Protein AF-A0A813IN81-F1 (afdb_monomer_lite)

Radius of gyration: 37.14 Å; chains: 1; bounding box: 90×85×134 Å

pLDDT: mean 74.14, std 22.5, range [25.52, 98.25]

Structure (mmCIF, N/CA/C/O backbone):
data_AF-A0A813IN81-F1
#
_entry.id   AF-A0A813IN81-F1
#
loop_
_atom_site.group_PDB
_atom_site.id
_atom_site.type_symbol
_atom_site.label_atom_id
_atom_site.label_alt_id
_atom_site.label_comp_id
_atom_site.label_asym_id
_atom_site.label_entity_id
_atom_site.label_seq_id
_atom_site.pdbx_PDB_ins_code
_atom_site.Cartn_x
_atom_site.Cartn_y
_atom_site.Cartn_z
_atom_site.occupancy
_atom_site.B_iso_or_equiv
_atom_site.auth_seq_id
_atom_site.auth_comp_id
_atom_site.auth_asym_id
_atom_site.auth_atom_id
_atom_site.pdbx_PDB_model_num
ATOM 1 N N . THR A 1 1 ? 24.928 -1.654 35.911 1.00 35.84 1 THR A N 1
ATOM 2 C CA . THR A 1 1 ? 24.444 -0.323 36.332 1.00 35.84 1 THR A CA 1
ATOM 3 C C . THR A 1 1 ? 24.241 0.542 35.106 1.00 35.84 1 THR A C 1
ATOM 5 O O . THR A 1 1 ? 25.213 0.872 34.454 1.00 35.84 1 THR A O 1
ATOM 8 N N . GLY A 1 2 ? 22.979 0.865 34.802 1.00 47.03 2 GLY A N 1
ATOM 9 C CA . GLY A 1 2 ? 22.575 2.086 34.094 1.00 47.03 2 GLY A CA 1
ATOM 10 C C . GLY A 1 2 ? 22.899 2.205 32.603 1.00 47.03 2 GLY A C 1
ATOM 11 O O . GLY A 1 2 ? 23.988 2.628 32.245 1.00 47.03 2 GLY A O 1
ATOM 12 N N . ILE A 1 3 ? 21.900 1.927 31.762 1.00 40.50 3 ILE A N 1
ATOM 13 C CA . ILE A 1 3 ? 21.253 2.816 30.769 1.00 40.50 3 ILE A CA 1
ATOM 14 C C . ILE A 1 3 ? 20.554 1.863 29.787 1.00 40.50 3 ILE A C 1
ATOM 16 O O . ILE A 1 3 ? 21.066 1.543 28.725 1.00 40.50 3 ILE A O 1
ATOM 20 N N . ASP A 1 4 ? 19.395 1.355 30.204 1.00 37.31 4 ASP A N 1
ATOM 21 C CA . ASP A 1 4 ? 18.446 0.647 29.334 1.00 37.31 4 ASP A CA 1
ATOM 22 C C . ASP A 1 4 ? 17.109 1.402 29.402 1.00 37.31 4 ASP A C 1
ATOM 24 O O . ASP A 1 4 ? 16.055 0.904 29.794 1.00 37.31 4 ASP A O 1
ATOM 28 N N . GLN A 1 5 ? 17.206 2.713 29.162 1.00 42.69 5 GLN A N 1
ATOM 29 C CA . GLN A 1 5 ? 16.066 3.612 29.089 1.00 42.69 5 GLN A CA 1
ATOM 30 C C . GLN A 1 5 ? 15.699 3.810 27.620 1.00 42.69 5 GLN A C 1
ATOM 32 O O . GLN A 1 5 ? 16.439 4.448 26.876 1.00 42.69 5 GLN A O 1
ATOM 37 N N . GLY A 1 6 ? 14.504 3.357 27.241 1.00 39.59 6 GLY A N 1
ATOM 38 C CA . GLY A 1 6 ? 13.686 4.177 26.352 1.00 39.59 6 GLY A CA 1
ATOM 39 C C . GLY A 1 6 ? 13.314 3.603 24.992 1.00 39.59 6 GLY A C 1
ATOM 40 O O . GLY A 1 6 ? 13.502 4.289 23.999 1.00 39.59 6 GLY A O 1
ATOM 41 N N . ARG A 1 7 ? 12.671 2.431 24.944 1.00 43.41 7 ARG A N 1
ATOM 42 C CA . ARG A 1 7 ? 11.479 2.213 24.089 1.00 43.41 7 ARG A CA 1
ATOM 43 C C . ARG A 1 7 ? 10.485 1.282 24.781 1.00 43.41 7 ARG A C 1
ATOM 45 O O . ARG A 1 7 ? 9.942 0.355 24.194 1.00 43.41 7 ARG A O 1
ATOM 52 N N . THR A 1 8 ? 10.224 1.528 26.060 1.00 41.00 8 THR A N 1
ATOM 53 C CA . THR A 1 8 ? 8.968 1.088 26.660 1.00 41.00 8 THR A CA 1
ATOM 54 C C . THR A 1 8 ? 7.871 1.877 25.961 1.00 41.00 8 THR A C 1
ATOM 56 O O . THR A 1 8 ? 7.654 3.050 26.260 1.00 41.00 8 THR A O 1
ATOM 59 N N . TYR A 1 9 ? 7.233 1.253 24.967 1.00 46.09 9 TYR A N 1
ATOM 60 C CA . TYR A 1 9 ? 5.964 1.720 24.429 1.00 46.09 9 TYR A CA 1
ATOM 61 C C . TYR A 1 9 ? 5.085 2.058 25.624 1.00 46.09 9 TYR A C 1
ATOM 63 O O . TYR A 1 9 ? 4.772 1.189 26.442 1.00 46.09 9 TYR A O 1
ATOM 71 N N . TRP A 1 10 ? 4.756 3.337 25.772 1.00 35.91 10 TRP A N 1
ATOM 72 C CA . TRP A 1 10 ? 3.805 3.778 26.767 1.00 35.91 10 TRP A CA 1
ATOM 73 C C . TRP A 1 10 ? 2.482 3.072 26.453 1.00 35.91 10 TRP A C 1
ATOM 75 O O . TRP A 1 10 ? 1.671 3.577 25.679 1.00 35.91 10 TRP A O 1
ATOM 85 N N . ARG A 1 11 ? 2.227 1.919 27.091 1.00 44.88 11 ARG A N 1
ATOM 86 C CA . ARG A 1 11 ? 0.870 1.440 27.386 1.00 44.88 11 ARG A CA 1
ATOM 87 C C . ARG A 1 11 ? 0.275 2.400 28.416 1.00 44.88 11 ARG A C 1
ATOM 89 O O . ARG A 1 11 ? -0.053 2.033 29.541 1.00 44.88 11 ARG A O 1
ATOM 96 N N . THR A 1 12 ? 0.178 3.676 28.051 1.00 46.12 12 THR A N 1
ATOM 97 C CA . THR A 1 12 ? -0.800 4.587 28.631 1.00 46.12 12 THR A CA 1
ATOM 98 C C . THR A 1 12 ? -2.109 3.823 28.566 1.00 46.12 12 THR A C 1
ATOM 100 O O . THR A 1 12 ? -2.406 3.314 27.485 1.00 46.12 12 THR A O 1
ATOM 103 N N . ARG A 1 13 ? -2.809 3.654 29.702 1.00 46.47 13 ARG A N 1
ATOM 104 C CA . ARG A 1 13 ? -4.120 2.979 29.783 1.00 46.47 13 ARG A CA 1
ATOM 105 C C . ARG A 1 13 ? -4.866 3.243 28.486 1.00 46.47 13 ARG A C 1
ATOM 107 O O . ARG A 1 13 ? -5.200 4.400 28.241 1.00 46.47 13 ARG A O 1
ATOM 114 N N . ALA A 1 14 ? -4.964 2.216 27.642 1.00 56.06 14 ALA A N 1
ATOM 115 C CA . ALA A 1 14 ? -5.350 2.391 26.256 1.00 56.06 14 ALA A CA 1
ATOM 116 C C . ALA A 1 14 ? -6.722 3.049 26.274 1.00 56.06 14 ALA A C 1
ATOM 118 O O . ALA A 1 14 ? -7.702 2.429 26.684 1.00 56.06 14 ALA A O 1
ATOM 119 N N . ALA A 1 15 ? -6.775 4.339 25.936 1.00 71.00 15 ALA A N 1
ATOM 120 C CA . ALA A 1 15 ? -8.045 4.964 25.644 1.00 71.00 15 ALA A CA 1
ATOM 121 C C . ALA A 1 15 ? -8.667 4.067 24.578 1.00 71.00 15 ALA A C 1
ATOM 123 O O . ALA A 1 15 ? -8.009 3.794 23.570 1.00 71.00 15 ALA A O 1
ATOM 124 N N . ALA A 1 16 ? -9.849 3.520 24.872 1.00 86.19 16 ALA A N 1
ATOM 125 C CA . ALA A 1 16 ? -10.507 2.586 23.977 1.00 86.19 16 ALA A CA 1
ATOM 126 C C . ALA A 1 16 ? -10.526 3.217 22.583 1.00 86.19 16 ALA A C 1
ATOM 128 O O . ALA A 1 16 ? -11.007 4.343 22.417 1.00 86.19 16 ALA A O 1
ATOM 129 N N . LEU A 1 17 ? -9.904 2.538 21.617 1.00 90.56 17 LEU A N 1
ATOM 130 C CA . LEU A 1 17 ? -9.849 3.039 20.254 1.00 90.56 17 LEU A CA 1
ATOM 131 C C . LEU A 1 17 ? -11.289 3.215 19.753 1.00 90.56 17 LEU A C 1
ATOM 133 O O . LEU A 1 17 ? -12.149 2.387 20.071 1.00 90.56 17 LEU A O 1
ATOM 137 N N . PRO A 1 18 ? -11.588 4.292 19.010 1.00 93.31 18 PRO A N 1
ATOM 138 C CA . PRO A 1 18 ? -12.935 4.495 18.507 1.00 93.31 18 PRO A CA 1
ATOM 139 C C . PRO A 1 18 ? -13.318 3.330 17.585 1.00 93.31 18 PRO A C 1
ATOM 141 O O . PRO A 1 18 ? -12.470 2.836 16.836 1.00 93.31 18 PRO A O 1
ATOM 144 N N . PRO A 1 19 ? -14.583 2.880 17.610 1.00 94.12 19 PRO A N 1
ATOM 145 C CA . PRO A 1 19 ? -15.011 1.800 16.738 1.00 94.12 19 PRO A CA 1
ATOM 146 C C . PRO A 1 19 ? -14.931 2.253 15.276 1.00 94.12 19 PRO A C 1
ATOM 148 O O . PRO A 1 19 ? -15.224 3.410 14.967 1.00 94.12 19 PRO A O 1
ATOM 151 N N . LEU A 1 20 ? -14.588 1.329 14.373 1.00 95.00 20 LEU A N 1
ATOM 152 C CA . LEU A 1 20 ? -14.536 1.603 12.935 1.00 95.00 20 LEU A CA 1
ATOM 153 C C . LEU A 1 20 ? -15.873 2.179 12.423 1.00 95.00 20 LEU A C 1
ATOM 155 O O . LEU A 1 20 ? -16.941 1.837 12.965 1.00 95.00 20 LEU A O 1
ATOM 159 N N . PRO A 1 21 ? -15.842 3.041 11.388 1.00 94.44 21 PRO A N 1
ATOM 160 C CA . PRO A 1 21 ? -17.056 3.545 10.755 1.00 94.44 21 PRO A CA 1
ATOM 161 C C . PRO A 1 21 ? -17.845 2.380 10.128 1.00 94.44 21 PRO A C 1
ATOM 163 O O . PRO A 1 21 ? -17.225 1.386 9.758 1.00 94.44 21 PRO A O 1
ATOM 166 N N . PRO A 1 22 ? -19.184 2.469 9.995 1.00 92.62 22 PRO A N 1
ATOM 167 C CA . PRO A 1 22 ? -20.048 1.327 9.667 1.00 92.62 22 PRO A CA 1
ATOM 168 C C . PRO A 1 22 ? -19.555 0.445 8.509 1.00 92.62 22 PRO A C 1
ATOM 170 O O . PRO A 1 22 ? -19.370 -0.750 8.708 1.00 92.62 22 PRO A O 1
ATOM 173 N N . GLY A 1 23 ? -19.218 1.029 7.354 1.00 90.56 23 GLY A N 1
ATOM 174 C CA . GLY A 1 23 ? -18.768 0.250 6.194 1.00 90.56 23 GLY A CA 1
ATOM 175 C C . GLY A 1 23 ? -17.431 -0.478 6.386 1.00 90.56 23 GLY A C 1
ATOM 176 O O . GLY A 1 23 ? -17.256 -1.587 5.888 1.00 90.56 23 GLY A O 1
ATOM 177 N N . LEU A 1 24 ? -16.510 0.084 7.177 1.00 92.69 24 LEU A N 1
ATOM 178 C CA . LEU A 1 24 ? -15.266 -0.598 7.563 1.00 92.69 24 LEU A CA 1
ATOM 179 C C . LEU A 1 24 ? -15.443 -1.510 8.777 1.00 92.69 24 LEU A C 1
ATOM 181 O O . LEU A 1 24 ? -14.622 -2.384 9.002 1.00 92.69 24 LEU A O 1
ATOM 185 N N . ARG A 1 25 ? -16.484 -1.319 9.587 1.00 93.50 25 ARG A N 1
ATOM 186 C CA . ARG A 1 25 ? -16.782 -2.208 10.713 1.00 93.50 25 ARG A CA 1
ATOM 187 C C . ARG A 1 25 ? -17.301 -3.554 10.226 1.00 93.50 25 ARG A C 1
ATOM 189 O O . ARG A 1 25 ? -16.975 -4.573 10.819 1.00 93.50 25 ARG A O 1
ATOM 196 N N . GLU A 1 26 ? -18.106 -3.542 9.170 1.00 93.75 26 GLU A N 1
ATOM 197 C CA . GLU A 1 26 ? -18.660 -4.753 8.564 1.00 93.75 26 GLU A CA 1
ATOM 198 C C . GLU A 1 26 ? -17.606 -5.531 7.770 1.00 93.75 26 GLU A C 1
ATOM 200 O O . GLU A 1 26 ? -17.602 -6.758 7.797 1.00 93.75 26 GLU A O 1
ATOM 205 N N . GLN A 1 27 ? -16.710 -4.824 7.071 1.00 92.94 27 GLN A N 1
ATOM 206 C CA . GLN A 1 27 ? -15.644 -5.422 6.260 1.00 92.94 27 GLN A CA 1
ATOM 207 C C . GLN A 1 27 ? -14.316 -4.682 6.490 1.00 92.94 27 GLN A C 1
ATOM 209 O O . GLN A 1 27 ? -13.869 -3.932 5.610 1.00 92.94 27 GLN A O 1
ATOM 214 N N . PRO A 1 28 ? -13.685 -4.867 7.670 1.00 92.75 28 PRO A N 1
ATOM 215 C CA . PRO A 1 28 ? -12.430 -4.195 8.020 1.00 92.75 28 PRO A CA 1
ATOM 216 C C . PRO A 1 28 ? -11.287 -4.621 7.108 1.00 92.75 28 PRO A C 1
ATOM 218 O O . PRO A 1 28 ? -10.354 -3.858 6.893 1.00 92.75 28 PRO A O 1
ATOM 221 N N . GLU A 1 29 ? -11.391 -5.805 6.520 1.00 94.94 29 GLU A N 1
ATOM 222 C CA . GLU A 1 29 ? -10.444 -6.360 5.571 1.00 94.94 29 GLU A CA 1
ATOM 223 C C . GLU A 1 29 ? -11.164 -6.853 4.318 1.00 94.94 29 GLU A C 1
ATOM 225 O O . GLU A 1 29 ? -12.368 -7.130 4.329 1.00 94.94 29 GLU A O 1
ATOM 230 N N . GLY A 1 30 ? -10.430 -6.939 3.215 1.00 94.50 30 GLY A N 1
ATOM 231 C CA . GLY A 1 30 ? -10.971 -7.467 1.974 1.00 94.50 30 GLY A CA 1
ATOM 232 C C . GLY A 1 30 ? -10.022 -7.323 0.798 1.00 94.50 30 GLY A C 1
ATOM 233 O O . GLY A 1 30 ? -8.841 -7.002 0.945 1.00 94.50 30 GLY A O 1
ATOM 234 N N . GLN A 1 31 ? -10.561 -7.580 -0.390 1.00 95.19 31 GLN A N 1
ATOM 235 C CA . GLN A 1 31 ? -9.840 -7.463 -1.649 1.00 95.19 31 GLN A CA 1
ATOM 236 C C . GLN A 1 31 ? -10.629 -6.592 -2.620 1.00 95.19 31 GLN A C 1
ATOM 238 O O . GLN A 1 31 ? -11.857 -6.658 -2.655 1.00 95.19 31 GLN A O 1
ATOM 243 N N . VAL A 1 32 ? -9.913 -5.785 -3.394 1.00 94.56 32 VAL A N 1
ATOM 244 C CA . VAL A 1 32 ? -10.459 -4.957 -4.467 1.00 94.56 32 VAL A CA 1
ATOM 245 C C . VAL A 1 32 ? -9.658 -5.218 -5.732 1.00 94.56 32 VAL A C 1
ATOM 247 O O . VAL A 1 32 ? -8.427 -5.248 -5.716 1.00 94.56 32 VAL A O 1
ATOM 250 N N . GLU A 1 33 ? -10.376 -5.412 -6.830 1.00 94.19 33 GLU A N 1
ATOM 251 C CA . GLU A 1 33 ? -9.793 -5.495 -8.158 1.00 94.19 33 GLU A CA 1
ATOM 252 C C . GLU A 1 33 ? -9.610 -4.078 -8.711 1.00 94.19 33 GLU A C 1
ATOM 254 O O . GLU A 1 33 ? -10.561 -3.307 -8.838 1.00 94.19 33 GLU A O 1
ATOM 259 N N . VAL A 1 34 ? -8.370 -3.723 -9.030 1.00 90.00 34 VAL A N 1
ATOM 260 C CA . VAL A 1 34 ? -8.003 -2.411 -9.556 1.00 90.00 34 VAL A CA 1
ATOM 261 C C . VAL A 1 34 ? -7.691 -2.553 -11.046 1.00 90.00 34 VAL A C 1
ATOM 263 O O . VAL A 1 34 ? -6.784 -3.311 -11.417 1.00 90.00 34 VAL A O 1
ATOM 266 N N . PRO A 1 35 ? -8.400 -1.831 -11.931 1.00 91.44 35 PRO A N 1
ATOM 267 C CA . PRO A 1 35 ? -8.071 -1.825 -13.347 1.00 91.44 35 PRO A CA 1
ATOM 268 C C . PRO A 1 35 ? -6.740 -1.104 -13.560 1.00 91.44 35 PRO A C 1
ATOM 270 O O . PRO A 1 35 ? -6.563 0.035 -13.126 1.00 91.44 35 PRO A O 1
ATOM 273 N N . LEU A 1 36 ? -5.801 -1.748 -14.255 1.00 90.50 36 LEU A N 1
ATOM 274 C CA . LEU A 1 36 ? -4.528 -1.109 -14.576 1.00 90.50 36 LEU A CA 1
ATOM 275 C C . LEU A 1 36 ? -4.663 -0.218 -15.818 1.00 90.50 36 LEU A C 1
ATOM 277 O O . LEU A 1 36 ? -5.478 -0.501 -16.702 1.00 90.50 36 LEU A O 1
ATOM 281 N N . PRO A 1 37 ? -3.889 0.880 -15.904 1.00 93.12 37 PRO A N 1
ATOM 282 C CA . PRO A 1 37 ? -4.055 1.876 -16.953 1.00 93.12 37 PRO A CA 1
ATOM 283 C C . PRO A 1 37 ? -3.756 1.276 -18.336 1.00 93.12 37 PRO A C 1
ATOM 285 O O . PRO A 1 37 ? -2.612 0.960 -18.688 1.00 93.12 37 PRO A O 1
ATOM 288 N N . THR A 1 38 ? -4.811 1.123 -19.138 1.00 92.12 38 THR A N 1
ATOM 289 C CA . THR A 1 38 ? -4.738 0.579 -20.503 1.00 92.12 38 THR A CA 1
ATOM 290 C C . THR A 1 38 ? -4.416 1.649 -21.538 1.00 92.12 38 THR A C 1
ATOM 292 O O . THR A 1 38 ? -3.698 1.367 -22.496 1.00 92.12 38 THR A O 1
ATOM 295 N N . SER A 1 39 ? -4.910 2.875 -21.346 1.00 94.69 39 SER A N 1
ATOM 296 C CA . SER A 1 39 ? -4.656 3.998 -22.248 1.00 94.69 39 SER A CA 1
ATOM 297 C C . SER A 1 39 ? -3.355 4.723 -21.901 1.00 94.69 39 SER A C 1
ATOM 299 O O . SER A 1 39 ? -2.955 4.817 -20.740 1.00 94.69 39 SER A O 1
ATOM 301 N N . GLU A 1 40 ? -2.700 5.287 -22.916 1.00 94.50 40 GLU A N 1
ATOM 302 C CA . GLU A 1 40 ? -1.497 6.106 -22.733 1.00 94.50 40 GLU A CA 1
ATOM 303 C C . GLU A 1 40 ? -1.768 7.324 -21.839 1.00 94.50 40 GLU A C 1
ATOM 305 O O . GLU A 1 40 ? -0.969 7.637 -20.962 1.00 94.50 40 GLU A O 1
ATOM 310 N N . ALA A 1 41 ? -2.935 7.957 -21.988 1.00 95.25 41 ALA A N 1
ATOM 311 C CA . ALA A 1 41 ? -3.345 9.080 -21.150 1.00 95.25 41 ALA A CA 1
ATOM 312 C C . ALA A 1 41 ? -3.458 8.695 -19.664 1.00 95.25 41 ALA A C 1
ATOM 314 O O . ALA A 1 41 ? -2.983 9.442 -18.810 1.00 95.25 41 ALA A O 1
ATOM 315 N N . ALA A 1 42 ? -4.030 7.524 -19.353 1.00 94.56 42 ALA A N 1
ATOM 316 C CA . ALA A 1 42 ? -4.123 7.038 -17.976 1.00 94.56 42 ALA A CA 1
ATOM 317 C C . ALA A 1 42 ? -2.736 6.718 -17.398 1.00 94.56 42 ALA A C 1
ATOM 319 O O . ALA A 1 42 ? -2.443 7.083 -16.264 1.00 94.56 42 ALA A O 1
ATOM 320 N N . ARG A 1 43 ? -1.848 6.111 -18.199 1.00 94.75 43 ARG A N 1
ATOM 321 C CA . ARG A 1 43 ? -0.454 5.856 -17.793 1.00 94.75 43 ARG A CA 1
ATOM 322 C C . ARG A 1 43 ? 0.301 7.149 -17.509 1.00 94.75 43 ARG A C 1
ATOM 324 O O . ARG A 1 43 ? 1.015 7.230 -16.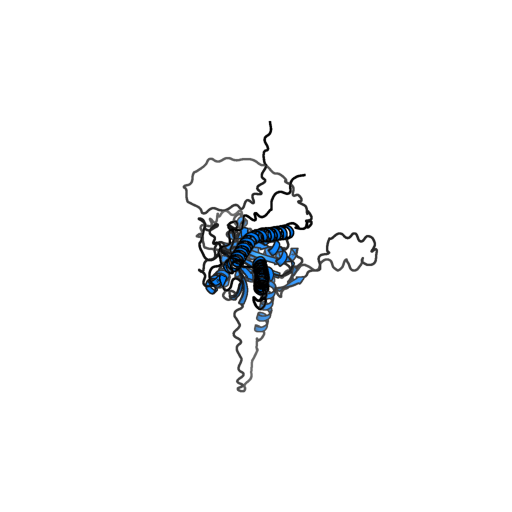516 1.00 94.75 43 ARG A O 1
ATOM 331 N N . LEU A 1 44 ? 0.129 8.165 -18.355 1.00 95.25 44 LEU A N 1
ATOM 332 C CA . LEU A 1 44 ? 0.732 9.478 -18.145 1.00 95.25 44 LEU A CA 1
ATOM 333 C C . LEU A 1 44 ? 0.235 10.136 -16.855 1.00 95.25 44 LEU A C 1
ATOM 335 O O . LEU A 1 44 ? 1.033 10.785 -16.186 1.00 95.25 44 LEU A O 1
ATOM 339 N N . GLU A 1 45 ? -1.033 9.958 -16.474 1.00 95.44 45 GLU A N 1
ATOM 340 C CA . GLU A 1 45 ? -1.518 10.468 -15.187 1.00 95.44 45 GLU A CA 1
ATOM 341 C C . GLU A 1 45 ? -0.896 9.721 -14.002 1.00 95.44 45 GLU A C 1
ATOM 343 O O . GLU A 1 45 ? -0.403 10.376 -13.088 1.00 95.44 45 GLU A O 1
ATOM 348 N N . CYS A 1 46 ? -0.778 8.387 -14.058 1.00 96.12 46 CYS A N 1
ATOM 349 C CA . CYS A 1 46 ? -0.056 7.625 -13.028 1.00 96.12 46 CYS A CA 1
ATOM 350 C C . CYS A 1 46 ? 1.397 8.103 -12.870 1.00 96.12 46 CYS A C 1
ATOM 352 O O . CYS A 1 46 ? 1.902 8.208 -11.756 1.00 96.12 46 CYS A O 1
ATOM 354 N N . LEU A 1 47 ? 2.076 8.447 -13.969 1.00 96.25 47 LEU A N 1
ATOM 355 C CA . LEU A 1 47 ? 3.438 8.988 -13.908 1.00 96.25 47 LEU A CA 1
ATOM 356 C C . LEU A 1 47 ? 3.499 10.406 -13.323 1.00 96.25 47 LEU A C 1
ATOM 358 O O . LEU A 1 47 ? 4.471 10.746 -12.644 1.00 96.25 47 LEU A O 1
ATOM 362 N N . ARG A 1 48 ? 2.473 11.236 -13.551 1.00 95.69 48 ARG A N 1
ATOM 363 C CA . ARG A 1 48 ? 2.362 12.542 -12.883 1.00 95.69 48 ARG A CA 1
ATOM 364 C C . ARG A 1 48 ? 2.145 12.370 -11.388 1.00 95.69 48 ARG A C 1
ATOM 366 O O . ARG A 1 48 ? 2.781 13.083 -10.616 1.00 95.69 48 ARG A O 1
ATOM 373 N N . ASP A 1 49 ? 1.297 11.430 -10.986 1.00 96.06 49 ASP A N 1
ATOM 374 C CA . ASP A 1 49 ? 1.060 11.113 -9.578 1.00 96.06 49 ASP A CA 1
ATOM 375 C C . ASP A 1 49 ? 2.315 10.565 -8.902 1.00 96.06 49 ASP A C 1
ATOM 377 O O . ASP A 1 49 ? 2.675 11.049 -7.828 1.00 96.06 49 ASP A O 1
ATOM 381 N N . LEU A 1 50 ? 3.051 9.664 -9.562 1.00 96.75 50 LEU A N 1
ATOM 382 C CA . LEU A 1 50 ? 4.360 9.204 -9.097 1.00 96.75 50 LEU A CA 1
ATOM 383 C C . LEU A 1 50 ? 5.300 10.393 -8.849 1.00 96.75 50 LEU A C 1
ATOM 385 O O . LEU A 1 50 ? 5.848 10.536 -7.757 1.00 96.75 50 LEU A O 1
ATOM 389 N N . ALA A 1 51 ? 5.452 11.280 -9.835 1.00 95.44 51 ALA A N 1
ATOM 390 C CA . ALA A 1 51 ? 6.326 12.445 -9.723 1.00 95.44 51 ALA A CA 1
ATOM 391 C C . ALA A 1 51 ? 5.908 13.403 -8.594 1.00 95.44 51 ALA A C 1
ATOM 393 O O . ALA A 1 51 ? 6.763 13.838 -7.819 1.00 95.44 51 ALA A O 1
ATOM 394 N N . ARG A 1 52 ? 4.608 13.708 -8.460 1.00 94.25 52 ARG A N 1
ATOM 395 C CA . ARG A 1 52 ? 4.076 14.539 -7.362 1.00 94.25 52 ARG A CA 1
ATOM 396 C C . ARG A 1 52 ? 4.350 13.895 -6.004 1.00 94.25 52 ARG A C 1
ATOM 398 O O . ARG A 1 52 ? 4.765 14.582 -5.075 1.00 94.25 52 ARG A O 1
ATOM 405 N N . THR A 1 53 ? 4.144 12.584 -5.897 1.00 95.69 53 THR A N 1
ATOM 406 C CA . THR A 1 53 ? 4.335 11.832 -4.651 1.00 95.69 53 THR A CA 1
ATOM 407 C C . THR A 1 53 ? 5.807 11.802 -4.239 1.00 95.69 53 THR A C 1
ATOM 409 O O . THR A 1 53 ? 6.105 12.043 -3.069 1.00 95.69 53 THR A O 1
ATOM 412 N N . ILE A 1 54 ? 6.738 11.596 -5.182 1.00 95.25 54 ILE A N 1
ATOM 413 C CA . ILE A 1 54 ? 8.183 11.680 -4.902 1.00 95.25 54 ILE A CA 1
ATOM 414 C C . ILE A 1 54 ? 8.564 13.087 -4.432 1.00 95.25 54 ILE A C 1
ATOM 416 O O . ILE A 1 54 ? 9.229 13.227 -3.409 1.00 95.25 54 ILE A O 1
ATOM 420 N N . GLN A 1 55 ? 8.104 14.134 -5.125 1.00 92.56 55 GLN A N 1
ATOM 421 C CA . GLN A 1 55 ? 8.373 15.525 -4.731 1.00 92.56 55 GLN A CA 1
ATOM 422 C C . GLN A 1 55 ? 7.814 15.863 -3.343 1.00 92.56 55 GLN A C 1
ATOM 424 O O . GLN A 1 55 ? 8.416 16.641 -2.606 1.00 92.56 55 GLN A O 1
ATOM 429 N N . GLY A 1 56 ? 6.676 15.268 -2.978 1.00 92.81 56 GLY A N 1
ATOM 430 C CA . GLY A 1 56 ? 6.081 15.386 -1.648 1.00 92.81 56 GLY A CA 1
ATOM 431 C C . GLY A 1 56 ? 6.755 14.531 -0.570 1.00 92.81 56 GLY A C 1
ATOM 432 O O . GLY A 1 56 ? 6.351 14.615 0.586 1.00 92.81 56 GLY A O 1
ATOM 433 N N . GLY A 1 57 ? 7.745 13.701 -0.919 1.00 94.62 57 GLY A N 1
ATOM 434 C CA . GLY A 1 57 ? 8.381 12.763 0.011 1.00 94.62 57 GLY A CA 1
ATOM 435 C C . GLY A 1 57 ? 7.456 11.634 0.477 1.00 94.62 57 GLY A C 1
ATOM 436 O O . GLY A 1 57 ? 7.714 11.019 1.507 1.00 94.62 57 GLY A O 1
ATOM 437 N N . GLY A 1 58 ? 6.377 11.365 -0.262 1.00 96.06 58 GLY A N 1
ATOM 438 C CA . GLY A 1 58 ? 5.357 10.376 0.092 1.00 96.06 58 GLY A CA 1
ATOM 439 C C . GLY A 1 58 ? 5.706 8.942 -0.307 1.00 96.06 58 GLY A C 1
ATOM 440 O O . GLY A 1 58 ? 4.833 8.084 -0.241 1.00 96.06 58 GLY A O 1
ATOM 441 N N . ILE A 1 59 ? 6.936 8.670 -0.760 1.00 98.00 59 ILE A N 1
ATOM 442 C CA . ILE A 1 59 ? 7.384 7.325 -1.145 1.00 98.00 59 ILE A CA 1
ATOM 443 C C . ILE A 1 59 ? 8.609 6.927 -0.336 1.00 98.00 59 ILE A C 1
ATOM 445 O O . ILE A 1 59 ? 9.623 7.629 -0.323 1.00 98.00 59 ILE A O 1
ATOM 449 N N . VAL A 1 60 ? 8.531 5.753 0.275 1.00 98.19 60 VAL A N 1
ATOM 450 C CA . VAL A 1 60 ? 9.649 5.077 0.931 1.00 98.19 60 VAL A CA 1
ATOM 451 C C . VAL A 1 60 ? 9.902 3.729 0.260 1.00 98.19 60 VAL A C 1
ATOM 453 O O . VAL A 1 60 ? 8.983 3.092 -0.248 1.00 98.19 60 VAL A O 1
ATOM 456 N N . VAL A 1 61 ? 11.153 3.290 0.233 1.00 98.25 61 VAL A N 1
ATOM 457 C CA . VAL A 1 61 ? 11.561 1.970 -0.247 1.00 98.25 61 VAL A CA 1
ATOM 458 C C . VAL A 1 61 ? 11.916 1.122 0.965 1.00 98.25 61 VAL A C 1
ATOM 460 O O . VAL A 1 61 ? 12.760 1.511 1.775 1.00 98.25 61 VAL A O 1
ATOM 463 N N . LEU A 1 62 ? 11.245 -0.020 1.093 1.00 97.75 62 LEU A N 1
ATOM 464 C CA . LEU A 1 62 ? 11.483 -1.023 2.122 1.00 97.75 62 LEU A CA 1
ATOM 465 C C . LEU A 1 62 ? 12.267 -2.181 1.495 1.00 97.75 62 LEU A C 1
ATOM 467 O O . LEU A 1 62 ? 11.717 -3.004 0.761 1.00 97.75 62 LEU A O 1
ATOM 471 N N . GLY A 1 63 ? 13.557 -2.226 1.798 1.00 96.38 63 GLY A N 1
ATOM 472 C CA . GLY A 1 63 ? 14.430 -3.348 1.485 1.00 96.38 63 GLY A CA 1
ATOM 473 C C . GLY A 1 63 ? 14.390 -4.433 2.557 1.00 96.38 63 GLY A C 1
ATOM 474 O O . GLY A 1 63 ? 13.538 -4.434 3.445 1.00 96.38 63 GLY A O 1
ATOM 475 N N . ARG A 1 64 ? 15.366 -5.345 2.540 1.00 89.19 64 ARG A N 1
ATOM 476 C CA . ARG A 1 64 ? 15.405 -6.456 3.513 1.00 89.19 64 ARG A CA 1
ATOM 477 C C . ARG A 1 64 ? 15.478 -5.983 4.972 1.00 89.19 64 ARG A C 1
ATOM 479 O O . ARG A 1 64 ? 14.860 -6.578 5.841 1.00 89.19 64 ARG A O 1
ATOM 486 N N . ARG A 1 65 ? 16.262 -4.936 5.243 1.00 90.00 65 ARG A N 1
ATOM 487 C CA . ARG A 1 65 ? 16.517 -4.399 6.599 1.00 90.00 65 ARG A CA 1
ATOM 488 C C . ARG A 1 65 ? 16.759 -2.894 6.608 1.00 90.00 65 ARG A C 1
ATOM 490 O O . ARG A 1 65 ? 17.495 -2.372 7.441 1.00 90.00 65 ARG A O 1
ATOM 497 N N . ARG A 1 66 ? 16.227 -2.204 5.606 1.00 95.25 66 ARG A N 1
ATOM 498 C CA . ARG A 1 66 ? 16.350 -0.755 5.485 1.00 95.25 66 ARG A CA 1
ATOM 499 C C . ARG A 1 66 ? 15.059 -0.172 4.953 1.00 95.25 66 ARG A C 1
ATOM 501 O O . ARG A 1 66 ? 14.431 -0.756 4.074 1.00 95.25 66 ARG A O 1
ATOM 508 N N . LEU A 1 67 ? 14.719 0.993 5.477 1.00 96.56 67 LEU A N 1
ATOM 509 C CA . LEU A 1 67 ? 13.632 1.832 5.013 1.00 96.56 67 LEU A CA 1
ATOM 510 C C . LEU A 1 67 ? 14.229 3.199 4.688 1.00 96.56 67 LEU A C 1
ATOM 512 O O . LEU A 1 67 ? 14.857 3.815 5.550 1.00 96.56 67 LEU A O 1
ATOM 516 N N . TYR A 1 68 ? 14.080 3.663 3.452 1.00 97.31 68 TYR A N 1
ATOM 517 C CA . TYR A 1 68 ? 14.644 4.946 3.033 1.00 97.31 68 TYR A CA 1
ATOM 518 C C . TYR A 1 68 ? 13.699 5.693 2.088 1.00 97.31 68 TYR A C 1
ATOM 520 O O . TYR A 1 68 ? 12.973 5.061 1.326 1.00 97.31 68 TYR A O 1
ATOM 528 N N . PRO A 1 69 ? 13.667 7.036 2.124 1.00 97.00 69 PRO A N 1
ATOM 529 C CA . PRO A 1 69 ? 12.839 7.807 1.204 1.00 97.00 69 PRO A CA 1
ATOM 530 C C . PRO A 1 69 ? 13.348 7.653 -0.232 1.00 97.00 69 PRO A C 1
ATOM 532 O O . PRO A 1 69 ? 14.557 7.716 -0.472 1.00 97.00 69 PRO A O 1
ATOM 535 N N . LEU A 1 70 ? 12.429 7.502 -1.188 1.00 96.75 70 LEU A N 1
ATOM 536 C CA . LEU A 1 70 ? 12.775 7.526 -2.607 1.00 96.75 70 LEU A CA 1
ATOM 537 C C . LEU A 1 70 ? 13.138 8.960 -3.000 1.00 96.75 70 LEU A C 1
ATOM 539 O O . LEU A 1 70 ? 12.329 9.876 -2.848 1.00 96.75 70 LEU A O 1
ATOM 543 N N . ARG A 1 71 ? 14.357 9.156 -3.499 1.00 93.50 71 ARG A N 1
ATOM 544 C CA . ARG A 1 71 ? 14.848 10.461 -3.946 1.00 93.50 71 ARG A CA 1
ATOM 545 C C . ARG A 1 71 ? 15.001 10.478 -5.456 1.00 93.50 71 ARG A C 1
ATOM 547 O O . ARG A 1 71 ? 15.351 9.477 -6.068 1.00 93.50 71 ARG A O 1
ATOM 554 N N . THR A 1 72 ? 14.747 11.641 -6.033 1.00 88.88 72 THR A N 1
ATOM 555 C CA . THR A 1 72 ? 15.107 11.961 -7.411 1.00 88.88 72 THR A CA 1
ATOM 556 C C . THR A 1 72 ? 16.241 12.966 -7.385 1.00 88.88 72 THR A C 1
ATOM 558 O O . THR A 1 72 ? 16.081 14.014 -6.757 1.00 88.88 72 THR A O 1
ATOM 561 N N . ASP A 1 73 ? 17.305 12.726 -8.145 1.00 83.44 73 ASP A N 1
ATOM 562 C CA . ASP A 1 73 ? 18.434 13.658 -8.319 1.00 83.44 73 ASP A CA 1
ATOM 563 C C . ASP A 1 73 ? 18.065 14.882 -9.192 1.00 83.44 73 ASP A C 1
ATOM 565 O O . ASP A 1 73 ? 18.889 15.479 -9.877 1.00 83.44 73 ASP A O 1
ATOM 569 N N . LEU A 1 74 ? 16.787 15.278 -9.181 1.00 69.50 74 LEU A N 1
ATOM 570 C CA . LEU A 1 74 ? 16.234 16.379 -9.970 1.00 69.50 74 LEU A CA 1
ATOM 571 C C . LEU A 1 74 ? 16.833 17.743 -9.603 1.00 69.50 74 LEU A C 1
ATOM 573 O O . LEU A 1 74 ? 16.672 18.686 -10.375 1.00 69.50 74 LEU A O 1
ATOM 577 N N . GLU A 1 75 ? 17.505 17.864 -8.454 1.00 70.62 75 GLU A N 1
ATOM 578 C CA . GLU A 1 75 ? 18.168 19.109 -8.058 1.00 70.62 75 GLU A CA 1
ATOM 579 C C . GLU A 1 75 ? 19.394 19.425 -8.932 1.00 70.62 75 GLU A C 1
ATOM 581 O O . GLU A 1 75 ? 19.684 20.603 -9.139 1.00 70.62 75 GLU A O 1
ATOM 586 N N . ASP A 1 76 ? 20.036 18.416 -9.535 1.00 64.69 76 ASP A N 1
ATOM 587 C CA . ASP A 1 76 ? 21.260 18.605 -10.332 1.00 64.69 76 ASP A CA 1
ATOM 588 C C . ASP A 1 76 ? 21.012 18.804 -11.834 1.00 64.69 76 ASP A C 1
ATOM 590 O O . ASP A 1 76 ? 21.875 19.279 -12.568 1.00 64.69 76 ASP A O 1
ATOM 594 N N . VAL A 1 77 ? 19.803 18.523 -12.327 1.00 62.28 77 VAL A N 1
ATOM 595 C CA . VAL A 1 77 ? 19.484 18.692 -13.760 1.00 62.28 77 VAL A CA 1
ATOM 596 C C . VAL A 1 77 ? 19.354 20.180 -14.147 1.00 62.28 77 VAL A C 1
ATOM 598 O O . VAL A 1 77 ? 19.354 20.524 -15.327 1.00 62.28 77 VAL A O 1
ATOM 601 N N . GLY A 1 78 ? 19.269 21.086 -13.165 1.00 57.00 78 GLY A N 1
ATOM 602 C CA . GLY A 1 78 ? 19.131 22.532 -13.377 1.00 57.00 78 GLY A CA 1
ATOM 603 C C . GLY A 1 78 ? 20.411 23.359 -13.215 1.00 57.00 78 GLY A C 1
ATOM 604 O O . GLY A 1 78 ? 20.356 24.568 -13.437 1.00 57.00 78 GLY A O 1
ATOM 605 N N . SER A 1 79 ? 21.535 22.755 -12.813 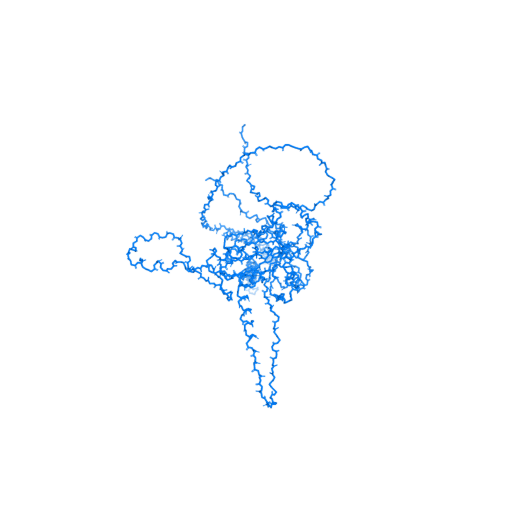1.00 58.09 79 SER A N 1
ATOM 606 C CA . SER A 1 79 ? 22.778 23.475 -12.476 1.00 58.09 79 SER A CA 1
ATOM 607 C C . SER A 1 79 ? 23.819 23.498 -13.601 1.00 58.09 79 SER A C 1
ATOM 609 O O . SER A 1 79 ? 24.858 24.136 -13.442 1.00 58.09 79 SER A O 1
ATOM 611 N N . GLY A 1 80 ? 23.542 22.865 -14.749 1.00 59.69 80 GLY A N 1
ATOM 612 C CA . GLY A 1 80 ? 24.434 22.883 -15.910 1.00 59.69 80 GLY A CA 1
ATOM 613 C C . GLY A 1 80 ? 24.828 24.311 -16.299 1.00 59.69 80 GLY A C 1
ATOM 614 O O . GLY A 1 80 ? 23.966 25.126 -16.635 1.00 59.69 80 GLY A O 1
ATOM 615 N N . GLU A 1 81 ? 26.132 24.597 -16.222 1.00 57.50 81 GLU A N 1
ATOM 616 C CA . GLU A 1 81 ? 26.794 25.873 -16.515 1.00 57.50 81 GLU A CA 1
ATOM 617 C C . GLU A 1 81 ? 26.458 26.363 -17.931 1.00 57.50 81 GLU A C 1
ATOM 619 O O . GLU A 1 81 ? 27.153 26.103 -18.910 1.00 57.50 81 GLU A O 1
ATOM 624 N N . GLY A 1 82 ? 25.321 27.040 -18.056 1.00 55.12 82 GLY A N 1
ATOM 625 C CA . GLY A 1 82 ? 24.754 27.375 -19.355 1.00 55.12 82 GLY A CA 1
ATOM 626 C C . GLY A 1 82 ? 23.636 28.404 -19.286 1.00 55.12 82 GLY A C 1
ATOM 627 O O . GLY A 1 82 ? 22.688 28.321 -20.053 1.00 55.12 82 GLY A O 1
ATOM 628 N N . GLY A 1 83 ? 23.730 29.367 -18.364 1.00 47.78 83 GLY A N 1
ATOM 629 C CA . GLY A 1 83 ? 23.293 30.752 -18.598 1.00 47.78 83 GLY A CA 1
ATOM 630 C C . GLY A 1 83 ? 21.832 31.034 -18.967 1.00 47.78 83 GLY A C 1
ATOM 631 O O . GLY A 1 83 ? 21.544 32.133 -19.431 1.00 47.78 83 GLY A O 1
ATOM 632 N N . ALA A 1 84 ? 20.902 30.113 -18.745 1.00 49.06 84 ALA A N 1
ATOM 633 C CA . ALA A 1 84 ? 19.480 30.410 -18.753 1.00 49.06 84 ALA A CA 1
ATOM 634 C C . ALA A 1 84 ? 18.888 29.777 -17.506 1.00 49.06 84 ALA A C 1
ATOM 636 O O . ALA A 1 84 ? 18.580 28.589 -17.476 1.00 49.06 84 ALA A O 1
ATOM 637 N N . THR A 1 85 ? 18.759 30.584 -16.455 1.00 47.97 85 THR A N 1
ATOM 638 C CA . THR A 1 85 ? 17.890 30.293 -15.323 1.00 47.97 85 THR A CA 1
ATOM 639 C C . THR A 1 85 ? 16.494 30.058 -15.883 1.00 47.97 85 THR A C 1
ATOM 641 O O . THR A 1 85 ? 15.689 30.982 -16.026 1.00 47.97 85 THR A O 1
ATOM 644 N N . ALA A 1 86 ? 16.205 28.801 -16.220 1.00 49.44 86 ALA A N 1
ATOM 645 C CA . ALA A 1 86 ? 14.862 28.283 -16.330 1.00 49.44 86 ALA A CA 1
ATOM 646 C C . ALA A 1 86 ? 14.280 28.409 -14.926 1.00 49.44 86 ALA A C 1
ATOM 648 O O . ALA A 1 86 ? 14.245 27.476 -14.128 1.00 49.44 86 ALA A O 1
ATOM 649 N N . THR A 1 87 ? 13.887 29.636 -14.598 1.00 47.78 87 THR A N 1
ATOM 650 C CA . THR A 1 87 ? 12.896 29.908 -13.588 1.00 47.78 87 THR A CA 1
ATOM 651 C C . THR A 1 87 ? 11.784 28.943 -13.936 1.00 47.78 87 THR A C 1
ATOM 653 O O . THR A 1 87 ? 11.136 29.062 -14.976 1.00 47.78 87 THR A O 1
ATOM 656 N N . LEU A 1 88 ? 11.617 27.928 -13.093 1.00 52.62 88 LEU A N 1
ATOM 657 C CA . LEU A 1 88 ? 10.454 27.058 -13.050 1.00 52.62 88 LEU A CA 1
ATOM 658 C C . LEU A 1 88 ? 9.235 27.915 -12.652 1.00 52.62 88 LEU A C 1
ATOM 660 O O . LEU A 1 88 ? 8.526 27.612 -11.705 1.00 52.62 88 LEU A O 1
ATOM 664 N N . GLY A 1 89 ? 8.981 29.002 -13.389 1.00 45.81 89 GLY A N 1
ATOM 665 C CA . GLY A 1 89 ? 7.738 29.759 -13.438 1.00 45.81 89 GLY A CA 1
ATOM 666 C C . GLY A 1 89 ? 6.662 28.997 -14.211 1.00 45.81 89 GLY A C 1
ATOM 667 O O . GLY A 1 89 ? 5.675 29.580 -14.650 1.00 45.81 89 GLY A O 1
ATOM 668 N N . GLY A 1 90 ? 6.841 27.684 -14.388 1.00 55.66 90 GLY A N 1
ATOM 669 C CA . GLY A 1 90 ? 5.734 26.790 -14.651 1.00 55.66 90 GLY A CA 1
ATOM 670 C C . GLY A 1 90 ? 4.769 26.876 -13.475 1.00 55.66 90 GLY A C 1
ATOM 671 O O . GLY A 1 90 ? 5.175 26.792 -12.319 1.00 55.66 90 GLY A O 1
ATOM 672 N N . SER A 1 91 ? 3.491 27.087 -13.782 1.00 60.00 91 SER A N 1
ATOM 673 C CA . SER A 1 91 ? 2.424 27.109 -12.787 1.00 60.00 91 SER A CA 1
ATOM 674 C C . SER A 1 91 ? 2.565 25.907 -11.833 1.00 60.00 91 SER A C 1
ATOM 676 O O . SER A 1 91 ? 2.689 24.775 -12.325 1.00 60.00 91 SER A O 1
ATOM 678 N N . PRO A 1 92 ? 2.581 26.126 -10.502 1.00 55.88 92 PRO A N 1
ATOM 679 C CA . PRO A 1 92 ? 2.626 25.048 -9.520 1.00 55.88 92 PRO A CA 1
ATOM 680 C C . 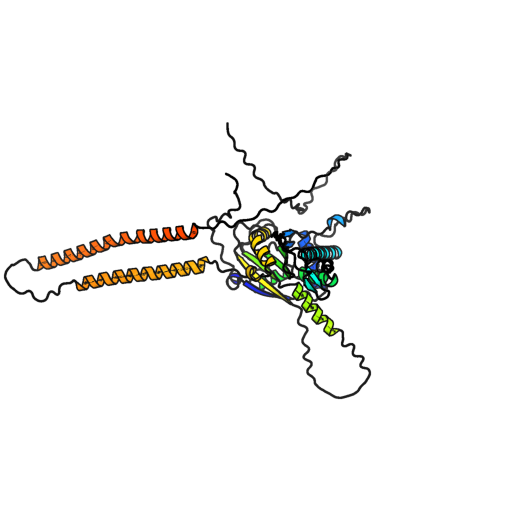PRO A 1 92 ? 1.447 24.105 -9.779 1.00 55.88 92 PRO A C 1
ATOM 682 O O . PRO A 1 92 ? 0.293 24.461 -9.563 1.00 55.88 92 PRO A O 1
ATOM 685 N N . GLY A 1 93 ? 1.740 22.928 -10.337 1.00 66.38 93 GLY A N 1
ATOM 686 C CA . GLY A 1 93 ? 0.735 21.946 -10.756 1.00 66.38 93 GLY A CA 1
ATOM 687 C C . GLY A 1 93 ? 1.006 21.281 -12.108 1.00 66.38 93 GLY A C 1
ATOM 688 O O . GLY A 1 93 ? 0.526 20.167 -12.338 1.00 66.38 93 GLY A O 1
ATOM 689 N N . LYS A 1 94 ? 1.807 21.892 -12.995 1.00 78.88 94 LYS A N 1
ATOM 690 C CA . LYS A 1 94 ? 2.142 21.282 -14.293 1.00 78.88 94 LYS A CA 1
ATOM 691 C C . LYS A 1 94 ? 3.416 20.440 -14.199 1.00 78.88 94 LYS A C 1
ATOM 693 O O . LYS A 1 94 ? 4.522 20.946 -14.354 1.00 78.88 94 LYS A O 1
ATOM 698 N N . VAL A 1 95 ? 3.250 19.138 -13.983 1.00 86.06 95 VAL A N 1
ATOM 699 C CA . VAL A 1 95 ? 4.353 18.169 -14.059 1.00 86.06 95 VAL A CA 1
ATOM 700 C C . VAL A 1 95 ? 4.649 17.871 -15.530 1.00 86.06 95 VAL A C 1
ATOM 702 O O . VAL A 1 95 ? 3.803 17.332 -16.247 1.00 86.06 95 VAL A O 1
ATOM 705 N N . GLY A 1 96 ? 5.836 18.269 -15.994 1.00 90.56 96 GLY A N 1
ATOM 706 C CA . GLY A 1 96 ? 6.307 17.991 -17.352 1.00 90.56 96 GLY A CA 1
ATOM 707 C C . GLY A 1 96 ? 6.623 16.509 -17.576 1.00 90.56 96 GLY A C 1
ATOM 708 O O . GLY A 1 96 ? 6.855 15.757 -16.627 1.00 90.56 96 GLY A O 1
ATOM 709 N N . SER A 1 97 ? 6.670 16.089 -18.843 1.00 91.81 97 SER A N 1
ATOM 710 C CA . SER A 1 97 ? 7.032 14.717 -19.231 1.00 91.81 97 SER A CA 1
ATOM 711 C C . SER A 1 97 ? 8.431 14.318 -18.763 1.00 91.81 97 SER A C 1
ATOM 713 O O . SER A 1 97 ? 8.639 13.164 -18.402 1.00 91.81 97 SER A O 1
ATOM 715 N N . ASP A 1 98 ? 9.375 15.261 -18.720 1.00 90.44 98 ASP A N 1
ATOM 716 C CA . ASP A 1 98 ? 10.750 14.980 -18.293 1.00 90.44 98 ASP A CA 1
ATOM 717 C C . ASP A 1 98 ? 10.831 14.695 -16.791 1.00 90.44 98 ASP A C 1
ATOM 719 O O . ASP A 1 98 ? 11.509 13.758 -16.379 1.00 90.44 98 ASP A O 1
ATOM 723 N N . VAL A 1 99 ? 10.047 15.413 -15.978 1.00 91.38 99 VAL A N 1
ATOM 724 C CA . VAL A 1 99 ? 9.918 15.145 -14.537 1.00 91.38 99 VAL A CA 1
ATOM 725 C C . VAL A 1 99 ? 9.281 13.773 -14.300 1.00 91.38 99 VAL A C 1
ATOM 727 O O . VAL A 1 99 ? 9.748 13.016 -13.455 1.00 91.38 99 VAL A O 1
ATOM 730 N N . CYS A 1 100 ? 8.251 13.421 -15.079 1.00 95.31 100 CYS A N 1
ATOM 731 C CA . CYS A 1 100 ? 7.623 12.097 -15.030 1.00 95.31 100 CYS A CA 1
ATOM 732 C C . CYS A 1 100 ? 8.621 10.980 -15.380 1.00 95.31 100 CYS A C 1
ATOM 734 O O . CYS A 1 100 ? 8.672 9.955 -14.700 1.00 95.31 100 CYS A O 1
ATOM 736 N N . ARG A 1 101 ? 9.438 11.183 -16.424 1.00 95.06 101 ARG A N 1
ATOM 737 C CA . ARG A 1 101 ? 10.478 10.232 -16.842 1.00 95.06 101 ARG A CA 1
ATOM 738 C C . ARG A 1 101 ? 11.552 10.072 -15.764 1.00 95.06 101 ARG A C 1
ATOM 740 O O . ARG A 1 101 ? 11.895 8.942 -15.436 1.00 95.06 101 ARG A O 1
ATOM 747 N N . ALA A 1 102 ? 12.033 11.173 -15.187 1.00 94.31 102 ALA A N 1
ATOM 748 C CA . ALA A 1 102 ? 13.018 11.152 -14.107 1.00 94.31 102 ALA A CA 1
ATOM 749 C C . ALA A 1 102 ? 12.484 10.445 -12.848 1.00 94.31 102 ALA A C 1
ATOM 751 O O . ALA A 1 102 ? 13.195 9.652 -12.238 1.00 94.31 102 ALA A O 1
ATOM 752 N N . ALA A 1 103 ? 11.216 10.674 -12.494 1.00 95.94 103 ALA A N 1
ATOM 753 C CA . ALA A 1 103 ? 10.546 9.985 -11.392 1.00 95.94 103 ALA A CA 1
ATOM 754 C C . ALA A 1 103 ? 10.471 8.464 -11.614 1.00 95.94 103 ALA A C 1
ATOM 756 O O . ALA A 1 103 ? 10.813 7.688 -10.720 1.00 95.94 103 ALA A O 1
ATOM 757 N N . LEU A 1 104 ? 10.079 8.032 -12.819 1.00 97.12 104 LEU A N 1
ATOM 758 C CA . LEU A 1 104 ? 10.051 6.613 -13.183 1.00 97.12 104 LEU A CA 1
ATOM 759 C C . LEU A 1 104 ? 11.454 5.993 -13.168 1.00 97.12 104 LEU A C 1
ATOM 761 O O . LEU A 1 104 ? 11.627 4.879 -12.678 1.00 97.12 104 LEU A O 1
ATOM 765 N N . GLN A 1 105 ? 12.457 6.718 -13.668 1.00 96.38 105 GLN A N 1
ATOM 766 C CA . GLN A 1 105 ? 13.849 6.277 -13.659 1.00 96.38 105 GLN A CA 1
ATOM 767 C C . GLN A 1 105 ? 14.382 6.110 -12.230 1.00 96.38 105 GLN A C 1
ATOM 769 O O . GLN A 1 105 ? 14.998 5.089 -11.941 1.00 96.38 105 GLN A O 1
ATOM 774 N N . ALA A 1 106 ? 14.100 7.048 -11.323 1.00 96.62 106 ALA A N 1
ATOM 775 C CA . ALA A 1 106 ? 14.504 6.950 -9.918 1.00 96.62 106 ALA A CA 1
ATOM 776 C C . ALA A 1 106 ? 13.877 5.734 -9.212 1.00 96.62 106 ALA A C 1
ATOM 778 O O . ALA A 1 106 ? 14.556 5.013 -8.473 1.00 96.62 106 ALA A O 1
ATOM 779 N N . LEU A 1 107 ? 12.591 5.466 -9.478 1.00 97.94 107 LEU A N 1
ATOM 780 C CA . LEU A 1 107 ? 11.917 4.261 -8.992 1.00 97.94 107 LEU A CA 1
ATOM 781 C C . LEU A 1 107 ? 12.569 2.991 -9.564 1.00 97.94 107 LEU A C 1
ATOM 783 O O . LEU A 1 107 ? 12.881 2.070 -8.813 1.00 97.94 107 LEU A O 1
ATOM 787 N N . SER A 1 108 ? 12.816 2.963 -10.876 1.00 97.50 108 SER A N 1
ATOM 788 C CA . SER A 1 108 ? 13.470 1.850 -11.574 1.00 97.50 108 SER A CA 1
ATOM 789 C C . SER A 1 108 ? 14.869 1.557 -11.018 1.00 97.50 108 SER A C 1
ATOM 791 O O . SER A 1 108 ? 15.201 0.397 -10.784 1.00 97.50 108 SER A O 1
ATOM 793 N N . GLU A 1 109 ? 15.680 2.586 -10.763 1.00 96.56 109 GLU A N 1
ATOM 794 C CA . GLU A 1 109 ? 17.019 2.438 -10.177 1.00 96.56 109 GLU A CA 1
ATOM 795 C C . GLU A 1 109 ? 16.949 1.865 -8.760 1.00 96.56 109 GLU A C 1
ATOM 797 O O . GLU A 1 109 ? 17.670 0.927 -8.427 1.00 96.56 109 GLU A O 1
ATOM 802 N N . SER A 1 110 ? 16.023 2.367 -7.940 1.00 97.06 110 SER A N 1
ATOM 803 C CA . SER A 1 110 ? 15.832 1.863 -6.576 1.00 97.06 110 SER A CA 1
ATOM 804 C C . SER A 1 110 ? 15.399 0.396 -6.562 1.00 97.06 110 SER A C 1
ATOM 806 O O . SER A 1 110 ? 15.922 -0.388 -5.769 1.00 97.06 110 SER A O 1
ATOM 808 N N . LEU A 1 111 ? 14.504 0.004 -7.479 1.00 97.06 111 LEU A N 1
ATOM 809 C CA . LEU A 1 111 ? 14.122 -1.395 -7.690 1.00 97.06 111 LEU A CA 1
ATOM 810 C C . LEU A 1 111 ? 15.332 -2.251 -8.085 1.00 97.06 111 LEU A C 1
ATOM 812 O O . LEU A 1 111 ? 15.547 -3.310 -7.493 1.00 97.06 111 LEU A O 1
ATOM 816 N N . ARG A 1 112 ? 16.144 -1.788 -9.049 1.00 96.25 112 ARG A N 1
ATOM 817 C CA . ARG A 1 112 ? 17.351 -2.500 -9.500 1.00 96.25 112 ARG A CA 1
ATOM 818 C C . ARG A 1 112 ? 18.319 -2.726 -8.345 1.00 96.25 112 ARG A C 1
ATOM 820 O O . ARG A 1 112 ? 18.737 -3.859 -8.112 1.00 96.25 112 ARG A O 1
ATOM 827 N N . MET A 1 113 ? 18.661 -1.658 -7.629 1.00 95.06 113 MET A N 1
ATOM 828 C CA . MET A 1 113 ? 19.644 -1.687 -6.549 1.00 95.06 113 MET A CA 1
ATOM 829 C C . MET A 1 113 ? 19.233 -2.644 -5.431 1.00 95.06 113 MET A C 1
ATOM 831 O O . MET A 1 113 ? 20.045 -3.459 -4.993 1.00 95.06 113 MET A O 1
ATOM 835 N N . GLU A 1 114 ? 17.972 -2.602 -5.003 1.00 95.75 114 GLU A N 1
ATOM 836 C CA . GLU A 1 114 ? 17.488 -3.455 -3.918 1.00 95.75 114 GLU A CA 1
ATOM 837 C C . GLU A 1 114 ? 17.362 -4.930 -4.338 1.00 95.75 114 GLU A C 1
ATOM 839 O O . GLU A 1 114 ? 17.777 -5.812 -3.583 1.00 95.75 114 GLU A O 1
ATOM 844 N N . LEU A 1 115 ? 16.884 -5.219 -5.559 1.00 94.38 115 LEU A N 1
ATOM 845 C CA . LEU A 1 115 ? 16.864 -6.587 -6.099 1.00 94.38 115 LEU A CA 1
ATOM 846 C C . LEU A 1 115 ? 18.284 -7.174 -6.164 1.00 94.38 115 LEU A C 1
ATOM 848 O O . LEU A 1 115 ? 18.529 -8.276 -5.660 1.00 94.38 115 LEU A O 1
ATOM 852 N N . LEU A 1 116 ? 19.237 -6.417 -6.718 1.00 93.06 116 LEU A N 1
ATOM 853 C CA . LEU A 1 116 ? 20.631 -6.844 -6.862 1.00 93.06 116 LEU A CA 1
ATOM 854 C C . LEU A 1 116 ? 21.338 -7.041 -5.518 1.00 93.06 116 LEU A C 1
ATOM 856 O O . LEU A 1 116 ? 22.107 -8.007 -5.366 1.00 93.06 116 LEU A O 1
ATOM 860 N N . ASP A 1 117 ? 21.091 -6.148 -4.557 1.00 91.31 117 ASP A N 1
ATOM 861 C CA . ASP A 1 117 ? 21.632 -6.255 -3.202 1.00 91.31 117 ASP A CA 1
ATOM 862 C C . ASP A 1 117 ? 21.145 -7.548 -2.544 1.00 91.31 117 ASP A C 1
ATOM 864 O O . ASP A 1 117 ? 21.941 -8.335 -2.029 1.00 91.31 117 ASP A O 1
ATOM 868 N N . GLN A 1 118 ? 19.863 -7.875 -2.688 1.00 90.62 118 GLN A N 1
ATOM 869 C CA . GLN A 1 118 ? 19.298 -9.110 -2.146 1.00 90.62 118 GLN A CA 1
ATOM 870 C C . GLN A 1 118 ? 19.685 -10.385 -2.910 1.00 90.62 118 GLN A C 1
ATOM 872 O O . GLN A 1 118 ? 19.399 -11.486 -2.439 1.00 90.62 118 GLN A O 1
ATOM 877 N N . GLY A 1 119 ? 20.404 -10.266 -4.030 1.00 91.44 119 GLY A N 1
ATOM 878 C CA . GLY A 1 119 ? 20.853 -11.410 -4.827 1.00 91.44 119 GLY A CA 1
ATOM 879 C C . GLY A 1 119 ? 19.810 -11.910 -5.828 1.00 91.44 119 GLY A C 1
ATOM 880 O O . GLY A 1 119 ? 19.878 -13.066 -6.258 1.00 91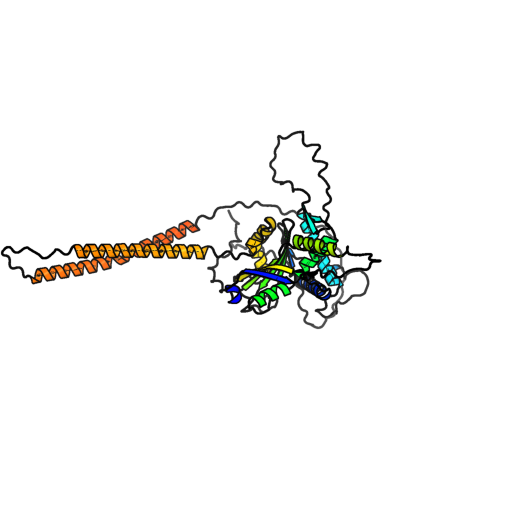.44 119 GLY A O 1
ATOM 881 N N . TYR A 1 120 ? 18.876 -11.052 -6.225 1.00 92.31 120 TYR A N 1
ATOM 882 C CA . TYR A 1 120 ? 17.914 -11.324 -7.285 1.00 92.31 120 TYR A CA 1
ATOM 883 C C . TYR A 1 120 ? 18.314 -10.597 -8.573 1.00 92.31 120 TYR A C 1
ATOM 885 O O . TYR A 1 120 ? 18.665 -9.418 -8.566 1.00 92.31 120 TYR A O 1
ATOM 893 N N . GLY A 1 121 ? 18.269 -11.323 -9.687 1.00 92.94 121 GLY A N 1
ATOM 894 C CA . GLY A 1 121 ? 18.215 -10.756 -11.032 1.00 92.94 121 GLY A CA 1
ATOM 895 C C . GLY A 1 121 ? 16.778 -10.737 -11.549 1.00 92.94 121 GLY A C 1
ATOM 896 O O . GLY A 1 121 ? 15.878 -11.318 -10.939 1.00 92.94 121 GLY A O 1
ATOM 897 N N . LEU A 1 122 ? 16.568 -10.122 -12.709 1.00 93.88 122 LEU A N 1
ATOM 898 C CA . LEU A 1 122 ? 15.270 -10.097 -13.384 1.00 93.88 122 LEU A CA 1
ATOM 899 C C . LEU A 1 122 ? 15.469 -10.525 -14.835 1.00 93.88 122 LEU A C 1
ATOM 901 O O . LEU A 1 122 ? 16.197 -9.877 -15.583 1.00 93.88 122 LEU A O 1
ATOM 905 N N . SER A 1 123 ? 14.857 -11.637 -15.234 1.00 93.25 123 SER A N 1
ATOM 906 C CA . SER A 1 123 ? 14.943 -12.109 -16.621 1.00 93.25 123 SER A CA 1
ATOM 907 C C . SER A 1 123 ? 14.163 -11.206 -17.583 1.00 93.25 123 SER A C 1
ATOM 909 O O . SER A 1 123 ? 13.262 -10.475 -17.175 1.00 93.25 123 SER A O 1
ATOM 911 N N . ALA A 1 124 ? 14.407 -11.354 -18.888 1.00 90.50 124 ALA A N 1
ATOM 912 C CA . ALA A 1 124 ? 13.602 -10.715 -19.933 1.00 90.50 124 ALA A CA 1
ATOM 913 C C . ALA A 1 124 ? 12.118 -11.128 -19.915 1.00 90.50 124 ALA A C 1
ATOM 915 O O . ALA A 1 124 ? 11.276 -10.461 -20.509 1.00 90.50 124 ALA A O 1
ATOM 916 N N . MET A 1 125 ? 11.760 -12.196 -19.202 1.00 87.19 125 MET A N 1
ATOM 917 C CA . MET A 1 125 ? 10.364 -12.583 -18.990 1.00 87.19 125 MET A CA 1
ATOM 918 C C . MET A 1 125 ? 9.767 -11.974 -17.717 1.00 87.19 125 MET A C 1
ATOM 920 O O . MET A 1 125 ? 8.623 -12.265 -17.399 1.00 87.19 125 MET A O 1
ATOM 924 N N . GLY A 1 126 ? 10.515 -11.147 -16.977 1.00 86.06 126 GLY A N 1
ATOM 925 C CA . GLY A 1 126 ? 10.093 -10.620 -15.677 1.00 86.06 126 GLY A CA 1
ATOM 926 C C . GLY A 1 126 ? 10.116 -11.660 -14.556 1.00 86.06 126 GLY A C 1
ATOM 927 O O . GLY A 1 126 ? 9.608 -11.398 -13.479 1.00 86.06 126 GLY A O 1
ATOM 928 N N . ILE A 1 127 ? 10.693 -12.842 -14.790 1.00 89.50 127 ILE A N 1
ATOM 929 C CA . ILE A 1 127 ? 10.838 -13.881 -13.764 1.00 89.50 127 ILE A CA 1
ATOM 930 C C . ILE A 1 127 ? 12.047 -13.521 -12.889 1.00 89.50 127 ILE A C 1
ATOM 932 O O . ILE A 1 127 ? 13.121 -13.273 -13.462 1.00 89.50 127 ILE A O 1
ATOM 936 N N . PRO A 1 128 ? 11.906 -13.506 -11.551 1.00 87.62 128 PRO A N 1
ATOM 937 C CA . PRO A 1 128 ? 13.016 -13.255 -10.651 1.00 87.62 128 PRO A CA 1
ATOM 938 C C . PRO A 1 128 ? 13.974 -14.444 -10.710 1.00 87.62 128 PRO A C 1
ATOM 940 O O . PRO A 1 128 ? 13.580 -15.602 -10.560 1.00 87.62 128 PRO A O 1
ATOM 943 N N . LEU A 1 129 ? 15.248 -14.163 -10.958 1.00 89.12 129 LEU A N 1
ATOM 944 C CA . LEU A 1 129 ? 16.295 -15.176 -11.013 1.00 89.12 129 LEU A CA 1
ATOM 945 C C . LEU A 1 129 ? 17.087 -15.115 -9.710 1.00 89.12 129 LEU A C 1
ATOM 947 O O . LEU A 1 129 ? 17.785 -14.136 -9.451 1.00 89.12 129 LEU A O 1
ATOM 951 N N . ALA A 1 130 ? 16.991 -16.155 -8.884 1.00 85.56 130 ALA A N 1
ATOM 952 C CA . ALA A 1 130 ? 17.837 -16.275 -7.702 1.00 85.56 130 ALA A CA 1
ATOM 953 C C . ALA A 1 130 ? 19.294 -16.480 -8.150 1.00 85.56 130 ALA A C 1
ATOM 955 O O . ALA A 1 130 ? 19.644 -17.524 -8.702 1.00 85.56 130 ALA A O 1
ATOM 956 N N . THR A 1 131 ? 20.159 -15.488 -7.929 1.00 72.81 131 THR A N 1
ATOM 957 C CA . THR A 1 131 ? 21.541 -15.493 -8.449 1.00 72.81 131 THR A CA 1
ATOM 958 C C . THR A 1 131 ? 22.547 -16.175 -7.514 1.00 72.81 131 THR A C 1
ATOM 960 O O . THR A 1 131 ? 23.668 -15.703 -7.386 1.00 72.81 131 THR A O 1
ATOM 963 N N . ILE A 1 132 ? 22.195 -17.349 -6.962 1.00 66.38 132 ILE A N 1
ATOM 964 C CA . ILE A 1 132 ? 23.024 -18.237 -6.101 1.00 66.38 132 ILE A CA 1
ATOM 965 C C . ILE A 1 132 ? 22.881 -17.931 -4.587 1.00 66.38 132 ILE A C 1
ATOM 967 O O . ILE A 1 132 ? 22.764 -16.766 -4.202 1.00 66.38 132 ILE A O 1
ATOM 971 N N . PRO A 1 133 ? 22.869 -18.962 -3.704 1.00 53.69 133 PRO A N 1
ATOM 972 C CA . PRO A 1 133 ? 22.619 -18.800 -2.274 1.00 53.69 133 PRO A CA 1
ATOM 973 C C . PRO A 1 133 ? 23.699 -17.941 -1.628 1.00 53.69 133 PRO A C 1
ATOM 975 O O . PRO A 1 133 ? 24.895 -18.213 -1.781 1.00 53.69 133 PRO A O 1
ATOM 978 N N . ARG A 1 134 ? 23.293 -16.934 -0.849 1.00 51.00 134 ARG A N 1
ATOM 979 C CA . ARG A 1 134 ? 24.221 -16.288 0.078 1.00 51.00 134 ARG A CA 1
ATOM 980 C C . ARG A 1 134 ? 24.746 -17.374 1.015 1.00 51.00 134 ARG A C 1
ATOM 982 O O . ARG A 1 134 ? 23.970 -17.966 1.762 1.00 51.00 134 ARG A O 1
ATOM 989 N N . ARG A 1 135 ? 26.061 -17.625 0.968 1.00 48.03 135 ARG A N 1
ATOM 990 C CA . ARG A 1 135 ? 26.779 -18.295 2.058 1.00 48.03 135 ARG A CA 1
ATOM 991 C C . ARG A 1 135 ? 26.323 -17.612 3.343 1.00 48.03 135 ARG A C 1
ATOM 993 O O . ARG A 1 135 ? 26.531 -16.410 3.494 1.00 48.03 135 ARG A O 1
ATOM 1000 N N . CYS A 1 136 ? 25.670 -18.360 4.226 1.00 46.16 136 CYS A N 1
ATOM 1001 C CA . CYS A 1 136 ? 25.472 -17.957 5.605 1.00 46.16 136 CYS A CA 1
ATOM 1002 C C . CYS A 1 136 ? 26.860 -17.662 6.179 1.00 46.16 136 CYS A C 1
ATOM 1004 O O . CYS A 1 136 ? 27.595 -18.574 6.535 1.00 46.16 136 CYS A O 1
ATOM 1006 N N . THR A 1 137 ? 27.253 -16.394 6.227 1.00 45.72 137 THR A N 1
ATOM 1007 C CA . THR A 1 137 ? 28.409 -15.929 6.996 1.00 45.72 137 THR A CA 1
ATOM 1008 C C . THR A 1 137 ? 28.021 -15.897 8.472 1.00 45.72 137 THR A C 1
ATOM 1010 O O . THR A 1 137 ? 28.000 -14.843 9.100 1.00 45.72 137 THR A O 1
ATOM 1013 N N . LEU A 1 138 ? 27.625 -17.048 9.010 1.00 46.94 138 LEU A N 1
ATOM 1014 C CA . LEU A 1 138 ? 27.588 -17.284 10.443 1.00 46.94 138 LEU A CA 1
ATOM 1015 C C . LEU A 1 138 ? 28.736 -18.242 10.711 1.00 46.94 138 LEU A C 1
ATOM 1017 O O . LEU A 1 138 ? 28.713 -19.387 10.265 1.00 46.94 138 LEU A O 1
ATOM 1021 N N . GLY A 1 139 ? 29.778 -17.684 11.321 1.00 47.16 139 GLY A N 1
ATOM 1022 C CA . GLY A 1 139 ? 31.082 -18.293 11.513 1.00 47.16 139 GLY A CA 1
ATOM 1023 C C . GLY A 1 139 ? 31.018 -19.514 12.412 1.00 47.16 139 GLY A C 1
ATOM 1024 O O . GLY A 1 139 ? 31.250 -19.426 13.612 1.00 47.16 139 GLY A O 1
ATOM 1025 N N . VAL A 1 140 ? 30.724 -20.659 11.809 1.00 48.69 140 VAL A N 1
ATOM 1026 C CA . VAL A 1 140 ? 31.165 -21.937 12.342 1.00 48.69 140 VAL A CA 1
ATOM 1027 C C . VAL A 1 140 ? 32.527 -22.173 11.711 1.00 48.69 140 VAL A C 1
ATOM 1029 O O . VAL A 1 140 ? 32.623 -22.535 10.539 1.00 48.69 140 VAL A O 1
ATOM 1032 N N . GLU A 1 141 ? 33.568 -21.870 12.480 1.00 52.53 141 GLU A N 1
ATOM 1033 C CA . GLU A 1 141 ? 34.947 -22.277 12.215 1.00 52.53 141 GLU A CA 1
ATOM 1034 C C . GLU A 1 141 ? 34.968 -23.815 12.236 1.00 52.53 141 GLU A C 1
ATOM 1036 O O . GLU A 1 141 ? 35.195 -24.448 13.263 1.00 52.53 141 GLU A O 1
ATOM 1041 N N . ALA A 1 142 ? 34.589 -24.444 11.125 1.00 52.03 142 ALA A N 1
ATOM 1042 C CA . ALA A 1 142 ? 34.762 -25.874 10.935 1.00 52.03 142 ALA A CA 1
ATOM 1043 C C . ALA A 1 142 ? 36.221 -26.088 10.518 1.00 52.03 142 ALA A C 1
ATOM 1045 O O . ALA A 1 142 ? 36.533 -26.099 9.329 1.00 52.03 142 ALA A O 1
ATOM 1046 N N . GLU A 1 143 ? 37.112 -26.177 11.506 1.00 67.31 143 GLU A N 1
ATOM 1047 C CA . GLU A 1 143 ? 38.564 -26.248 11.294 1.00 67.31 143 GLU A CA 1
ATOM 1048 C C . GLU A 1 143 ? 39.057 -27.550 10.624 1.00 67.31 143 GLU A C 1
ATOM 1050 O O . GLU A 1 143 ? 40.196 -27.583 10.177 1.00 67.31 143 GLU A O 1
ATOM 1055 N N . ASP A 1 144 ? 38.226 -28.582 10.424 1.00 58.12 144 ASP A N 1
ATOM 1056 C CA . ASP A 1 144 ? 38.741 -29.927 10.091 1.00 58.12 144 ASP A CA 1
ATOM 1057 C C . ASP A 1 144 ? 38.266 -30.554 8.759 1.00 58.12 144 ASP A C 1
ATOM 1059 O O . ASP A 1 144 ? 38.353 -31.768 8.579 1.00 58.12 144 ASP A O 1
ATOM 1063 N N . ALA A 1 145 ? 37.799 -29.775 7.777 1.00 58.12 145 ALA A N 1
ATOM 1064 C CA . ALA A 1 145 ? 37.470 -30.299 6.437 1.00 58.12 145 ALA A CA 1
ATOM 1065 C C . ALA A 1 145 ? 38.501 -29.864 5.378 1.00 58.12 145 ALA A C 1
ATOM 1067 O O . ALA A 1 145 ? 38.214 -29.053 4.496 1.00 58.12 145 ALA A O 1
ATOM 1068 N N . GLN A 1 146 ? 39.728 -30.383 5.482 1.00 60.72 146 GLN A N 1
ATOM 1069 C CA . GLN A 1 146 ? 40.794 -30.142 4.507 1.00 60.72 146 GLN A CA 1
ATOM 1070 C C . GLN A 1 146 ? 40.679 -31.057 3.265 1.00 60.72 146 GLN A C 1
ATOM 1072 O O . GLN A 1 146 ? 40.596 -32.276 3.370 1.00 60.72 146 GLN A O 1
ATOM 1077 N N . GLU A 1 147 ? 40.751 -30.407 2.096 1.00 58.94 147 GLU A N 1
ATOM 1078 C CA . GLU A 1 147 ? 41.411 -30.834 0.841 1.00 58.94 147 GLU A CA 1
ATOM 1079 C C . GLU A 1 147 ? 40.657 -31.366 -0.397 1.00 58.94 147 GLU A C 1
ATOM 1081 O O . GLU A 1 147 ? 41.270 -31.339 -1.463 1.00 58.94 147 GLU A O 1
ATOM 1086 N N . GLU A 1 148 ? 39.354 -31.683 -0.398 1.00 54.53 148 GLU A N 1
ATOM 1087 C CA . GLU A 1 148 ? 38.683 -32.153 -1.647 1.00 54.53 148 GLU A CA 1
ATOM 1088 C C . GLU A 1 148 ? 37.711 -31.147 -2.320 1.00 54.53 148 GLU A C 1
ATOM 1090 O O . GLU A 1 148 ? 37.040 -31.471 -3.296 1.00 54.53 148 GLU A O 1
ATOM 1095 N N . GLU A 1 149 ? 37.666 -29.884 -1.868 1.00 51.28 149 GLU A N 1
ATOM 1096 C CA . GLU A 1 149 ? 36.744 -28.838 -2.379 1.00 51.28 149 GLU A CA 1
ATOM 1097 C C . GLU A 1 149 ? 37.455 -27.654 -3.083 1.00 51.28 149 GLU A C 1
ATOM 1099 O O . GLU A 1 149 ? 36.967 -26.520 -3.122 1.00 51.28 149 GLU A O 1
ATOM 1104 N N . LEU A 1 150 ? 38.638 -27.886 -3.657 1.00 56.81 150 LEU A N 1
ATOM 1105 C CA . LEU A 1 150 ? 39.447 -26.835 -4.302 1.00 56.81 150 LEU A CA 1
ATOM 1106 C C . LEU A 1 150 ? 39.178 -26.638 -5.805 1.00 56.81 150 LEU A C 1
ATOM 1108 O O . LEU A 1 150 ? 39.647 -25.659 -6.382 1.00 56.81 150 LEU A O 1
ATOM 1112 N N . THR A 1 151 ? 38.382 -27.496 -6.454 1.00 54.03 151 THR A N 1
ATOM 1113 C CA . THR A 1 151 ? 38.135 -27.412 -7.912 1.00 54.03 151 THR A CA 1
ATOM 1114 C C . THR A 1 151 ? 36.692 -27.081 -8.309 1.00 54.03 151 THR A C 1
ATOM 1116 O O . THR A 1 151 ? 36.474 -26.571 -9.407 1.00 54.03 151 THR A O 1
ATOM 1119 N N . ALA A 1 152 ? 35.702 -27.239 -7.421 1.00 53.72 152 ALA A N 1
ATOM 1120 C CA . ALA A 1 152 ? 34.304 -26.858 -7.691 1.00 53.72 152 ALA A CA 1
ATOM 1121 C C . ALA A 1 152 ? 33.957 -25.400 -7.299 1.00 53.72 152 ALA A C 1
ATOM 1123 O O . ALA A 1 152 ? 32.909 -24.872 -7.682 1.00 53.72 152 ALA A O 1
ATOM 1124 N N . THR A 1 153 ? 34.837 -24.718 -6.562 1.00 54.06 153 THR A N 1
ATOM 1125 C CA . THR A 1 153 ? 34.611 -23.377 -5.990 1.00 54.06 153 THR A CA 1
ATOM 1126 C C . THR A 1 153 ? 35.031 -22.219 -6.907 1.00 54.06 153 THR A C 1
ATOM 1128 O O . THR A 1 153 ? 34.547 -21.098 -6.733 1.00 54.06 153 THR A O 1
ATOM 1131 N N . ALA A 1 154 ? 35.849 -22.465 -7.937 1.00 54.50 154 ALA A N 1
ATOM 1132 C CA . ALA A 1 154 ? 36.279 -21.428 -8.885 1.00 54.50 154 ALA A CA 1
ATOM 1133 C C . ALA A 1 154 ? 35.258 -21.157 -10.012 1.00 54.50 154 ALA A C 1
ATOM 1135 O O . ALA A 1 154 ? 35.120 -20.016 -10.447 1.00 54.50 154 ALA A O 1
ATOM 1136 N N . ALA A 1 155 ? 34.482 -22.163 -10.436 1.00 51.00 155 ALA A N 1
ATOM 1137 C CA . ALA A 1 155 ? 33.538 -22.042 -11.558 1.00 51.00 155 ALA A CA 1
ATOM 1138 C C . ALA A 1 155 ? 32.160 -21.450 -11.183 1.00 51.00 155 ALA A C 1
ATOM 1140 O O . ALA A 1 155 ? 31.352 -21.159 -12.060 1.00 51.00 155 ALA A O 1
ATOM 1141 N N . ARG A 1 156 ? 31.873 -21.246 -9.887 1.00 52.38 156 ARG A N 1
ATOM 1142 C CA . ARG A 1 156 ? 30.621 -20.617 -9.406 1.00 52.38 156 ARG A CA 1
ATOM 1143 C C . ARG A 1 156 ? 30.715 -19.105 -9.204 1.00 52.38 156 ARG A C 1
ATOM 1145 O O . ARG A 1 156 ? 29.729 -18.471 -8.829 1.00 52.38 156 ARG A O 1
ATOM 1152 N N . ARG A 1 157 ? 31.881 -18.507 -9.439 1.00 52.62 157 ARG A N 1
ATOM 1153 C CA . ARG A 1 157 ? 32.061 -17.056 -9.381 1.00 52.62 157 ARG A CA 1
ATOM 1154 C C . ARG A 1 157 ? 31.761 -16.477 -10.760 1.00 52.62 157 ARG A C 1
ATOM 1156 O O . ARG A 1 157 ? 32.393 -16.876 -11.725 1.00 52.62 157 ARG A O 1
ATOM 1163 N N . THR A 1 158 ? 30.852 -15.501 -10.812 1.00 55.94 158 THR A N 1
ATOM 1164 C CA . THR A 1 158 ? 30.510 -14.647 -11.972 1.00 55.94 158 THR A CA 1
ATOM 1165 C C . THR A 1 158 ? 29.370 -15.087 -12.893 1.00 55.94 158 THR A C 1
ATOM 1167 O O . THR A 1 158 ? 29.354 -14.694 -14.053 1.00 55.94 158 THR A O 1
ATOM 1170 N N . ALA A 1 159 ? 28.335 -15.780 -12.401 1.00 59.66 159 ALA A N 1
ATOM 1171 C CA . ALA A 1 159 ? 27.045 -15.623 -13.081 1.00 59.66 159 ALA A CA 1
ATOM 1172 C C . ALA A 1 159 ? 26.669 -14.127 -12.985 1.00 59.66 159 ALA A C 1
ATOM 1174 O O . ALA A 1 159 ? 26.522 -13.627 -11.863 1.00 59.66 159 ALA A O 1
ATOM 1175 N N . PRO A 1 160 ? 26.617 -13.375 -14.103 1.00 61.81 160 PRO A N 1
ATOM 1176 C CA . PRO A 1 160 ? 26.334 -11.952 -14.050 1.00 61.81 160 PRO A CA 1
ATOM 1177 C C . PRO A 1 160 ? 24.943 -11.772 -13.453 1.00 61.81 160 PRO A C 1
ATOM 1179 O O . PRO A 1 160 ? 23.978 -12.397 -13.898 1.00 61.81 160 PRO A O 1
ATOM 1182 N N . LYS A 1 161 ? 24.843 -10.931 -12.421 1.00 75.94 161 LYS A N 1
ATOM 1183 C CA . LYS A 1 161 ? 23.552 -10.506 -11.887 1.00 75.94 161 LYS A CA 1
ATOM 1184 C C . LYS A 1 161 ? 22.893 -9.629 -12.944 1.00 75.94 161 LYS A C 1
ATOM 1186 O O . LYS A 1 161 ? 23.140 -8.430 -13.015 1.00 75.94 161 LYS A O 1
ATOM 1191 N N . PHE A 1 162 ? 22.147 -10.267 -13.832 1.00 90.06 162 PHE A N 1
ATOM 1192 C CA . PHE A 1 162 ? 21.520 -9.605 -14.957 1.00 90.06 162 PHE A CA 1
ATOM 1193 C C . PHE A 1 162 ? 20.103 -9.185 -14.567 1.00 90.06 162 PHE A C 1
ATOM 1195 O O . PHE A 1 162 ? 19.291 -10.006 -14.131 1.00 90.06 162 PHE A O 1
ATOM 1202 N N . VAL A 1 163 ? 19.827 -7.893 -14.705 1.00 93.81 163 VAL A N 1
ATOM 1203 C CA . VAL A 1 163 ? 18.484 -7.323 -14.644 1.00 93.81 163 VAL A CA 1
ATOM 1204 C C . VAL A 1 163 ? 18.175 -6.847 -16.053 1.00 93.81 163 VAL A C 1
ATOM 1206 O O . VAL A 1 163 ? 18.836 -5.948 -16.563 1.00 93.81 163 VAL A O 1
ATOM 1209 N N . ASP A 1 164 ? 17.207 -7.486 -16.698 1.00 95.12 164 ASP A N 1
ATOM 1210 C CA . ASP A 1 164 ? 16.720 -7.049 -17.997 1.00 95.12 164 ASP A CA 1
ATOM 1211 C C . ASP A 1 164 ? 16.061 -5.671 -17.864 1.00 95.12 164 ASP A C 1
ATOM 1213 O O . ASP A 1 164 ? 15.072 -5.499 -17.149 1.00 95.12 164 ASP A O 1
ATOM 1217 N N . GLU A 1 165 ? 16.610 -4.688 -18.571 1.00 95.38 165 GLU A N 1
ATOM 1218 C CA . GLU A 1 165 ? 16.177 -3.291 -18.486 1.00 95.38 165 GLU A CA 1
ATOM 1219 C C . GLU A 1 165 ? 14.724 -3.097 -18.921 1.00 95.38 165 GLU A C 1
ATOM 1221 O O . GLU A 1 165 ? 13.972 -2.337 -18.309 1.00 95.38 165 GLU A O 1
ATOM 1226 N N . ALA A 1 166 ? 14.280 -3.834 -19.942 1.00 94.12 166 ALA A N 1
ATOM 1227 C CA . ALA A 1 166 ? 12.896 -3.765 -20.378 1.00 94.12 166 ALA A CA 1
ATOM 1228 C C . ALA A 1 166 ? 11.951 -4.342 -19.313 1.00 94.12 166 ALA A C 1
ATOM 1230 O O . ALA A 1 166 ? 10.861 -3.806 -19.101 1.00 94.12 166 ALA A O 1
ATOM 1231 N N . ALA A 1 167 ? 12.308 -5.460 -18.668 1.00 94.69 167 ALA A N 1
ATOM 1232 C CA . ALA A 1 167 ? 11.560 -6.060 -17.558 1.00 94.69 167 ALA A CA 1
ATOM 1233 C C . ALA A 1 167 ? 11.472 -5.123 -16.359 1.00 94.69 167 ALA A C 1
ATOM 1235 O O . ALA A 1 167 ? 10.378 -4.914 -15.835 1.00 94.69 167 ALA A O 1
ATOM 1236 N N . LEU A 1 168 ? 12.593 -4.511 -15.986 1.00 96.31 168 LEU A N 1
ATOM 1237 C CA . LEU A 1 168 ? 12.658 -3.561 -14.885 1.00 96.31 168 LEU A CA 1
ATOM 1238 C C . LEU A 1 168 ? 11.791 -2.326 -15.156 1.00 96.31 168 LEU A C 1
ATOM 1240 O O . LEU A 1 168 ? 11.003 -1.933 -14.299 1.00 96.31 168 LEU A O 1
ATOM 1244 N N . HIS A 1 169 ? 11.862 -1.764 -16.364 1.00 95.38 169 HIS A N 1
ATOM 1245 C CA . HIS A 1 169 ? 11.027 -0.630 -16.754 1.00 95.38 169 HIS A CA 1
ATOM 1246 C C . HIS A 1 169 ? 9.529 -0.978 -16.726 1.00 95.38 169 HIS A C 1
ATOM 1248 O O . HIS A 1 169 ? 8.710 -0.182 -16.268 1.00 95.38 169 HIS A O 1
ATOM 1254 N N . ALA A 1 170 ? 9.150 -2.177 -17.183 1.00 94.00 170 ALA A N 1
ATOM 1255 C CA . ALA A 1 170 ? 7.765 -2.642 -17.095 1.00 94.00 170 ALA A CA 1
ATOM 1256 C C . ALA A 1 170 ? 7.309 -2.809 -15.636 1.00 94.00 170 ALA A C 1
ATOM 1258 O O . ALA A 1 170 ? 6.221 -2.360 -15.290 1.00 94.00 170 ALA A O 1
ATOM 1259 N N . LEU A 1 171 ? 8.153 -3.383 -14.777 1.00 96.25 171 LEU A N 1
ATOM 1260 C CA . LEU A 1 171 ? 7.882 -3.515 -13.346 1.00 96.25 171 LEU A CA 1
ATOM 1261 C C . LEU A 1 171 ? 7.722 -2.146 -12.666 1.00 96.25 171 LEU A C 1
ATOM 1263 O O . LEU A 1 171 ? 6.795 -1.958 -11.881 1.00 96.25 171 LEU A O 1
ATOM 1267 N N . ALA A 1 172 ? 8.572 -1.175 -13.006 1.00 97.25 172 ALA A N 1
ATOM 1268 C CA . ALA A 1 172 ? 8.477 0.191 -12.499 1.00 97.25 172 ALA A CA 1
ATOM 1269 C C . ALA A 1 172 ? 7.169 0.877 -12.930 1.00 97.25 172 ALA A C 1
ATOM 1271 O O . ALA A 1 172 ? 6.567 1.591 -12.131 1.00 97.25 172 ALA A O 1
ATOM 1272 N N . LEU A 1 173 ? 6.693 0.636 -14.159 1.00 95.31 173 LEU A N 1
ATOM 1273 C CA . LEU A 1 173 ? 5.394 1.135 -14.625 1.00 95.31 173 LEU A CA 1
ATOM 1274 C C . LEU A 1 173 ? 4.215 0.508 -13.869 1.00 95.31 173 LEU A C 1
ATOM 1276 O O . LEU A 1 173 ? 3.276 1.224 -13.523 1.00 95.31 173 LEU A O 1
ATOM 1280 N N . GLU A 1 174 ? 4.258 -0.800 -13.602 1.00 94.94 174 GLU A N 1
ATOM 1281 C CA . GLU A 1 174 ? 3.221 -1.473 -12.805 1.00 94.94 174 GLU A CA 1
ATOM 1282 C C . GLU A 1 174 ? 3.216 -0.941 -11.362 1.00 94.94 174 GLU A C 1
ATOM 1284 O O . GLU A 1 174 ? 2.164 -0.583 -10.836 1.00 94.94 174 GLU A O 1
ATOM 1289 N N . ALA A 1 175 ? 4.391 -0.776 -10.745 1.00 97.06 175 ALA A N 1
ATOM 1290 C CA . ALA A 1 175 ? 4.506 -0.148 -9.429 1.00 97.06 175 ALA A CA 1
ATOM 1291 C C . ALA A 1 175 ? 3.965 1.293 -9.434 1.00 97.06 175 ALA A C 1
ATOM 1293 O O . ALA A 1 175 ? 3.185 1.658 -8.557 1.00 97.06 175 ALA A O 1
ATOM 1294 N N . ALA A 1 176 ? 4.303 2.095 -10.448 1.00 96.75 176 ALA A N 1
ATOM 1295 C CA . ALA A 1 176 ? 3.817 3.467 -10.589 1.00 96.75 176 ALA A CA 1
ATOM 1296 C C . ALA A 1 176 ? 2.285 3.554 -10.685 1.00 96.75 176 ALA A C 1
ATOM 1298 O O . ALA A 1 176 ? 1.696 4.487 -10.145 1.00 96.75 176 ALA A O 1
ATOM 1299 N N . ALA A 1 177 ? 1.622 2.583 -11.322 1.00 95.19 177 ALA A N 1
ATOM 1300 C CA . ALA A 1 177 ? 0.161 2.546 -11.385 1.00 95.19 177 ALA A CA 1
ATOM 1301 C C . ALA A 1 177 ? -0.484 2.391 -9.993 1.00 95.19 177 ALA A C 1
ATOM 1303 O O . ALA A 1 177 ? -1.543 2.968 -9.727 1.00 95.19 177 ALA A O 1
ATOM 1304 N N . HIS A 1 178 ? 0.180 1.666 -9.090 1.00 96.06 178 HIS A N 1
ATOM 1305 C CA . HIS A 1 178 ? -0.253 1.479 -7.704 1.00 96.06 178 HIS A CA 1
ATOM 1306 C C . HIS A 1 178 ? 0.190 2.601 -6.754 1.00 96.06 178 HIS A C 1
ATOM 1308 O O . HIS A 1 178 ? -0.415 2.778 -5.699 1.00 96.06 178 HIS A O 1
ATOM 1314 N N . ILE A 1 179 ? 1.184 3.406 -7.137 1.00 97.06 179 ILE A N 1
ATOM 1315 C CA . ILE A 1 179 ? 1.571 4.647 -6.446 1.00 97.06 179 ILE A CA 1
ATOM 1316 C C . ILE A 1 179 ? 0.689 5.793 -6.967 1.00 97.06 179 ILE A C 1
ATOM 1318 O O . ILE A 1 179 ? 1.143 6.790 -7.527 1.00 97.06 179 ILE A O 1
ATOM 1322 N N . SER A 1 180 ? -0.619 5.616 -6.820 1.00 94.31 180 SER A N 1
ATOM 1323 C CA . SER A 1 180 ? -1.624 6.632 -7.111 1.00 94.31 180 SER A CA 1
ATOM 1324 C C . SER A 1 180 ? -2.705 6.591 -6.036 1.00 94.31 180 SER A C 1
ATOM 1326 O O . SER A 1 180 ? -2.825 5.628 -5.277 1.00 94.31 180 SER A O 1
ATOM 1328 N N . VAL A 1 181 ? -3.498 7.655 -5.933 1.00 92.62 181 VAL A N 1
ATOM 1329 C CA . VAL A 1 181 ? -4.596 7.712 -4.953 1.00 92.62 181 VAL A CA 1
ATOM 1330 C C . VAL A 1 181 ? -5.827 6.930 -5.412 1.00 92.62 181 VAL A C 1
ATOM 1332 O O . VAL A 1 181 ? -6.639 6.526 -4.582 1.00 92.62 181 VAL A O 1
ATOM 1335 N N . SER A 1 182 ? -5.958 6.678 -6.717 1.00 93.25 182 SER A N 1
ATOM 1336 C CA . SER A 1 182 ? -7.143 6.066 -7.325 1.00 93.25 182 SER A CA 1
ATOM 1337 C C . SER A 1 182 ? -7.531 4.715 -6.706 1.00 93.25 182 SER A C 1
ATOM 1339 O O . SER A 1 182 ? -8.705 4.566 -6.366 1.00 93.25 182 SER A O 1
ATOM 1341 N N . PRO A 1 183 ? -6.604 3.761 -6.460 1.00 93.75 183 PRO A N 1
ATOM 1342 C CA . PRO A 1 183 ? -6.938 2.503 -5.792 1.00 93.75 183 PRO A CA 1
ATOM 1343 C C . PRO A 1 183 ? -7.557 2.699 -4.403 1.00 93.75 183 PRO A C 1
ATOM 1345 O O . PRO A 1 183 ? -8.539 2.046 -4.068 1.00 93.75 183 PRO A O 1
ATOM 1348 N N . GLY A 1 184 ? -7.027 3.622 -3.596 1.00 94.81 184 GLY A N 1
ATOM 1349 C CA . GLY A 1 184 ? -7.552 3.849 -2.247 1.00 94.81 184 GLY A CA 1
ATOM 1350 C C . GLY A 1 184 ? -8.872 4.608 -2.235 1.00 94.81 184 GLY A C 1
ATOM 1351 O O . GLY A 1 184 ? -9.713 4.348 -1.379 1.00 94.81 184 GLY A O 1
ATOM 1352 N N . ILE A 1 185 ? -9.089 5.497 -3.207 1.00 96.38 185 ILE A N 1
ATOM 1353 C CA . ILE A 1 185 ? -10.387 6.149 -3.402 1.00 96.38 185 ILE A CA 1
ATOM 1354 C C . ILE A 1 185 ? -11.443 5.115 -3.797 1.00 96.38 185 ILE A C 1
ATOM 1356 O O . ILE A 1 185 ? -12.543 5.151 -3.253 1.00 96.38 185 ILE A O 1
ATOM 1360 N N . GLN A 1 186 ? -11.100 4.164 -4.672 1.00 94.94 186 GLN A N 1
ATOM 1361 C CA . GLN A 1 186 ? -11.988 3.059 -5.037 1.00 94.94 186 GLN A CA 1
ATOM 1362 C C . GLN A 1 186 ? -12.381 2.234 -3.803 1.00 94.94 186 GLN A C 1
ATOM 1364 O O . GLN A 1 186 ? -13.568 2.057 -3.545 1.00 94.94 186 GLN A O 1
ATOM 1369 N N . VAL A 1 187 ? -11.403 1.830 -2.980 1.00 94.69 187 VAL A N 1
ATOM 1370 C CA . VAL A 1 187 ? -11.671 1.118 -1.717 1.00 94.69 187 VAL A CA 1
ATOM 1371 C C . VAL A 1 187 ? -12.563 1.949 -0.787 1.00 94.69 187 VAL A C 1
ATOM 1373 O O . VAL A 1 187 ? -13.502 1.414 -0.206 1.00 94.69 187 VAL A O 1
ATOM 1376 N N . ALA A 1 188 ? -12.315 3.254 -0.646 1.00 95.62 188 ALA A N 1
ATOM 1377 C CA . ALA A 1 188 ? -13.140 4.119 0.196 1.00 95.62 188 ALA A CA 1
ATOM 1378 C C . ALA A 1 188 ? -14.604 4.160 -0.282 1.00 95.62 188 ALA A C 1
ATOM 1380 O O . ALA A 1 188 ? -15.514 3.978 0.528 1.00 95.62 188 ALA A O 1
ATOM 1381 N N . VAL A 1 189 ? -14.829 4.329 -1.590 1.00 95.88 189 VAL A N 1
ATOM 1382 C CA . VAL A 1 189 ? -16.171 4.360 -2.197 1.00 95.88 189 VAL A CA 1
ATOM 1383 C C . VAL A 1 189 ? -16.884 3.016 -2.046 1.00 95.88 189 VAL A C 1
ATOM 1385 O O . VAL A 1 189 ? -18.030 2.988 -1.593 1.00 95.88 189 VAL A O 1
ATOM 1388 N N . ASP A 1 190 ? -16.204 1.905 -2.337 1.00 95.31 190 ASP A N 1
ATOM 1389 C CA . ASP A 1 190 ? -16.771 0.551 -2.238 1.00 95.31 190 ASP A CA 1
ATOM 1390 C C . ASP A 1 190 ? -17.155 0.177 -0.795 1.00 95.31 190 ASP A C 1
ATOM 1392 O O . ASP A 1 190 ? -17.994 -0.697 -0.565 1.00 95.31 190 ASP A O 1
ATOM 1396 N N . ARG A 1 191 ? -16.567 0.861 0.195 1.00 94.81 191 ARG A N 1
ATOM 1397 C CA . ARG A 1 191 ? -16.868 0.712 1.628 1.00 94.81 191 ARG A CA 1
ATOM 1398 C C . ARG A 1 191 ? -17.756 1.815 2.191 1.00 94.81 191 ARG A C 1
ATOM 1400 O O . ARG A 1 191 ? -17.870 1.936 3.408 1.00 94.81 191 ARG A O 1
ATOM 1407 N N . GLY A 1 192 ? -18.402 2.604 1.333 1.00 94.50 192 GLY A N 1
ATOM 1408 C CA . GLY A 1 192 ? -19.353 3.637 1.751 1.00 94.50 192 GLY A CA 1
ATOM 1409 C C . GLY A 1 192 ? -18.721 4.754 2.586 1.00 94.50 192 GLY A C 1
ATOM 1410 O O . GLY A 1 192 ? -19.403 5.372 3.403 1.00 94.50 192 GLY A O 1
ATOM 1411 N N . LEU A 1 193 ? -17.418 4.989 2.424 1.00 94.19 193 LEU A N 1
ATOM 1412 C CA . LEU A 1 193 ? -16.714 6.119 3.019 1.00 94.19 193 LEU A CA 1
ATOM 1413 C C . LEU A 1 193 ? -16.719 7.306 2.056 1.00 94.19 193 LEU A C 1
ATOM 1415 O O . LEU A 1 193 ? -16.919 7.165 0.849 1.00 94.19 193 LEU A O 1
ATOM 1419 N N . GLU A 1 194 ? -16.437 8.493 2.588 1.00 94.88 194 GLU A N 1
ATOM 1420 C CA . GLU A 1 194 ? -16.130 9.641 1.741 1.00 94.88 194 GLU A CA 1
ATOM 1421 C C . GLU A 1 194 ? -14.881 9.345 0.889 1.00 94.88 194 GLU A C 1
ATOM 1423 O O . GLU A 1 194 ? -13.917 8.775 1.413 1.00 94.88 194 GLU A O 1
ATOM 1428 N N . PRO A 1 195 ? -14.863 9.735 -0.401 1.00 95.25 195 PRO A N 1
ATOM 1429 C CA . PRO A 1 195 ? -13.742 9.509 -1.312 1.00 95.25 195 PRO A CA 1
ATOM 1430 C C . PRO A 1 195 ? -12.581 10.464 -0.989 1.00 95.25 195 PRO A C 1
ATOM 1432 O O . PRO A 1 195 ? -12.227 11.343 -1.775 1.00 95.25 195 PRO A O 1
ATOM 1435 N N . LEU A 1 196 ? -12.007 10.321 0.203 1.00 95.00 196 LEU A N 1
ATOM 1436 C CA . LEU A 1 196 ? -10.950 11.166 0.734 1.00 95.00 196 LEU A CA 1
ATOM 1437 C C . LEU A 1 196 ? -9.876 10.297 1.391 1.00 95.00 196 LEU A C 1
ATOM 1439 O O . LEU A 1 196 ? -10.120 9.633 2.397 1.00 95.00 196 LEU A O 1
ATOM 1443 N N . LEU A 1 197 ? -8.665 10.360 0.839 1.00 96.88 197 LEU A N 1
ATOM 1444 C CA . LEU A 1 197 ? -7.460 9.815 1.455 1.00 96.88 197 LEU A CA 1
ATOM 1445 C C . LEU A 1 197 ? -6.628 10.968 2.003 1.00 96.88 197 LEU A C 1
ATOM 1447 O O . LEU A 1 197 ? -6.208 11.857 1.258 1.00 96.88 197 LEU A O 1
ATOM 1451 N N . LEU A 1 198 ? -6.378 10.953 3.304 1.00 97.19 198 LEU A N 1
ATOM 1452 C CA . LEU A 1 198 ? -5.534 11.940 3.957 1.00 97.19 198 LEU A CA 1
ATOM 1453 C C . LEU A 1 198 ? -4.121 11.379 4.122 1.00 97.19 198 LEU A C 1
ATOM 1455 O O . LEU A 1 198 ? -3.940 10.264 4.610 1.00 97.19 198 LEU A O 1
ATOM 1459 N N . GLN A 1 199 ? -3.129 12.181 3.728 1.00 95.69 199 GLN A N 1
ATOM 1460 C CA . GLN A 1 199 ? -1.699 11.866 3.831 1.00 95.69 199 GLN A CA 1
ATOM 1461 C C . GLN A 1 199 ? -1.296 10.500 3.237 1.00 95.69 199 GLN A C 1
ATOM 1463 O O . GLN A 1 199 ? -0.670 9.700 3.937 1.00 95.69 199 GLN A O 1
ATOM 1468 N N . PRO A 1 200 ? -1.640 10.193 1.973 1.00 97.56 200 PRO A N 1
ATOM 1469 C CA . PRO A 1 200 ? -1.224 8.935 1.372 1.00 97.56 200 PRO A CA 1
ATOM 1470 C C . PRO A 1 200 ? 0.309 8.840 1.344 1.00 97.56 200 PRO A C 1
ATOM 1472 O O . PRO A 1 200 ? 0.977 9.694 0.761 1.00 97.56 200 PRO A O 1
ATOM 1475 N N . THR A 1 201 ? 0.844 7.794 1.970 1.00 97.69 201 THR A N 1
ATOM 1476 C CA . THR A 1 201 ? 2.259 7.415 1.896 1.00 97.69 201 THR A CA 1
ATOM 1477 C C . THR A 1 201 ? 2.358 6.013 1.318 1.00 97.69 201 THR A C 1
ATOM 1479 O O . THR A 1 201 ? 1.594 5.118 1.683 1.00 97.69 201 THR A O 1
ATOM 1482 N N . PHE A 1 202 ? 3.307 5.822 0.412 1.00 98.19 202 PHE A N 1
ATOM 1483 C CA . PHE A 1 202 ? 3.521 4.580 -0.311 1.00 98.19 202 PHE A CA 1
ATOM 1484 C C . PHE A 1 202 ? 4.840 3.951 0.123 1.00 98.19 202 PHE A C 1
ATOM 1486 O O . PHE A 1 202 ? 5.865 4.632 0.168 1.00 98.19 202 PHE A O 1
ATOM 1493 N N . ALA A 1 203 ? 4.828 2.654 0.416 1.00 97.94 203 ALA A N 1
ATOM 1494 C CA . ALA A 1 203 ? 6.045 1.888 0.645 1.00 97.94 203 ALA A CA 1
ATOM 1495 C C . ALA A 1 203 ? 6.237 0.877 -0.487 1.00 97.94 203 ALA A C 1
ATOM 1497 O O . ALA A 1 203 ? 5.381 0.025 -0.716 1.00 97.94 203 ALA A O 1
ATOM 1498 N N . VAL A 1 204 ? 7.350 0.982 -1.208 1.00 98.19 204 VAL A N 1
ATOM 1499 C CA . VAL A 1 204 ? 7.750 0.009 -2.230 1.00 98.19 204 VAL A CA 1
ATOM 1500 C C . VAL A 1 204 ? 8.573 -1.066 -1.536 1.00 98.19 204 VAL A C 1
ATOM 1502 O O . VAL A 1 204 ? 9.717 -0.828 -1.154 1.00 98.19 204 VAL A O 1
ATOM 1505 N N . CYS A 1 205 ? 7.968 -2.228 -1.329 1.00 98.00 205 CYS A N 1
ATOM 1506 C CA . CYS A 1 205 ? 8.566 -3.351 -0.624 1.00 98.00 205 CYS A CA 1
ATOM 1507 C C . CYS A 1 205 ? 9.241 -4.294 -1.606 1.00 98.00 205 CYS A C 1
ATOM 1509 O O . CYS A 1 205 ? 8.619 -4.748 -2.568 1.00 98.00 205 CYS A O 1
ATOM 1511 N N . ILE A 1 206 ? 10.512 -4.580 -1.358 1.00 97.06 206 ILE A N 1
ATOM 1512 C CA . ILE A 1 206 ? 11.348 -5.406 -2.218 1.00 97.06 206 ILE A CA 1
ATOM 1513 C C . ILE A 1 206 ? 11.994 -6.444 -1.307 1.00 97.06 206 ILE A C 1
ATOM 1515 O O . ILE A 1 206 ? 12.759 -6.093 -0.404 1.00 97.06 206 ILE A O 1
ATOM 1519 N N . GLY A 1 207 ? 11.658 -7.714 -1.510 1.00 94.69 207 GLY A N 1
ATOM 1520 C CA . GLY A 1 207 ? 11.978 -8.793 -0.576 1.00 94.69 207 GLY A CA 1
ATOM 1521 C C . GLY A 1 207 ? 11.632 -10.152 -1.154 1.00 94.69 207 GLY A C 1
ATOM 1522 O O . GLY A 1 207 ? 10.651 -10.278 -1.879 1.00 94.69 207 GLY A O 1
ATOM 1523 N N . GLY A 1 208 ? 12.447 -11.177 -0.892 1.00 90.31 208 GLY A N 1
ATOM 1524 C CA . GLY A 1 208 ? 12.126 -12.549 -1.317 1.00 90.31 208 GLY A CA 1
ATOM 1525 C C . GLY A 1 208 ? 11.957 -12.735 -2.836 1.00 90.31 208 GLY A C 1
ATOM 1526 O O . GLY A 1 208 ? 11.268 -13.656 -3.264 1.00 90.31 208 GLY A O 1
ATOM 1527 N N . GLY A 1 209 ? 12.531 -11.844 -3.655 1.00 92.50 209 GLY A N 1
ATOM 1528 C CA . GLY A 1 209 ? 12.341 -11.828 -5.112 1.00 92.50 209 GLY A CA 1
ATOM 1529 C C . GLY A 1 209 ? 10.982 -11.283 -5.567 1.00 92.50 209 GLY A C 1
ATOM 1530 O O . GLY A 1 209 ? 10.678 -11.350 -6.755 1.00 92.50 209 GLY A O 1
ATOM 1531 N N . GLN A 1 210 ? 10.190 -10.744 -4.641 1.00 95.69 210 GLN A N 1
ATOM 1532 C CA . GLN A 1 210 ? 8.908 -10.094 -4.884 1.00 95.69 210 GLN A CA 1
ATOM 1533 C C . GLN A 1 210 ? 9.064 -8.574 -4.835 1.00 95.69 210 GLN A C 1
ATOM 1535 O O . GLN A 1 210 ? 9.950 -8.037 -4.159 1.00 95.69 210 GLN A O 1
ATOM 1540 N N . VAL A 1 211 ? 8.157 -7.882 -5.520 1.00 97.31 211 VAL A N 1
ATOM 1541 C CA . VAL A 1 211 ? 8.005 -6.426 -5.419 1.00 97.31 211 VAL A CA 1
ATOM 1542 C C . VAL A 1 211 ? 6.543 -6.110 -5.177 1.00 97.31 211 VAL A C 1
ATOM 1544 O O . VAL A 1 211 ? 5.674 -6.578 -5.909 1.00 97.31 211 VAL A O 1
ATOM 1547 N N . ARG A 1 212 ? 6.261 -5.306 -4.153 1.00 97.31 212 ARG A N 1
ATOM 1548 C CA . ARG A 1 212 ? 4.900 -4.904 -3.785 1.00 97.31 212 ARG A CA 1
ATOM 1549 C C . ARG A 1 212 ? 4.839 -3.422 -3.476 1.00 97.31 212 ARG A C 1
ATOM 1551 O O . ARG A 1 212 ? 5.829 -2.823 -3.063 1.00 97.31 212 ARG A O 1
ATOM 1558 N N . VAL A 1 213 ? 3.659 -2.843 -3.642 1.00 97.69 213 VAL A N 1
ATOM 1559 C CA . VAL A 1 213 ? 3.372 -1.479 -3.202 1.00 97.69 213 VAL A CA 1
ATOM 1560 C C . VAL A 1 213 ? 2.377 -1.552 -2.055 1.00 97.69 213 VAL A C 1
ATOM 1562 O O . VAL A 1 213 ? 1.294 -2.125 -2.186 1.00 97.69 213 VAL A O 1
ATOM 1565 N N . LEU A 1 214 ? 2.762 -0.971 -0.924 1.00 97.56 214 LEU A N 1
ATOM 1566 C CA . LEU A 1 214 ? 1.870 -0.699 0.188 1.00 97.56 214 LEU A CA 1
ATOM 1567 C C . LEU A 1 214 ? 1.399 0.748 0.121 1.00 97.56 214 LEU A C 1
ATOM 1569 O O . LEU A 1 214 ? 2.190 1.645 -0.173 1.00 97.56 214 LEU A O 1
ATOM 1573 N N . THR A 1 215 ? 0.145 0.989 0.476 1.00 97.69 215 THR A N 1
ATOM 1574 C CA . THR A 1 215 ? -0.405 2.337 0.634 1.00 97.69 215 THR A CA 1
ATOM 1575 C C . THR A 1 215 ? -0.951 2.498 2.041 1.00 97.69 215 THR A C 1
ATOM 1577 O O . THR A 1 215 ? -1.739 1.674 2.503 1.00 97.69 215 THR A O 1
ATOM 1580 N N . PHE A 1 216 ? -0.559 3.583 2.700 1.00 97.69 216 PHE A N 1
ATOM 1581 C CA . PHE A 1 216 ? -1.034 3.988 4.016 1.00 97.69 216 PHE A CA 1
ATOM 1582 C C . PHE A 1 216 ? -1.732 5.335 3.886 1.00 97.69 216 PHE A C 1
ATOM 1584 O O . PHE A 1 216 ? -1.145 6.278 3.360 1.00 97.69 216 PHE A O 1
ATOM 1591 N N . ALA A 1 217 ? -2.965 5.443 4.367 1.00 97.94 217 ALA A N 1
ATOM 1592 C CA . ALA A 1 217 ? -3.711 6.698 4.373 1.00 97.94 217 ALA A CA 1
ATOM 1593 C C . ALA A 1 217 ? -4.656 6.761 5.574 1.00 97.94 217 ALA A C 1
ATOM 1595 O O . ALA A 1 217 ? -5.173 5.737 6.016 1.00 97.94 217 ALA A O 1
ATOM 1596 N N . PHE A 1 218 ? -4.930 7.962 6.074 1.00 97.81 218 PHE A N 1
ATOM 1597 C CA . PHE A 1 218 ? -6.038 8.185 7.000 1.00 97.81 218 PHE A CA 1
ATOM 1598 C C . PHE A 1 218 ? -7.351 8.327 6.219 1.00 97.81 218 PHE A C 1
ATOM 1600 O O . PHE A 1 218 ? -7.375 8.958 5.159 1.00 97.81 218 PHE A O 1
ATOM 1607 N N . VAL A 1 219 ? -8.438 7.746 6.735 1.00 97.25 219 VAL A N 1
ATOM 1608 C CA . VAL A 1 219 ? -9.746 7.679 6.048 1.00 97.25 219 VAL A CA 1
ATOM 1609 C C . VAL A 1 219 ? -10.923 7.997 6.973 1.00 97.25 219 VAL A C 1
ATOM 1611 O O . VAL A 1 219 ? -10.834 7.843 8.191 1.00 97.25 219 VAL A O 1
ATOM 1614 N N . GLY A 1 220 ? -12.050 8.430 6.405 1.00 94.69 220 GLY A N 1
ATOM 1615 C CA . GLY A 1 220 ? -13.282 8.703 7.155 1.00 94.69 220 GLY A CA 1
ATOM 1616 C C . GLY A 1 220 ? -13.260 10.018 7.945 1.00 94.69 220 GLY A C 1
ATOM 1617 O O . GLY A 1 220 ? -12.672 11.007 7.517 1.00 94.69 220 GLY A O 1
ATOM 1618 N N . GLY A 1 221 ? -13.922 10.041 9.104 1.00 93.94 221 GLY A N 1
ATOM 1619 C CA . GLY A 1 221 ? -14.030 11.221 9.967 1.00 93.94 221 GLY A CA 1
ATOM 1620 C C . GLY A 1 221 ? -14.120 10.858 11.454 1.00 93.94 221 GLY A C 1
ATOM 1621 O O . GLY A 1 221 ? -14.330 9.694 11.777 1.00 93.94 221 GLY A O 1
ATOM 1622 N N . PRO A 1 222 ? -13.982 11.821 12.379 1.00 95.50 222 PRO A N 1
ATOM 1623 C CA . PRO A 1 222 ? -13.739 13.239 12.129 1.00 95.50 222 PRO A CA 1
ATOM 1624 C C . PRO A 1 222 ? -12.295 13.516 11.690 1.00 95.50 222 PRO A C 1
ATOM 1626 O O . PRO A 1 222 ? -11.356 12.863 12.147 1.00 95.50 222 PRO A O 1
ATOM 1629 N N . VAL A 1 223 ? -12.121 14.515 10.823 1.00 96.44 223 VAL A N 1
ATOM 1630 C CA . VAL A 1 223 ? -10.798 15.015 10.432 1.00 96.44 223 VAL A CA 1
ATOM 1631 C C . VAL A 1 223 ? -10.289 15.982 11.500 1.00 96.44 223 VAL A C 1
ATOM 1633 O O . VAL A 1 223 ? -10.997 16.893 11.925 1.00 96.44 223 VAL A O 1
ATOM 1636 N N . THR A 1 224 ? -9.045 15.798 11.918 1.00 95.44 224 THR A N 1
ATOM 1637 C CA . THR A 1 224 ? -8.327 16.640 12.882 1.00 95.44 224 THR A CA 1
ATOM 1638 C C . THR A 1 224 ? -7.018 17.122 12.266 1.00 95.44 224 THR A C 1
ATOM 1640 O O . THR A 1 224 ? -6.517 16.498 11.337 1.00 95.44 224 THR A O 1
ATOM 1643 N N . GLY A 1 225 ? -6.456 18.220 12.777 1.00 95.19 225 GLY A N 1
ATOM 1644 C CA . GLY A 1 225 ? -5.234 18.836 12.248 1.00 95.19 225 GLY A CA 1
ATOM 1645 C C . GLY A 1 225 ? -5.511 20.089 11.411 1.00 95.19 225 GLY A C 1
ATOM 1646 O O . GLY A 1 225 ? -6.480 20.164 10.658 1.00 95.19 225 GLY A O 1
ATOM 1647 N N . ASP A 1 226 ? -4.654 21.092 11.574 1.00 93.19 226 ASP A N 1
ATOM 1648 C CA . ASP A 1 226 ? -4.772 22.428 10.980 1.00 93.19 226 ASP A CA 1
ATOM 1649 C C . ASP A 1 226 ? -4.126 22.526 9.589 1.00 93.19 226 ASP A C 1
ATOM 1651 O O . ASP A 1 226 ? -4.588 23.280 8.731 1.00 93.19 226 ASP A O 1
ATOM 1655 N N . ARG A 1 227 ? -3.077 21.734 9.341 1.00 92.00 227 ARG A N 1
ATOM 1656 C CA . ARG A 1 227 ? -2.318 21.731 8.083 1.00 92.00 227 ARG A CA 1
ATOM 1657 C C . ARG A 1 227 ? -2.544 20.459 7.267 1.00 92.00 227 ARG A C 1
ATOM 1659 O O . ARG A 1 227 ? -2.731 19.404 7.868 1.00 92.00 227 ARG A O 1
ATOM 1666 N N . PRO A 1 228 ? -2.489 20.508 5.921 1.00 88.38 228 PRO A N 1
ATOM 1667 C CA . PRO A 1 228 ? -2.682 19.328 5.070 1.00 88.38 228 PRO A CA 1
ATOM 1668 C C . PRO A 1 228 ? -1.790 18.130 5.435 1.00 88.38 228 PRO A C 1
ATOM 1670 O O . PRO A 1 228 ? -2.276 17.006 5.498 1.00 88.38 228 PRO A O 1
ATOM 1673 N N . ASP A 1 229 ? -0.524 18.377 5.773 1.00 88.19 229 ASP A N 1
ATOM 1674 C CA . ASP A 1 229 ? 0.479 17.389 6.203 1.00 88.19 229 ASP A CA 1
ATOM 1675 C C . ASP A 1 229 ? 0.270 16.862 7.630 1.00 88.19 229 ASP A C 1
ATOM 1677 O O . ASP A 1 229 ? 0.980 15.964 8.069 1.00 88.19 229 ASP A O 1
ATOM 1681 N N . ARG A 1 230 ? -0.714 17.399 8.361 1.00 93.00 230 ARG A N 1
ATOM 1682 C CA . ARG A 1 230 ? -1.098 16.990 9.726 1.00 93.00 230 ARG A CA 1
ATOM 1683 C C . ARG A 1 230 ? -2.560 16.564 9.836 1.00 93.00 230 ARG A C 1
ATOM 1685 O O . ARG A 1 230 ? -2.995 16.161 10.916 1.00 93.00 230 ARG A O 1
ATOM 1692 N N . LYS A 1 231 ? -3.314 16.673 8.734 1.00 96.19 231 LYS A N 1
ATOM 1693 C CA . LYS A 1 231 ? -4.704 16.238 8.664 1.00 96.19 231 LYS A CA 1
ATOM 1694 C C . LYS A 1 231 ? -4.787 14.726 8.771 1.00 96.19 231 LYS A C 1
ATOM 1696 O O . LYS A 1 231 ? -4.244 14.015 7.933 1.00 96.19 231 LYS A O 1
ATOM 1701 N N . ARG A 1 232 ? -5.526 14.255 9.768 1.00 96.50 232 ARG A N 1
ATOM 1702 C CA . ARG A 1 232 ? -5.739 12.831 10.019 1.00 96.50 232 ARG A CA 1
ATOM 1703 C C . ARG A 1 232 ? -7.124 12.561 10.574 1.00 96.50 232 ARG A C 1
ATOM 1705 O O . ARG A 1 232 ? -7.801 13.463 11.068 1.00 96.50 232 ARG A O 1
ATOM 1712 N N . THR A 1 233 ? -7.494 11.299 10.563 1.00 97.12 233 THR A N 1
ATOM 1713 C CA . THR A 1 233 ? -8.693 10.756 11.201 1.00 97.12 233 THR A CA 1
ATOM 1714 C C . THR A 1 233 ? -8.247 9.688 12.197 1.00 97.12 233 THR A C 1
ATOM 1716 O O . THR A 1 233 ? -7.087 9.269 12.173 1.00 97.12 233 THR A O 1
ATOM 1719 N N . PRO A 1 234 ? -9.126 9.214 13.088 1.00 96.44 234 PRO A N 1
ATOM 1720 C CA . PRO A 1 234 ? -8.780 8.110 13.977 1.00 96.44 234 PRO A CA 1
ATOM 1721 C C . PRO A 1 234 ? -8.766 6.740 13.277 1.00 96.44 234 PRO A C 1
ATOM 1723 O O . PRO A 1 234 ? -8.710 5.721 13.958 1.00 96.44 234 PRO A O 1
ATOM 1726 N N . PHE A 1 235 ? -8.840 6.688 11.944 1.00 96.75 235 PHE A N 1
ATOM 1727 C CA . PHE A 1 235 ? -8.890 5.450 11.174 1.00 96.75 235 PHE A CA 1
ATOM 1728 C C . PHE A 1 235 ? -7.842 5.486 10.068 1.00 96.75 235 PHE A C 1
ATOM 1730 O O . PHE A 1 235 ? -7.754 6.464 9.325 1.00 96.75 235 PHE A O 1
ATOM 1737 N N . ALA A 1 236 ? -7.073 4.413 9.934 1.00 96.94 236 ALA A N 1
ATOM 1738 C CA . ALA A 1 236 ? -6.137 4.241 8.836 1.00 96.94 236 ALA A CA 1
ATOM 1739 C C . ALA A 1 236 ? -6.566 3.087 7.941 1.00 96.94 236 ALA A C 1
ATOM 1741 O O . ALA A 1 236 ? -7.088 2.070 8.401 1.00 96.94 236 ALA A O 1
ATOM 1742 N N . LEU A 1 237 ? -6.300 3.268 6.656 1.00 96.81 237 LEU A N 1
ATOM 1743 C CA . LEU A 1 237 ? -6.388 2.263 5.620 1.00 96.81 237 LEU A CA 1
ATOM 1744 C C . LEU A 1 237 ? -4.965 1.859 5.233 1.00 96.81 237 LEU A C 1
ATOM 1746 O O . LEU A 1 237 ? -4.142 2.705 4.872 1.00 96.81 237 LEU A O 1
ATOM 1750 N N . ARG A 1 238 ? -4.697 0.558 5.307 1.00 96.38 238 ARG A N 1
ATOM 1751 C CA . ARG A 1 238 ? -3.495 -0.091 4.791 1.00 96.38 238 ARG A CA 1
ATOM 1752 C C . ARG A 1 238 ? -3.900 -0.925 3.589 1.00 96.38 238 ARG A C 1
ATOM 1754 O O . ARG A 1 238 ? -4.860 -1.685 3.665 1.00 96.38 238 ARG A O 1
ATOM 1761 N N . MET A 1 239 ? -3.178 -0.790 2.490 1.00 96.44 239 MET A N 1
ATOM 1762 C CA . MET A 1 239 ? -3.412 -1.570 1.280 1.00 96.44 239 MET A CA 1
ATOM 1763 C C . MET A 1 239 ? -2.111 -2.188 0.801 1.00 96.44 239 MET A C 1
ATOM 1765 O O . MET A 1 239 ? -1.058 -1.585 0.979 1.00 96.44 239 MET A O 1
ATOM 1769 N N . ALA A 1 240 ? -2.191 -3.364 0.194 1.00 96.62 240 ALA A N 1
ATOM 1770 C CA . ALA A 1 240 ? -1.058 -4.100 -0.340 1.00 96.62 240 ALA A CA 1
ATOM 1771 C C . ALA A 1 240 ? -1.411 -4.683 -1.707 1.00 96.62 240 ALA A C 1
ATOM 1773 O O . ALA A 1 240 ? -2.448 -5.332 -1.861 1.00 96.62 240 ALA A O 1
ATOM 1774 N N . THR A 1 241 ? -0.541 -4.483 -2.692 1.00 96.44 241 THR A N 1
ATOM 1775 C CA . THR A 1 241 ? -0.649 -5.188 -3.972 1.00 96.44 241 THR A CA 1
ATOM 1776 C C . THR A 1 241 ? -0.261 -6.658 -3.821 1.00 96.44 241 THR A C 1
ATOM 1778 O O . THR A 1 241 ? 0.497 -7.048 -2.920 1.00 96.44 241 THR A O 1
ATOM 1781 N N . ASP A 1 242 ? -0.711 -7.478 -4.767 1.00 95.25 242 ASP A N 1
ATOM 1782 C CA . ASP A 1 242 ? -0.045 -8.748 -5.048 1.00 95.25 242 ASP A CA 1
ATOM 1783 C C . ASP A 1 242 ? 1.404 -8.540 -5.546 1.00 95.25 242 ASP A C 1
ATOM 1785 O O . ASP A 1 242 ? 1.872 -7.406 -5.699 1.00 95.25 242 ASP A O 1
ATOM 1789 N N . ASP A 1 243 ? 2.143 -9.637 -5.737 1.00 95.88 243 ASP A N 1
ATOM 1790 C CA . ASP A 1 243 ? 3.515 -9.583 -6.250 1.00 95.88 243 ASP A CA 1
ATOM 1791 C C . ASP A 1 243 ? 3.537 -9.057 -7.695 1.00 95.88 243 ASP A C 1
ATOM 1793 O O . ASP A 1 243 ? 3.092 -9.717 -8.642 1.00 95.88 243 ASP A O 1
ATOM 1797 N N . LEU A 1 244 ? 4.086 -7.855 -7.856 1.00 95.81 244 LEU A N 1
ATOM 1798 C CA . LEU A 1 244 ? 4.165 -7.150 -9.128 1.00 95.81 244 LEU A CA 1
ATOM 1799 C C . LEU A 1 244 ? 5.153 -7.807 -10.092 1.00 95.81 244 LEU A C 1
ATOM 1801 O O . LEU A 1 244 ? 4.997 -7.658 -11.305 1.00 95.81 244 LEU A O 1
ATOM 1805 N N . VAL A 1 245 ? 6.131 -8.566 -9.588 1.00 95.00 245 VAL A N 1
ATOM 1806 C CA . VAL A 1 245 ? 7.063 -9.320 -10.435 1.00 95.00 245 VAL A CA 1
ATOM 1807 C C . VAL A 1 245 ? 6.307 -10.434 -11.162 1.00 95.00 245 VAL A C 1
ATOM 1809 O O . VAL A 1 245 ? 6.337 -10.509 -12.394 1.00 95.00 245 VAL A O 1
ATOM 1812 N N . ALA A 1 246 ? 5.542 -11.242 -10.419 1.00 92.94 246 ALA A N 1
ATOM 1813 C CA . ALA A 1 246 ? 4.674 -12.268 -10.992 1.00 92.94 246 ALA A CA 1
ATOM 1814 C C . ALA A 1 246 ? 3.620 -11.676 -11.950 1.00 92.94 246 ALA A C 1
ATOM 1816 O O . ALA A 1 246 ? 3.400 -12.213 -13.042 1.00 92.94 246 ALA A O 1
ATOM 1817 N N . ALA A 1 247 ? 3.010 -10.543 -11.584 1.00 90.62 247 ALA A N 1
ATOM 1818 C CA . ALA A 1 247 ? 2.025 -9.862 -12.427 1.00 90.62 247 ALA A CA 1
ATOM 1819 C C . ALA A 1 247 ? 2.630 -9.362 -13.755 1.00 90.62 247 ALA A C 1
ATOM 1821 O O . ALA A 1 247 ? 2.046 -9.572 -14.825 1.00 90.62 247 ALA A O 1
ATOM 1822 N N . ALA A 1 248 ? 3.820 -8.752 -13.710 1.00 89.06 248 ALA A N 1
ATOM 1823 C CA . ALA A 1 248 ? 4.527 -8.273 -14.897 1.00 89.06 248 ALA A CA 1
ATOM 1824 C C . ALA A 1 248 ? 4.933 -9.429 -15.830 1.00 89.06 248 ALA A C 1
ATOM 1826 O O . ALA A 1 248 ? 4.798 -9.315 -17.055 1.00 89.06 248 ALA A O 1
ATOM 1827 N N . ALA A 1 249 ? 5.366 -10.563 -15.266 1.00 88.69 249 ALA A N 1
ATOM 1828 C CA . ALA A 1 249 ? 5.721 -11.755 -16.034 1.00 88.69 249 ALA A CA 1
ATOM 1829 C C . ALA A 1 249 ? 4.512 -12.365 -16.767 1.00 88.69 249 ALA A C 1
ATOM 1831 O O . ALA A 1 249 ? 4.589 -12.672 -17.963 1.00 88.69 249 ALA A O 1
ATOM 1832 N N . GLY A 1 250 ? 3.363 -12.472 -16.089 1.00 85.19 250 GLY A N 1
ATOM 1833 C CA . GLY A 1 250 ? 2.130 -13.009 -16.675 1.00 85.19 250 GLY A CA 1
ATOM 1834 C C . GLY A 1 250 ? 1.635 -12.220 -17.896 1.00 85.19 250 GLY A C 1
ATOM 1835 O O . GLY A 1 250 ? 1.150 -12.807 -18.867 1.00 85.19 250 GLY A O 1
ATOM 1836 N N . ARG A 1 251 ? 1.820 -10.893 -17.903 1.00 82.94 251 ARG A N 1
ATOM 1837 C CA . ARG A 1 251 ? 1.383 -10.015 -19.006 1.00 82.94 251 ARG A CA 1
ATOM 1838 C C . ARG A 1 251 ? 2.171 -10.220 -20.293 1.00 82.94 251 ARG A C 1
ATOM 1840 O O . ARG A 1 251 ? 1.588 -10.186 -21.377 1.00 82.94 251 ARG A O 1
ATOM 1847 N N . ARG A 1 252 ? 3.482 -10.458 -20.196 1.00 79.88 252 ARG A N 1
ATOM 1848 C CA . ARG A 1 252 ? 4.340 -10.660 -21.379 1.00 79.88 252 ARG A CA 1
ATOM 1849 C C . ARG A 1 252 ? 3.965 -11.912 -22.153 1.00 79.88 252 ARG A C 1
ATOM 1851 O O . ARG A 1 252 ? 3.901 -11.874 -23.381 1.00 79.88 252 ARG A O 1
ATOM 1858 N N . ASN A 1 253 ? 3.636 -12.981 -21.435 1.00 80.50 253 ASN A N 1
ATOM 1859 C CA . ASN A 1 253 ? 3.213 -14.238 -22.045 1.00 80.50 253 ASN A CA 1
ATOM 1860 C C . ASN A 1 253 ? 1.945 -14.065 -22.893 1.00 80.50 253 ASN A C 1
ATOM 1862 O O . ASN A 1 253 ? 1.817 -14.695 -23.941 1.00 80.50 253 ASN A O 1
ATOM 1866 N N . ASN A 1 254 ? 1.042 -13.166 -22.490 1.00 78.00 254 ASN A N 1
ATOM 1867 C CA . ASN A 1 254 ? -0.209 -12.939 -23.209 1.00 78.00 254 ASN A CA 1
ATOM 1868 C C . ASN A 1 254 ? -0.029 -12.076 -24.476 1.00 78.00 254 ASN A C 1
ATOM 1870 O O . ASN A 1 254 ? -0.739 -12.264 -25.464 1.00 78.00 254 ASN A O 1
ATOM 1874 N N . SER A 1 255 ? 0.942 -11.155 -24.483 1.00 75.25 255 SER A N 1
ATOM 1875 C CA . SER A 1 255 ? 1.221 -10.287 -25.639 1.00 75.25 255 SER A CA 1
ATOM 1876 C C . SER A 1 255 ? 1.866 -11.034 -26.810 1.00 75.25 255 SER A C 1
ATOM 1878 O O . SER A 1 255 ? 1.499 -10.795 -27.961 1.00 75.25 255 SER A O 1
ATOM 1880 N N . ASN A 1 256 ? 2.776 -11.977 -26.538 1.00 69.25 256 ASN A N 1
ATOM 1881 C CA . ASN A 1 256 ? 3.515 -12.693 -27.588 1.00 69.25 256 ASN A CA 1
ATOM 1882 C C . ASN A 1 256 ? 2.649 -13.661 -28.408 1.00 69.25 256 ASN A C 1
ATOM 1884 O O . ASN A 1 256 ? 3.004 -13.990 -29.536 1.00 69.25 256 ASN A O 1
ATOM 1888 N N . ASN A 1 257 ? 1.494 -14.085 -27.889 1.00 66.06 257 ASN A N 1
ATOM 1889 C CA . ASN A 1 257 ? 0.621 -15.021 -28.600 1.00 66.06 257 ASN A CA 1
ATOM 1890 C C . ASN A 1 257 ? -0.244 -14.341 -29.683 1.00 66.06 257 ASN A C 1
ATOM 1892 O O . ASN A 1 257 ? -0.896 -15.012 -30.475 1.00 66.06 257 ASN A O 1
ATOM 1896 N N . SER A 1 258 ? -0.262 -13.004 -29.736 1.00 62.09 258 SER A N 1
ATOM 1897 C CA . SER A 1 258 ? -1.115 -12.258 -30.669 1.00 62.09 258 SER A CA 1
ATOM 1898 C C . SER A 1 258 ? -0.447 -11.869 -31.984 1.00 62.09 258 SER A C 1
ATOM 1900 O O . SER A 1 258 ? -1.153 -11.468 -32.908 1.00 62.09 258 SER A O 1
ATOM 1902 N N . SER A 1 259 ? 0.881 -11.919 -32.069 1.00 58.41 259 SER A N 1
ATOM 1903 C CA . SER A 1 259 ? 1.645 -11.366 -33.197 1.00 58.41 259 SER A CA 1
ATOM 1904 C C . SER A 1 259 ? 1.940 -12.377 -34.311 1.00 58.41 259 SER A C 1
ATOM 1906 O O . SER A 1 259 ? 2.459 -11.976 -35.347 1.00 58.41 259 SER A O 1
ATOM 1908 N N . ASN A 1 260 ? 1.589 -13.659 -34.146 1.00 54.91 260 ASN A N 1
ATOM 1909 C CA . ASN A 1 260 ? 1.931 -14.708 -35.117 1.00 54.91 260 ASN A CA 1
ATOM 1910 C C . ASN A 1 260 ? 0.831 -15.080 -36.123 1.00 54.91 260 ASN A C 1
ATOM 1912 O O . ASN A 1 260 ? 1.077 -15.912 -36.991 1.00 54.91 260 ASN A O 1
ATOM 1916 N N . ASN A 1 261 ? -0.326 -14.414 -36.112 1.00 57.25 261 ASN A N 1
ATOM 1917 C CA . ASN A 1 261 ? -1.304 -14.541 -37.201 1.00 57.25 261 ASN A CA 1
ATOM 1918 C C . ASN A 1 261 ? -1.022 -13.539 -38.327 1.00 57.25 261 ASN A C 1
ATOM 1920 O O . ASN A 1 261 ? -1.912 -12.827 -38.786 1.00 57.25 261 ASN A O 1
ATOM 1924 N N . ASN A 1 262 ? 0.226 -13.505 -38.800 1.00 53.59 262 ASN A N 1
ATOM 1925 C CA . ASN A 1 262 ? 0.522 -12.975 -40.125 1.00 53.59 262 ASN A CA 1
ATOM 1926 C C . ASN A 1 262 ? 0.192 -14.076 -41.144 1.00 53.59 262 ASN A C 1
ATOM 1928 O O . ASN A 1 262 ? 1.072 -14.722 -41.715 1.00 53.59 262 ASN A O 1
ATOM 1932 N N . SER A 1 263 ? -1.105 -14.357 -41.289 1.00 54.31 263 SER A N 1
ATOM 1933 C CA . SER A 1 263 ? -1.619 -15.239 -42.327 1.00 54.31 263 SER A CA 1
ATOM 1934 C C . SER A 1 263 ? -1.424 -14.549 -43.672 1.00 54.31 263 SER A C 1
ATOM 1936 O O . SER A 1 263 ? -2.257 -13.760 -44.115 1.00 54.31 263 SER A O 1
ATOM 1938 N N . ASN A 1 264 ? -0.316 -14.886 -44.330 1.00 56.38 264 ASN A N 1
ATOM 1939 C CA . ASN A 1 264 ? -0.230 -14.919 -45.784 1.00 56.38 264 ASN A CA 1
ATOM 1940 C C . ASN A 1 264 ? -1.318 -15.877 -46.304 1.00 56.38 264 ASN A C 1
ATOM 1942 O O . ASN A 1 264 ? -1.038 -17.037 -46.584 1.00 56.38 264 ASN A O 1
ATOM 1946 N N . ASN A 1 265 ? -2.558 -15.401 -46.415 1.00 50.91 265 ASN A N 1
ATOM 1947 C CA . ASN A 1 265 ? -3.605 -16.069 -47.181 1.00 50.91 265 ASN A CA 1
ATOM 1948 C C . ASN A 1 265 ? -3.759 -15.339 -48.515 1.00 50.91 265 ASN A C 1
ATOM 1950 O O . ASN A 1 265 ? -4.628 -14.489 -48.691 1.00 50.91 265 ASN A O 1
ATOM 1954 N N . ASN A 1 266 ? -2.887 -15.700 -49.454 1.00 59.09 266 ASN A N 1
ATOM 1955 C CA . ASN A 1 266 ? -3.274 -15.731 -50.857 1.00 59.09 266 ASN A CA 1
ATOM 1956 C C . ASN A 1 266 ? -3.971 -17.074 -51.093 1.00 59.09 266 ASN A C 1
ATOM 1958 O O . ASN A 1 266 ? -3.370 -18.101 -50.798 1.00 59.09 266 ASN A O 1
ATOM 1962 N N . ASN A 1 267 ? -5.180 -17.023 -51.661 1.00 64.50 267 ASN A N 1
ATOM 1963 C CA . ASN A 1 267 ? -5.957 -18.140 -52.210 1.00 64.50 267 ASN A CA 1
ATOM 1964 C C . ASN A 1 267 ? -6.310 -19.288 -51.244 1.00 64.50 267 ASN A C 1
ATOM 1966 O O . ASN A 1 267 ? -5.473 -20.096 -50.875 1.00 64.50 267 ASN A O 1
ATOM 1970 N N . ASP A 1 268 ? -7.589 -19.453 -50.913 1.00 46.34 268 ASP A N 1
ATOM 1971 C CA . ASP A 1 268 ? -8.489 -20.201 -51.793 1.00 46.34 268 ASP A CA 1
ATOM 1972 C C . ASP A 1 268 ? -9.935 -20.154 -51.284 1.00 46.34 268 ASP A C 1
ATOM 1974 O O . ASP A 1 268 ? -10.223 -20.006 -50.096 1.00 46.34 268 ASP A O 1
ATOM 1978 N N . ASN A 1 269 ? -10.830 -20.223 -52.262 1.00 70.19 269 ASN A N 1
ATOM 1979 C CA . ASN A 1 269 ? -12.258 -20.472 -52.144 1.00 70.19 269 ASN A CA 1
ATOM 1980 C C . ASN A 1 269 ? -12.514 -21.695 -51.242 1.00 70.19 269 ASN A C 1
ATOM 1982 O O . ASN A 1 269 ? -11.907 -22.733 -51.469 1.00 70.19 269 ASN A O 1
ATOM 1986 N N . ASP A 1 270 ? -13.418 -21.585 -50.265 1.00 49.50 270 ASP A N 1
ATOM 1987 C CA . ASP A 1 270 ? -14.570 -22.489 -50.101 1.00 49.50 270 ASP A CA 1
ATOM 1988 C C . ASP A 1 270 ? -15.108 -22.595 -48.664 1.00 49.50 270 ASP A C 1
ATOM 1990 O O . ASP A 1 270 ? -14.402 -22.765 -47.673 1.00 49.50 270 ASP A O 1
ATOM 1994 N N . THR A 1 271 ? -16.441 -22.640 -48.631 1.00 49.41 271 THR A N 1
ATOM 1995 C CA . THR A 1 271 ? -17.329 -23.256 -47.632 1.00 49.41 271 THR A CA 1
ATOM 1996 C C . THR A 1 271 ? -17.408 -22.684 -46.214 1.00 49.41 271 THR A C 1
ATOM 1998 O O . THR A 1 271 ? -16.601 -22.953 -45.331 1.00 49.41 271 THR A O 1
ATOM 2001 N N . ASN A 1 272 ? -18.544 -22.005 -45.995 1.00 57.03 272 ASN A N 1
ATOM 2002 C CA . ASN A 1 272 ? -19.350 -21.972 -44.773 1.00 57.03 272 ASN A CA 1
ATOM 2003 C C . ASN A 1 272 ? -18.954 -23.026 -43.726 1.00 57.03 272 ASN A C 1
ATOM 2005 O O . ASN A 1 272 ? -19.385 -24.176 -43.802 1.00 57.03 272 ASN A O 1
ATOM 2009 N N . ASN A 1 273 ? -18.249 -22.596 -42.683 1.00 49.28 273 ASN A N 1
ATOM 2010 C CA . ASN A 1 273 ? -18.313 -23.275 -41.402 1.00 49.28 273 ASN A CA 1
ATOM 2011 C C . ASN A 1 273 ? -18.447 -22.231 -40.293 1.00 49.28 273 ASN A C 1
ATOM 2013 O O . ASN A 1 273 ? -17.551 -21.423 -40.047 1.00 49.28 273 ASN A O 1
ATOM 2017 N N . SER A 1 274 ? -19.629 -22.213 -39.682 1.00 53.03 274 SER A N 1
ATOM 2018 C CA . SER A 1 274 ? -20.037 -21.322 -38.601 1.00 53.03 274 SER A CA 1
ATOM 2019 C C . SER A 1 274 ? -19.355 -21.741 -37.298 1.00 53.03 274 SER A C 1
ATOM 2021 O O . SER A 1 274 ? -19.988 -22.246 -36.375 1.00 53.03 274 SER A O 1
ATOM 2023 N N . SER A 1 275 ? -18.041 -21.559 -37.223 1.00 48.34 275 SER A N 1
ATOM 2024 C CA . SER A 1 275 ? -17.300 -21.710 -35.977 1.00 48.34 275 SER A CA 1
ATOM 2025 C C . SER A 1 275 ? -17.545 -20.456 -35.145 1.00 48.34 275 SER A C 1
ATOM 2027 O O . SER A 1 275 ? -17.025 -19.387 -35.465 1.00 48.34 275 SER A O 1
ATOM 2029 N N . ASN A 1 276 ? -18.356 -20.581 -34.091 1.00 48.12 276 ASN A N 1
ATOM 2030 C CA . ASN A 1 276 ? -18.476 -19.595 -33.018 1.00 48.12 276 ASN A CA 1
ATOM 2031 C C . ASN A 1 276 ? -17.085 -19.344 -32.414 1.00 48.12 276 ASN A C 1
ATOM 2033 O O . ASN A 1 276 ? -16.686 -19.981 -31.439 1.00 48.12 276 ASN A O 1
ATOM 2037 N N . ASN A 1 277 ? -16.337 -18.410 -32.997 1.00 45.50 277 ASN A N 1
ATOM 2038 C CA . ASN A 1 277 ? -15.191 -17.810 -32.345 1.00 45.50 277 ASN A CA 1
ATOM 2039 C C . ASN A 1 277 ? -15.752 -16.967 -31.205 1.00 45.50 277 ASN A C 1
ATOM 2041 O O . ASN A 1 277 ? -16.138 -15.813 -31.394 1.00 45.50 277 ASN A O 1
ATOM 2045 N N . ASN A 1 278 ? -15.820 -17.576 -30.021 1.00 45.22 278 ASN A N 1
ATOM 2046 C CA . ASN A 1 278 ? -15.894 -16.848 -28.769 1.00 45.22 278 ASN A CA 1
ATOM 2047 C C . ASN A 1 278 ? -14.671 -15.933 -28.738 1.00 45.22 278 ASN A C 1
ATOM 2049 O O . ASN A 1 278 ? -13.575 -16.342 -28.360 1.00 45.22 278 ASN A O 1
ATOM 2053 N N . ASN A 1 279 ? -14.868 -14.705 -29.216 1.00 48.75 279 ASN A N 1
ATOM 2054 C CA . ASN A 1 279 ? -13.984 -13.583 -28.987 1.00 48.75 279 ASN A CA 1
ATOM 2055 C C . ASN A 1 279 ? -13.942 -13.426 -27.472 1.00 48.75 279 ASN A C 1
ATOM 2057 O O . ASN A 1 279 ? -14.791 -12.757 -26.885 1.00 48.75 279 ASN A O 1
ATOM 2061 N N . SER A 1 280 ? -12.994 -14.113 -26.841 1.00 51.53 280 SER A N 1
ATOM 2062 C CA . SER A 1 280 ? -12.603 -13.892 -25.463 1.00 51.53 280 SER A CA 1
ATOM 2063 C C . SER A 1 280 ? -12.179 -12.435 -25.404 1.00 51.53 280 SER A C 1
ATOM 2065 O O . SER A 1 280 ? -11.043 -12.099 -25.743 1.00 51.53 280 SER A O 1
ATOM 2067 N N . SER A 1 281 ? -13.134 -11.555 -25.098 1.00 59.62 281 SER A N 1
ATOM 2068 C CA . SER A 1 281 ? -12.918 -10.135 -24.877 1.00 59.62 281 SER A CA 1
ATOM 2069 C C . SER A 1 281 ? -11.722 -10.050 -23.955 1.00 59.62 281 SER A C 1
ATOM 2071 O O . SER A 1 281 ? -11.806 -10.527 -22.823 1.00 59.62 281 SER A O 1
ATOM 2073 N N . ARG A 1 282 ? -10.589 -9.577 -24.487 1.00 64.81 282 ARG A N 1
ATOM 2074 C CA . ARG A 1 282 ? -9.332 -9.478 -23.750 1.00 64.81 282 ARG A CA 1
ATOM 2075 C C . ARG A 1 282 ? -9.647 -8.771 -22.447 1.00 64.81 282 ARG A C 1
ATOM 2077 O O . ARG A 1 282 ? -9.921 -7.574 -22.472 1.00 64.81 282 ARG A O 1
ATOM 2084 N N . ALA A 1 283 ? -9.692 -9.533 -21.357 1.00 68.88 283 ALA A N 1
ATOM 2085 C CA . ALA A 1 283 ? -10.001 -8.987 -20.054 1.00 68.88 283 ALA A CA 1
ATOM 2086 C C . ALA A 1 283 ? -9.003 -7.856 -19.815 1.00 68.88 283 ALA A C 1
ATOM 2088 O O . ALA A 1 283 ? -7.794 -8.048 -19.999 1.00 68.88 283 ALA A O 1
ATOM 2089 N N . SER A 1 284 ? -9.519 -6.660 -19.518 1.00 79.00 284 SER A N 1
ATOM 2090 C CA . SER A 1 284 ? -8.674 -5.530 -19.153 1.00 79.00 284 SER A CA 1
ATOM 2091 C C . SER A 1 284 ? -7.733 -6.001 -18.056 1.00 79.00 284 SER A C 1
ATOM 2093 O O . SER A 1 284 ? -8.161 -6.718 -17.155 1.00 79.00 284 SER A O 1
ATOM 2095 N N . PRO A 1 285 ? -6.443 -5.680 -18.150 1.00 86.56 285 PRO A N 1
ATOM 2096 C CA . PRO A 1 285 ? -5.474 -6.294 -17.282 1.00 86.56 285 PRO A CA 1
ATOM 2097 C C . PRO A 1 285 ? -5.684 -5.679 -15.887 1.00 86.56 285 PRO A C 1
ATOM 2099 O O . PRO A 1 285 ? -5.535 -4.472 -15.697 1.00 86.56 285 PRO A O 1
ATOM 2102 N N . THR A 1 286 ? -6.106 -6.490 -14.925 1.00 89.94 286 THR A N 1
ATOM 2103 C CA . THR A 1 286 ? -6.423 -6.061 -13.560 1.00 89.94 286 THR A CA 1
ATOM 2104 C C . THR A 1 286 ? -5.329 -6.479 -12.585 1.00 89.94 286 THR A C 1
ATOM 2106 O O . THR A 1 286 ? -4.469 -7.305 -12.910 1.00 89.94 286 THR A O 1
ATOM 2109 N N . ALA A 1 287 ? -5.309 -5.846 -11.416 1.00 91.12 287 ALA A N 1
ATOM 2110 C CA . ALA A 1 287 ? -4.478 -6.241 -10.288 1.00 91.12 287 ALA A CA 1
ATOM 2111 C C . ALA A 1 287 ? -5.326 -6.307 -9.022 1.00 91.12 287 ALA A C 1
ATOM 2113 O O . ALA A 1 287 ? -6.222 -5.490 -8.819 1.00 91.12 287 ALA A O 1
ATOM 2114 N N . TRP A 1 288 ? -5.019 -7.269 -8.162 1.00 94.12 288 TRP A N 1
ATOM 2115 C CA . TRP A 1 288 ? -5.682 -7.415 -6.878 1.00 94.12 288 TRP A CA 1
ATOM 2116 C C . TRP A 1 288 ? -4.948 -6.616 -5.806 1.00 94.12 288 TRP A C 1
ATOM 2118 O O . TRP A 1 288 ? -3.717 -6.638 -5.701 1.00 94.12 288 TRP A O 1
ATOM 2128 N N . LEU A 1 289 ? -5.737 -5.905 -5.011 1.00 94.69 289 LEU A N 1
ATOM 2129 C CA . LEU A 1 289 ? -5.295 -5.139 -3.862 1.00 94.69 289 LEU A CA 1
ATOM 2130 C C . LEU A 1 289 ? -5.970 -5.709 -2.620 1.00 94.69 289 LEU A C 1
ATOM 2132 O O . LEU A 1 289 ? -7.195 -5.804 -2.564 1.00 94.69 289 LEU A O 1
ATOM 2136 N N . ARG A 1 290 ? -5.186 -6.067 -1.610 1.00 95.44 290 ARG A N 1
ATOM 2137 C CA . ARG A 1 290 ? -5.704 -6.433 -0.288 1.00 95.44 290 ARG A CA 1
ATOM 2138 C C . ARG A 1 290 ? -5.718 -5.188 0.573 1.00 95.44 290 ARG A C 1
ATOM 2140 O O . ARG A 1 290 ? -4.750 -4.431 0.542 1.00 95.44 290 ARG A O 1
ATOM 2147 N N . TYR A 1 291 ? -6.777 -4.966 1.335 1.00 96.00 291 TYR A N 1
ATOM 2148 C CA . TYR A 1 291 ? -6.844 -3.834 2.249 1.00 96.00 291 TYR A CA 1
ATOM 2149 C C . TYR A 1 291 ? -7.220 -4.284 3.658 1.00 96.00 291 TYR A C 1
ATOM 2151 O O . TYR A 1 291 ? -7.884 -5.303 3.839 1.00 96.00 291 TYR A O 1
ATOM 2159 N N . ALA A 1 292 ? -6.793 -3.487 4.631 1.00 95.50 292 ALA A N 1
ATOM 2160 C CA . ALA A 1 292 ? -7.096 -3.624 6.043 1.00 95.50 292 ALA A CA 1
ATOM 2161 C C . ALA A 1 292 ? -7.286 -2.229 6.646 1.00 95.50 292 ALA A C 1
ATOM 2163 O O . ALA A 1 292 ? -6.438 -1.347 6.481 1.00 95.50 292 ALA A O 1
ATOM 2164 N N . ALA A 1 293 ? -8.387 -2.020 7.351 1.00 95.50 293 ALA A N 1
ATOM 2165 C CA . ALA A 1 293 ? -8.692 -0.792 8.055 1.00 95.50 293 ALA A CA 1
ATOM 2166 C C . ALA A 1 293 ? -8.648 -1.017 9.564 1.00 95.50 293 ALA A C 1
ATOM 2168 O O . ALA A 1 293 ? -9.153 -2.014 10.077 1.00 95.50 293 ALA A O 1
ATOM 2169 N N . HIS A 1 294 ? -8.059 -0.071 10.284 1.00 94.88 294 HIS A N 1
ATOM 2170 C CA . HIS A 1 294 ? -7.937 -0.151 11.734 1.00 94.88 294 HIS A CA 1
ATOM 2171 C C . HIS A 1 294 ? -8.056 1.229 12.373 1.00 94.88 294 HIS A C 1
ATOM 2173 O O . HIS A 1 294 ? -7.792 2.264 11.755 1.00 94.88 294 HIS A O 1
ATOM 2179 N N . ALA A 1 295 ? -8.477 1.235 13.634 1.00 94.88 295 ALA A N 1
ATOM 2180 C CA . ALA A 1 295 ? -8.458 2.435 14.445 1.00 94.88 295 ALA A CA 1
ATOM 2181 C C . ALA A 1 295 ? -7.025 2.741 14.890 1.00 94.88 295 ALA A C 1
ATOM 2183 O O . ALA A 1 295 ? -6.246 1.843 15.209 1.00 94.88 295 ALA A O 1
ATOM 2184 N N . VAL A 1 296 ? -6.684 4.022 14.912 1.00 94.25 296 VAL A N 1
ATOM 2185 C CA . VAL A 1 296 ? -5.331 4.503 15.163 1.00 94.25 296 VAL A CA 1
ATOM 2186 C C . VAL A 1 296 ? -5.282 5.234 16.497 1.00 94.25 296 VAL A C 1
ATOM 2188 O O . VAL A 1 296 ? -6.141 6.060 16.811 1.00 94.25 296 VAL A O 1
ATOM 2191 N N . GLY A 1 297 ? -4.256 4.930 17.294 1.00 91.56 297 GLY A N 1
ATOM 2192 C CA . GLY A 1 297 ? -4.017 5.603 18.566 1.00 91.56 297 GLY A CA 1
ATOM 2193 C C . GLY A 1 297 ? -3.619 7.077 18.397 1.00 91.56 297 GLY A C 1
ATOM 2194 O O . GLY A 1 297 ? -3.107 7.480 17.353 1.00 91.56 297 GLY A O 1
ATOM 2195 N N . PRO A 1 298 ? -3.770 7.903 19.445 1.00 89.25 298 PRO A N 1
ATOM 2196 C CA . PRO A 1 298 ? -3.481 9.340 19.382 1.00 89.25 298 PRO A CA 1
ATOM 2197 C C . PRO A 1 298 ? -2.004 9.677 19.110 1.00 89.25 298 PRO A C 1
ATOM 2199 O O . PRO A 1 298 ? -1.694 10.829 18.814 1.00 89.25 298 PRO A O 1
ATOM 2202 N N . SER A 1 299 ? -1.097 8.701 19.224 1.00 89.75 299 SER A N 1
ATOM 2203 C CA . SER A 1 299 ? 0.339 8.862 18.983 1.00 89.75 299 SER A CA 1
ATOM 2204 C C . SER A 1 299 ? 0.712 8.958 17.504 1.00 89.75 299 SER A C 1
ATOM 2206 O O . SER A 1 299 ? 1.731 9.567 17.192 1.00 89.75 299 SER A O 1
ATOM 2208 N N . ALA A 1 300 ? -0.084 8.382 16.601 1.00 94.06 300 ALA A N 1
ATOM 2209 C CA . ALA A 1 300 ? 0.188 8.438 15.170 1.00 94.06 300 ALA A CA 1
ATOM 2210 C C . ALA A 1 300 ? -0.420 9.714 14.580 1.00 94.06 300 ALA A C 1
ATOM 2212 O O . ALA A 1 300 ? -1.637 9.850 14.427 1.00 94.06 300 ALA A O 1
ATOM 2213 N N . ASN A 1 301 ? 0.448 10.681 14.293 1.00 94.31 301 ASN A N 1
ATOM 2214 C CA . ASN A 1 301 ? 0.066 11.974 13.732 1.00 94.31 301 ASN A CA 1
ATOM 2215 C C . ASN A 1 301 ? 0.224 12.009 12.212 1.00 94.31 301 ASN A C 1
ATOM 2217 O O . ASN A 1 301 ? -0.422 12.821 11.548 1.00 94.31 301 ASN A O 1
ATOM 2221 N N . THR A 1 302 ? 1.084 11.140 11.687 1.00 96.31 302 THR A N 1
ATOM 2222 C CA . THR A 1 302 ? 1.391 11.000 10.268 1.00 96.31 302 THR A CA 1
ATOM 2223 C C . THR A 1 302 ? 1.309 9.540 9.835 1.00 96.31 302 THR A C 1
ATOM 2225 O O . THR A 1 302 ? 1.422 8.624 10.652 1.00 96.31 302 THR A O 1
ATOM 2228 N N . THR A 1 303 ? 1.151 9.297 8.534 1.00 96.44 303 THR A N 1
ATOM 2229 C CA . THR A 1 303 ? 1.236 7.936 7.983 1.00 96.44 303 THR A CA 1
ATOM 2230 C C . THR A 1 303 ? 2.647 7.349 8.068 1.00 96.44 303 THR A C 1
ATOM 2232 O O . THR A 1 303 ? 2.792 6.132 8.119 1.00 96.44 303 THR A O 1
ATOM 2235 N N . LEU A 1 304 ? 3.687 8.182 8.192 1.00 95.69 304 LEU A N 1
ATOM 2236 C CA . LEU A 1 304 ? 5.038 7.721 8.521 1.00 95.69 304 LEU A CA 1
ATOM 2237 C C . LEU A 1 304 ? 5.132 7.176 9.950 1.00 95.69 304 LEU A C 1
ATOM 2239 O O . LEU A 1 304 ? 5.780 6.154 10.145 1.00 95.69 304 LEU A O 1
ATOM 2243 N N . ASP A 1 305 ? 4.451 7.786 10.928 1.00 95.50 305 ASP A N 1
ATOM 2244 C CA . ASP A 1 305 ? 4.403 7.243 12.296 1.00 95.50 305 ASP A CA 1
ATOM 2245 C C . ASP A 1 305 ? 3.793 5.832 12.299 1.00 95.50 305 ASP A C 1
ATOM 2247 O O . ASP A 1 305 ? 4.270 4.952 13.015 1.00 95.50 305 ASP A O 1
ATOM 2251 N N . LEU A 1 306 ? 2.774 5.603 11.458 1.00 95.19 306 LEU A N 1
ATOM 2252 C CA . LEU A 1 306 ? 2.174 4.280 11.265 1.00 95.19 306 LEU A CA 1
ATOM 2253 C C . LEU A 1 306 ? 3.175 3.290 10.666 1.00 95.19 306 LEU A C 1
ATOM 2255 O O . LEU A 1 306 ? 3.344 2.200 11.206 1.00 95.19 306 LEU A O 1
ATOM 2259 N N . ILE A 1 307 ? 3.871 3.670 9.592 1.00 95.75 307 ILE A N 1
ATOM 2260 C CA . ILE A 1 307 ? 4.884 2.815 8.956 1.00 95.75 307 ILE A CA 1
ATOM 2261 C C . ILE A 1 307 ? 5.992 2.451 9.950 1.00 95.75 307 ILE A C 1
ATOM 2263 O O . ILE A 1 307 ? 6.346 1.282 10.056 1.00 95.75 307 ILE A O 1
ATOM 2267 N N . VAL A 1 308 ? 6.496 3.423 10.716 1.00 94.56 308 VAL A N 1
ATOM 2268 C CA . VAL A 1 308 ? 7.529 3.189 11.739 1.00 94.56 308 VAL A CA 1
ATOM 2269 C C . VAL A 1 308 ? 7.008 2.280 12.852 1.00 94.56 308 VAL A C 1
ATOM 2271 O O . VAL A 1 308 ? 7.736 1.411 13.322 1.00 94.56 308 VAL A O 1
ATOM 2274 N N . SER A 1 309 ? 5.743 2.423 13.258 1.00 93.25 309 SER A N 1
ATOM 2275 C CA . SER A 1 309 ? 5.153 1.528 14.264 1.00 93.25 309 SER A CA 1
ATOM 2276 C C . SER A 1 309 ? 5.024 0.077 13.787 1.00 93.25 309 SER A C 1
ATOM 2278 O O . SER A 1 309 ? 5.035 -0.830 14.613 1.00 93.25 309 SER A O 1
ATOM 2280 N N . LEU A 1 310 ? 4.952 -0.134 12.470 1.00 93.56 310 LEU A N 1
ATOM 2281 C CA . LEU A 1 310 ? 4.844 -1.441 11.819 1.00 93.56 310 LEU A CA 1
ATOM 2282 C C . LEU A 1 310 ? 6.185 -1.944 11.266 1.00 93.56 310 LEU A C 1
ATOM 2284 O O . LEU A 1 310 ? 6.213 -2.955 10.574 1.00 93.56 310 LEU A O 1
ATOM 2288 N N . GLU A 1 311 ? 7.296 -1.253 11.526 1.00 94.56 311 GLU A N 1
ATOM 2289 C CA . GLU A 1 311 ? 8.591 -1.517 10.886 1.00 94.56 311 GLU A CA 1
ATOM 2290 C C . GLU A 1 311 ? 9.050 -2.976 11.054 1.00 94.56 311 GLU A C 1
ATOM 2292 O O . GLU A 1 311 ? 9.453 -3.615 10.082 1.00 94.56 311 GLU A O 1
ATOM 2297 N N . GLU A 1 312 ? 8.939 -3.533 12.264 1.00 93.50 312 GLU A N 1
ATOM 2298 C CA . GLU A 1 312 ? 9.338 -4.920 12.535 1.00 93.50 312 GLU A CA 1
ATOM 2299 C C . GLU A 1 312 ? 8.448 -5.933 11.786 1.00 93.50 312 GLU A C 1
ATOM 2301 O O . GLU A 1 312 ? 8.964 -6.890 11.210 1.00 93.50 312 GLU A O 1
ATOM 2306 N N . GLU A 1 313 ? 7.132 -5.699 11.723 1.00 94.12 313 GLU A N 1
ATOM 2307 C CA . GLU A 1 313 ? 6.185 -6.545 10.979 1.00 94.12 313 GLU A CA 1
ATOM 2308 C C . GLU A 1 313 ? 6.407 -6.452 9.466 1.00 94.12 313 GLU A C 1
ATOM 2310 O O . GLU A 1 313 ? 6.347 -7.458 8.760 1.00 94.12 313 GLU A O 1
ATOM 2315 N N . LEU A 1 314 ? 6.694 -5.246 8.968 1.00 95.06 314 LEU A N 1
ATOM 2316 C CA . LEU A 1 314 ? 7.005 -4.988 7.566 1.00 95.06 314 LEU A CA 1
ATOM 2317 C C . LEU A 1 314 ? 8.280 -5.714 7.144 1.00 95.06 314 LEU A C 1
ATOM 2319 O O . LEU A 1 314 ? 8.286 -6.360 6.097 1.00 95.06 314 LEU A O 1
ATOM 2323 N N . PHE A 1 315 ? 9.341 -5.656 7.953 1.00 95.44 315 PHE A N 1
ATOM 2324 C CA . PHE A 1 315 ? 10.561 -6.409 7.669 1.00 95.44 315 PHE A CA 1
ATOM 2325 C C . PHE A 1 315 ? 10.341 -7.917 7.746 1.00 95.44 315 PHE A C 1
ATOM 2327 O O . PHE A 1 315 ? 10.804 -8.620 6.853 1.00 95.44 315 PHE A O 1
ATOM 2334 N N . ALA A 1 316 ? 9.601 -8.412 8.742 1.00 93.94 316 ALA A N 1
ATOM 2335 C CA . ALA A 1 316 ? 9.289 -9.836 8.847 1.00 93.94 316 ALA A CA 1
ATOM 2336 C C . ALA A 1 316 ? 8.505 -10.335 7.622 1.00 93.94 316 ALA A C 1
ATOM 2338 O O . ALA A 1 316 ? 8.905 -11.308 6.990 1.00 93.94 316 ALA A O 1
ATOM 2339 N N . ALA A 1 317 ? 7.450 -9.624 7.213 1.00 93.50 317 ALA A N 1
ATOM 2340 C CA . ALA A 1 317 ? 6.679 -9.971 6.020 1.00 93.50 317 ALA A CA 1
ATOM 2341 C C . ALA A 1 317 ? 7.516 -9.895 4.732 1.00 93.50 317 ALA A C 1
ATOM 2343 O O . ALA A 1 317 ? 7.358 -10.728 3.839 1.00 93.50 317 ALA A O 1
ATOM 2344 N N . ASN A 1 318 ? 8.428 -8.922 4.638 1.00 94.12 318 ASN A N 1
ATOM 2345 C CA . ASN A 1 318 ? 9.324 -8.767 3.494 1.00 94.12 318 ASN A CA 1
ATOM 2346 C C . ASN A 1 318 ? 10.397 -9.869 3.426 1.00 94.12 318 ASN A C 1
ATOM 2348 O O . ASN A 1 318 ? 10.765 -10.298 2.331 1.00 94.12 318 ASN A O 1
ATOM 2352 N N . GLU A 1 319 ? 10.897 -10.335 4.575 1.00 91.50 319 GLU A N 1
ATOM 2353 C CA . GLU A 1 319 ? 11.849 -11.449 4.667 1.00 91.50 319 GLU A CA 1
ATOM 2354 C C . GLU A 1 319 ? 11.171 -12.806 4.408 1.00 91.50 319 GLU A C 1
ATOM 2356 O O . GLU A 1 319 ? 11.711 -13.610 3.645 1.00 91.50 319 GLU A O 1
ATOM 2361 N N . ASP A 1 320 ? 9.986 -13.035 4.982 1.00 91.81 320 ASP A N 1
ATOM 2362 C CA . ASP A 1 320 ? 9.236 -14.294 4.862 1.00 91.81 320 ASP A CA 1
ATOM 2363 C C . ASP A 1 320 ? 8.480 -14.413 3.526 1.00 91.81 320 ASP A C 1
ATOM 2365 O O . ASP A 1 320 ? 8.098 -15.509 3.111 1.00 91.81 320 ASP A O 1
ATOM 2369 N N . GLY A 1 321 ? 8.213 -13.286 2.858 1.00 89.88 321 GLY A N 1
ATOM 2370 C CA . GLY A 1 321 ? 7.310 -13.212 1.706 1.00 89.88 321 GLY A CA 1
ATOM 2371 C C . GLY A 1 321 ? 5.832 -13.416 2.069 1.00 89.88 321 GLY A C 1
ATOM 2372 O O . GLY A 1 321 ? 4.986 -13.506 1.172 1.00 89.88 321 GLY A O 1
ATOM 2373 N N . ASP A 1 322 ? 5.507 -13.485 3.364 1.00 91.00 322 ASP A N 1
ATOM 2374 C CA . ASP A 1 322 ? 4.149 -13.646 3.877 1.00 91.00 322 ASP A CA 1
ATOM 2375 C C . ASP A 1 322 ? 3.520 -12.293 4.217 1.00 91.00 322 ASP A C 1
ATOM 2377 O O . ASP A 1 322 ? 3.536 -11.800 5.345 1.00 91.00 322 ASP A O 1
ATOM 2381 N N . TRP A 1 323 ? 2.911 -11.700 3.197 1.00 89.12 323 TRP A N 1
ATOM 2382 C CA . TRP A 1 323 ? 2.198 -10.432 3.306 1.00 89.12 323 TRP A CA 1
ATOM 2383 C C . TRP A 1 323 ? 0.775 -10.585 3.852 1.00 89.12 323 TRP A C 1
ATOM 2385 O O . TRP A 1 323 ? 0.091 -9.581 4.054 1.00 89.12 323 TRP A O 1
ATOM 2395 N N . GLN A 1 324 ? 0.303 -11.815 4.096 1.00 86.38 324 GLN A N 1
ATOM 2396 C CA . GLN A 1 324 ? -1.059 -12.033 4.589 1.00 86.38 324 GLN A CA 1
ATOM 2397 C C . GLN A 1 324 ? -1.211 -11.559 6.031 1.00 86.38 324 GLN A C 1
ATOM 2399 O O . GLN A 1 324 ? -2.242 -10.985 6.369 1.00 86.38 324 GLN A O 1
ATOM 2404 N N . LYS A 1 325 ? -0.155 -11.692 6.841 1.00 84.44 325 LYS A N 1
ATOM 2405 C CA . LYS A 1 325 ? -0.108 -11.192 8.224 1.00 84.44 325 LYS A CA 1
ATOM 2406 C C . LYS A 1 325 ? -0.307 -9.679 8.321 1.00 84.44 325 LYS A C 1
ATOM 2408 O O . LYS A 1 325 ? -0.895 -9.192 9.273 1.00 84.44 325 LYS A O 1
ATOM 2413 N N . LEU A 1 326 ? 0.126 -8.934 7.303 1.00 83.56 326 LEU A N 1
ATOM 2414 C CA . LEU A 1 326 ? -0.109 -7.492 7.204 1.00 83.56 326 LEU A CA 1
ATOM 2415 C C . LEU A 1 326 ? -1.484 -7.149 6.617 1.00 83.56 326 LEU A C 1
ATOM 2417 O O . LEU A 1 326 ? -1.887 -5.994 6.636 1.00 83.56 326 LEU A O 1
ATOM 2421 N N . ALA A 1 327 ? -2.228 -8.093 6.057 1.00 76.62 327 ALA A N 1
ATOM 2422 C CA . ALA A 1 327 ? -3.606 -7.839 5.640 1.00 76.62 327 ALA A CA 1
ATOM 2423 C C . ALA A 1 327 ? -4.607 -8.256 6.725 1.00 76.62 327 ALA A C 1
ATOM 2425 O O . ALA A 1 327 ? -5.645 -7.620 6.853 1.00 76.62 327 ALA A O 1
ATOM 2426 N N . ALA A 1 328 ? -4.275 -9.271 7.522 1.00 77.19 328 ALA A N 1
ATOM 2427 C CA . ALA A 1 328 ? -5.119 -9.728 8.610 1.00 77.19 328 ALA A CA 1
ATOM 2428 C C . ALA A 1 328 ? -5.098 -8.714 9.759 1.00 77.19 328 ALA A C 1
ATOM 2430 O O . ALA A 1 328 ? -4.047 -8.427 10.340 1.00 77.19 328 ALA A O 1
ATOM 2431 N N . VAL A 1 329 ? -6.266 -8.180 10.111 1.00 69.12 329 VAL A N 1
ATOM 2432 C CA . VAL A 1 329 ? -6.437 -7.620 11.454 1.00 69.12 329 VAL A CA 1
ATOM 2433 C C . VAL A 1 329 ? -6.627 -8.829 12.355 1.00 69.12 329 VAL A C 1
ATOM 2435 O O . VAL A 1 329 ? -7.735 -9.354 12.440 1.00 69.12 329 VAL A O 1
ATOM 2438 N N . GLU A 1 330 ? -5.550 -9.322 12.978 1.00 64.19 330 GLU A N 1
ATOM 2439 C CA . GLU A 1 330 ? -5.723 -10.361 13.992 1.00 64.19 330 GLU A CA 1
ATOM 2440 C C . GLU A 1 330 ? -6.744 -9.843 15.013 1.00 64.19 330 GLU A C 1
ATOM 2442 O O . GLU A 1 330 ? -6.557 -8.747 15.563 1.00 64.19 330 GLU A O 1
ATOM 2447 N N . PRO A 1 331 ? -7.859 -10.565 15.234 1.00 59.06 331 PRO A N 1
ATOM 2448 C CA . PRO A 1 331 ? -8.795 -10.171 16.264 1.00 59.06 331 PRO A CA 1
ATOM 2449 C C . PRO A 1 331 ? -7.999 -10.100 17.567 1.00 59.06 331 PRO A C 1
ATOM 2451 O O . PRO A 1 331 ? -7.220 -11.018 17.841 1.00 59.06 331 PRO A O 1
ATOM 2454 N N . PRO A 1 332 ? -8.130 -9.011 18.347 1.00 59.56 332 PRO A N 1
ATOM 2455 C CA . PRO A 1 332 ? -7.339 -8.842 19.551 1.00 59.56 332 PRO A CA 1
ATOM 2456 C C . PRO A 1 332 ? -7.484 -10.113 20.397 1.00 59.56 332 PRO A C 1
ATOM 2458 O O . PRO A 1 332 ? -8.619 -10.500 20.701 1.00 59.56 332 PRO A O 1
ATOM 2461 N N . PRO A 1 333 ? -6.370 -10.780 20.760 1.00 60.56 333 PRO A N 1
ATOM 2462 C CA . PRO A 1 333 ? -6.414 -12.066 21.458 1.00 60.56 333 PRO A CA 1
ATOM 2463 C C . PRO A 1 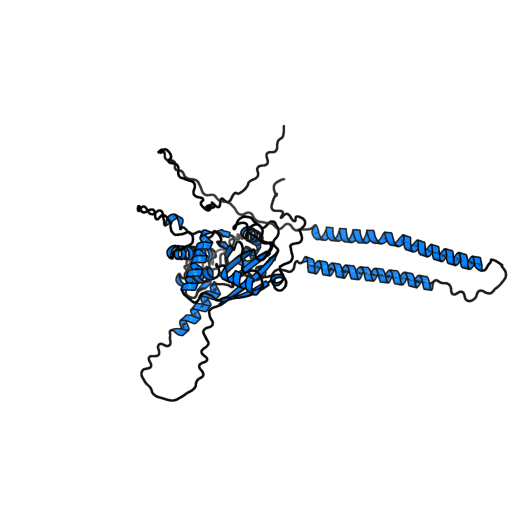333 ? -7.191 -11.978 22.781 1.00 60.56 333 PRO A C 1
ATOM 2465 O O . PRO A 1 333 ? -7.701 -12.982 23.277 1.00 60.56 333 PRO A O 1
ATOM 2468 N N . ASP A 1 334 ? -7.341 -10.762 23.311 1.00 60.81 334 ASP A N 1
ATOM 2469 C CA . ASP A 1 334 ? -8.083 -10.466 24.528 1.00 60.81 334 ASP A CA 1
ATOM 2470 C C . ASP A 1 334 ? -9.593 -10.694 24.414 1.00 60.81 334 ASP A C 1
ATOM 2472 O O . ASP A 1 334 ? -10.178 -11.080 25.416 1.00 60.81 334 ASP A O 1
ATOM 2476 N N . LEU A 1 335 ? -10.243 -10.550 23.250 1.00 65.50 335 LEU A N 1
ATOM 2477 C CA . LEU A 1 335 ? -11.701 -10.762 23.190 1.00 65.50 335 LEU A CA 1
ATOM 2478 C C . LEU A 1 335 ? -12.070 -12.241 23.333 1.00 65.50 335 LEU A C 1
ATOM 2480 O O . LEU A 1 335 ? -12.988 -12.577 24.077 1.00 65.50 335 LEU A O 1
ATOM 2484 N N . ALA A 1 336 ? -11.316 -13.133 22.688 1.00 71.19 336 ALA A N 1
ATOM 2485 C CA . ALA A 1 336 ? -11.531 -14.570 22.836 1.00 71.19 336 ALA A CA 1
ATOM 2486 C C . ALA A 1 336 ? -11.205 -15.042 24.264 1.00 71.19 336 ALA A C 1
ATOM 2488 O O . ALA A 1 336 ? -11.891 -15.908 24.810 1.00 71.19 336 ALA A O 1
ATOM 2489 N N . LEU A 1 337 ? -10.178 -14.454 24.890 1.00 77.12 337 LEU A N 1
ATOM 2490 C CA . LEU A 1 337 ? -9.791 -14.798 26.255 1.00 77.12 337 LEU A CA 1
ATOM 2491 C C . LEU A 1 337 ? -10.742 -14.199 27.305 1.00 77.12 337 LEU A C 1
ATOM 2493 O O . LEU A 1 337 ? -11.029 -14.869 28.296 1.00 77.12 337 LEU A O 1
ATOM 2497 N N . GLU A 1 338 ? -11.247 -12.977 27.110 1.00 76.62 338 GLU A N 1
ATOM 2498 C CA . GLU A 1 338 ? -12.267 -12.372 27.976 1.00 76.62 338 GLU A CA 1
ATOM 2499 C C . GLU A 1 338 ? -13.587 -13.123 27.872 1.00 76.62 338 GLU A C 1
ATOM 2501 O O . GLU A 1 338 ? -14.190 -13.401 28.905 1.00 76.62 338 GLU A O 1
ATOM 2506 N N . GLU A 1 339 ? -14.022 -13.515 26.672 1.00 80.44 339 GLU A N 1
ATOM 2507 C CA . GLU A 1 339 ? -15.249 -14.299 26.516 1.00 80.44 339 GLU A CA 1
ATOM 2508 C C . GLU A 1 339 ? -15.101 -15.683 27.166 1.00 80.44 339 GLU A C 1
ATOM 2510 O O . GLU A 1 339 ? -15.997 -16.135 27.884 1.00 80.44 339 GLU A O 1
ATOM 2515 N N . GLN A 1 340 ? -13.927 -16.312 27.037 1.00 81.38 340 GLN A N 1
ATOM 2516 C CA . GLN A 1 340 ? -13.619 -17.553 27.747 1.00 81.38 340 GLN A CA 1
ATOM 2517 C C . GLN A 1 340 ? -13.596 -17.362 29.275 1.00 81.38 340 GLN A C 1
ATOM 2519 O O . GLN A 1 340 ? -14.134 -18.201 30.002 1.00 81.38 340 GLN A O 1
ATOM 2524 N N . GLN A 1 341 ? -13.023 -16.266 29.783 1.00 80.88 341 GLN A N 1
ATOM 2525 C CA . GLN A 1 341 ? -13.042 -15.952 31.218 1.00 80.88 341 GLN A CA 1
ATOM 2526 C C . GLN A 1 341 ? -14.455 -15.644 31.718 1.00 80.88 341 GLN A C 1
ATOM 2528 O O . GLN A 1 341 ? -14.829 -16.096 32.800 1.00 80.88 341 GLN A O 1
ATOM 2533 N N . HIS A 1 342 ? -15.263 -14.934 30.932 1.00 81.44 342 HIS A N 1
ATOM 2534 C CA . HIS A 1 342 ? -16.644 -14.623 31.279 1.00 81.44 342 HIS A CA 1
ATOM 2535 C C . HIS A 1 342 ? -17.492 -15.898 31.337 1.00 81.44 342 HIS A C 1
ATOM 2537 O O . HIS A 1 342 ? -18.247 -16.104 32.288 1.00 81.44 342 HIS A O 1
ATOM 2543 N N . GLN A 1 343 ? -17.299 -16.809 30.381 1.00 85.31 343 GLN A N 1
ATOM 2544 C CA . GLN A 1 343 ? -17.971 -18.106 30.369 1.00 85.31 343 GLN A CA 1
ATOM 2545 C C . GLN A 1 343 ? -17.532 -18.993 31.548 1.00 85.31 343 GLN A C 1
ATOM 2547 O O . GLN A 1 343 ? -18.363 -19.668 32.161 1.00 85.31 343 GLN A O 1
ATOM 2552 N N . GLN A 1 344 ? -16.251 -18.945 31.930 1.00 84.12 344 GLN A N 1
ATOM 2553 C CA . GLN A 1 344 ? -15.754 -19.653 33.112 1.00 84.12 344 GLN A CA 1
ATOM 2554 C C . GLN A 1 344 ? -16.306 -19.052 34.418 1.00 84.12 344 GLN A C 1
ATOM 2556 O O . GLN A 1 344 ? -16.681 -19.796 35.326 1.00 84.12 344 GLN A O 1
ATOM 2561 N N . HIS A 1 345 ? -16.431 -17.724 34.501 1.00 84.06 345 HIS A N 1
ATOM 2562 C CA . HIS A 1 345 ? -17.035 -17.049 35.651 1.00 84.06 345 HIS A CA 1
ATOM 2563 C C . HIS A 1 345 ? -18.519 -17.411 35.803 1.00 84.06 345 HIS A C 1
ATOM 2565 O O . HIS A 1 345 ? -18.963 -17.756 36.898 1.00 84.06 345 HIS A O 1
ATOM 2571 N N . GLN A 1 346 ? -19.261 -17.446 34.693 1.00 86.88 346 GLN A N 1
ATOM 2572 C CA . GLN A 1 346 ? -20.679 -17.802 34.690 1.00 86.88 346 GLN A CA 1
ATOM 2573 C C . GLN A 1 346 ? -20.920 -19.270 35.099 1.00 86.88 346 GLN A C 1
ATOM 2575 O O . GLN A 1 346 ? -21.878 -19.563 35.820 1.00 86.88 346 GLN A O 1
ATOM 2580 N N . GLN A 1 347 ? -20.030 -20.199 34.721 1.00 85.25 347 GLN A N 1
ATOM 2581 C CA . GLN A 1 347 ? -20.075 -21.575 35.245 1.00 85.25 347 GLN A CA 1
ATOM 2582 C C . GLN A 1 347 ? -19.813 -21.635 36.755 1.00 85.25 347 GLN A C 1
ATOM 2584 O O . GLN A 1 347 ? -20.442 -22.428 37.462 1.00 85.25 347 GLN A O 1
ATOM 2589 N N . GLN A 1 348 ? -18.904 -20.802 37.265 1.00 83.94 348 GLN A N 1
ATOM 2590 C CA . GLN A 1 348 ? -18.576 -20.789 38.687 1.00 83.94 348 GLN A CA 1
ATOM 2591 C C . GLN A 1 348 ? -19.735 -20.244 39.538 1.00 83.94 348 GLN A C 1
ATOM 2593 O O . GLN A 1 348 ? -20.029 -20.806 40.596 1.00 83.94 348 GLN A O 1
ATOM 2598 N N . GLU A 1 349 ? -20.447 -19.218 39.061 1.00 82.75 349 GLU A N 1
ATOM 2599 C CA . GLU A 1 349 ? -21.659 -18.720 39.727 1.00 82.75 349 GLU A CA 1
ATOM 2600 C C . GLU A 1 349 ? -22.784 -19.766 39.755 1.00 82.75 349 GLU A C 1
ATOM 2602 O O . GLU A 1 349 ? -23.445 -19.928 40.786 1.00 82.75 349 GLU A O 1
ATOM 2607 N N . GLN A 1 350 ? -22.969 -20.544 38.680 1.00 83.44 350 GLN A N 1
ATOM 2608 C CA . GLN A 1 350 ? -23.957 -21.632 38.678 1.00 83.44 350 GLN A CA 1
ATOM 2609 C C . GLN A 1 350 ? -23.637 -22.726 39.706 1.00 83.44 350 GLN A C 1
ATOM 2611 O O . GLN A 1 350 ? -24.556 -23.239 40.353 1.00 83.44 350 GLN A O 1
ATOM 2616 N N . GLN A 1 351 ? -22.360 -23.074 39.905 1.00 81.56 351 GLN A N 1
ATOM 2617 C CA . GLN A 1 351 ? -21.980 -24.046 40.938 1.00 81.56 351 GLN A CA 1
ATOM 2618 C C . GLN A 1 351 ? -22.263 -23.532 42.352 1.00 81.56 351 GLN A C 1
ATOM 2620 O O . GLN A 1 351 ? -22.760 -24.294 43.185 1.00 81.56 351 GLN A O 1
ATOM 2625 N N . GLN A 1 352 ? -22.006 -22.249 42.628 1.00 81.75 352 GLN A N 1
ATOM 2626 C CA . GLN A 1 352 ? -22.334 -21.670 43.935 1.00 81.75 352 GLN A CA 1
ATOM 2627 C C . GLN A 1 352 ? -23.848 -21.644 44.181 1.00 81.75 352 GLN A C 1
ATOM 2629 O O . GLN A 1 352 ? -24.296 -21.983 45.279 1.00 81.75 352 GLN A O 1
ATOM 2634 N N . HIS A 1 353 ? -24.648 -21.332 43.155 1.00 83.44 353 HIS A N 1
ATOM 2635 C CA . HIS A 1 353 ? -26.109 -21.377 43.266 1.00 83.44 353 HIS A CA 1
ATOM 2636 C C . HIS A 1 353 ? -26.629 -22.791 43.568 1.00 83.44 353 HIS A C 1
ATOM 2638 O O . HIS A 1 353 ? -27.507 -22.951 44.419 1.00 83.44 353 HIS A O 1
ATOM 2644 N N . GLN A 1 354 ? -26.061 -23.826 42.938 1.00 81.75 354 GLN A N 1
ATOM 2645 C CA . GLN A 1 354 ? -26.439 -25.215 43.227 1.00 81.75 354 GLN A CA 1
ATOM 2646 C C . GLN A 1 354 ? -26.079 -25.640 44.655 1.00 81.75 354 GLN A C 1
ATOM 2648 O O . GLN A 1 354 ? -26.907 -26.261 45.325 1.00 81.75 354 GLN A O 1
ATOM 2653 N N . GLN A 1 355 ? -24.891 -25.277 45.155 1.00 79.38 355 GLN A N 1
ATOM 2654 C CA . GLN A 1 355 ? -24.521 -25.585 46.542 1.00 79.38 355 GLN A CA 1
ATOM 2655 C C . GLN A 1 355 ? -25.451 -24.896 47.545 1.00 79.38 355 GLN A C 1
ATOM 2657 O O . GLN A 1 355 ? -25.883 -25.521 48.518 1.00 79.38 355 GLN A O 1
ATOM 2662 N N . HIS A 1 356 ? -25.819 -23.638 47.290 1.00 81.62 356 HIS A N 1
ATOM 2663 C CA . HIS A 1 356 ? -26.725 -22.915 48.175 1.00 81.62 356 HIS A CA 1
ATOM 2664 C C . HIS A 1 356 ? -28.131 -23.534 48.186 1.00 81.62 356 HIS A C 1
ATOM 2666 O O . HIS A 1 356 ? -28.723 -23.723 49.253 1.00 81.62 356 HIS A O 1
ATOM 2672 N N . HIS A 1 357 ? -28.636 -23.942 47.018 1.00 82.50 357 HIS A N 1
ATOM 2673 C CA . HIS A 1 357 ? -29.936 -24.601 46.914 1.00 82.50 357 HIS A CA 1
ATOM 2674 C C . HIS A 1 357 ? -29.951 -25.976 47.610 1.00 82.50 357 HIS A C 1
ATOM 2676 O O . HIS A 1 357 ? -30.946 -26.332 48.248 1.00 82.50 357 HIS A O 1
ATOM 2682 N N . HIS A 1 358 ? -28.856 -26.742 47.537 1.00 80.31 358 HIS A N 1
ATOM 2683 C CA . HIS A 1 358 ? -28.753 -28.039 48.215 1.00 80.31 358 HIS A CA 1
ATOM 2684 C C . HIS A 1 358 ? -28.786 -27.886 49.742 1.00 80.31 358 HIS A C 1
ATOM 2686 O O . HIS A 1 358 ? -29.549 -28.570 50.426 1.00 80.31 358 HIS A O 1
ATOM 2692 N N . GLN A 1 359 ? -28.046 -26.910 50.276 1.00 81.19 359 GLN A N 1
ATOM 2693 C CA . GLN A 1 359 ? -28.011 -26.636 51.714 1.00 81.19 359 GLN A CA 1
ATOM 2694 C C . GLN A 1 359 ? -29.362 -26.139 52.259 1.00 81.19 359 GLN A C 1
ATOM 2696 O O . GLN A 1 359 ? -29.703 -26.390 53.419 1.00 81.19 359 GLN A O 1
ATOM 2701 N N . GLN A 1 360 ? -30.160 -25.460 51.433 1.00 80.31 360 GLN A N 1
ATOM 2702 C CA . GLN A 1 360 ? -31.516 -25.055 51.803 1.00 80.31 360 GLN A CA 1
ATOM 2703 C C . GLN A 1 360 ? -32.484 -26.254 51.835 1.00 80.31 360 GLN A C 1
ATOM 2705 O O . GLN A 1 360 ? -33.359 -26.323 52.702 1.00 80.31 360 GLN A O 1
ATOM 2710 N N . GLN A 1 361 ? -32.294 -27.233 50.946 1.00 80.06 361 GLN A N 1
ATOM 2711 C CA . GLN A 1 361 ? -33.117 -28.443 50.878 1.00 80.06 361 GLN A CA 1
ATOM 2712 C C . GLN A 1 361 ? -32.830 -29.414 52.037 1.00 80.06 361 GLN A C 1
ATOM 2714 O O . GLN A 1 361 ? -33.764 -29.968 52.622 1.00 80.06 361 GLN A O 1
ATOM 2719 N N . GLU A 1 362 ? -31.565 -29.562 52.445 1.00 76.81 362 GLU A N 1
ATOM 2720 C CA . GLU A 1 362 ? -31.211 -30.341 53.643 1.00 76.81 362 GLU A CA 1
ATOM 2721 C C . GLU A 1 362 ? -31.804 -29.745 54.928 1.00 76.81 362 GLU A C 1
ATOM 2723 O O . GLU A 1 362 ? -32.191 -30.482 55.836 1.00 76.81 362 GLU A O 1
ATOM 2728 N N . GLN A 1 363 ? -31.954 -28.419 54.999 1.00 70.00 363 GLN A N 1
ATOM 2729 C CA . GLN A 1 363 ? -32.588 -27.776 56.151 1.00 70.00 363 GLN A CA 1
ATOM 2730 C C . GLN A 1 363 ? -34.098 -28.004 56.216 1.00 70.00 363 GLN A C 1
ATOM 2732 O O . GLN A 1 363 ? -34.633 -28.079 57.322 1.00 70.00 363 GLN A O 1
ATOM 2737 N N . GLN A 1 364 ? -34.785 -28.161 55.080 1.00 71.81 364 GLN A N 1
ATOM 2738 C CA . GLN A 1 364 ? -36.200 -28.554 55.091 1.00 71.81 364 GLN A CA 1
ATOM 2739 C C . GLN A 1 364 ? -36.382 -30.016 55.516 1.00 71.81 364 GLN A C 1
ATOM 2741 O O . GLN A 1 364 ? -37.331 -30.320 56.232 1.00 71.81 364 GLN A O 1
ATOM 2746 N N . LYS A 1 365 ? -35.443 -30.910 55.170 1.00 69.94 365 LYS A N 1
ATOM 2747 C CA . LYS A 1 365 ? -35.476 -32.318 55.612 1.00 69.94 365 LYS A CA 1
ATOM 2748 C C . LYS A 1 365 ? -35.236 -32.520 57.111 1.00 69.94 365 LYS A C 1
ATOM 2750 O O . LYS A 1 365 ? -35.576 -33.576 57.627 1.00 69.94 365 LYS A O 1
ATOM 2755 N N . GLN A 1 366 ? -34.654 -31.544 57.807 1.00 67.69 366 GLN A N 1
ATOM 2756 C CA . GLN A 1 366 ? -34.437 -31.613 59.257 1.00 67.69 366 GLN A CA 1
ATOM 2757 C C . GLN A 1 366 ? -35.619 -31.099 60.086 1.00 67.69 366 GLN A C 1
ATOM 2759 O O . GLN A 1 366 ? -35.477 -30.997 61.305 1.00 67.69 366 GLN A O 1
ATOM 2764 N N . GLN A 1 367 ? -36.770 -30.763 59.489 1.00 61.84 367 GLN A N 1
ATOM 2765 C CA . GLN A 1 367 ? -37.971 -30.595 60.305 1.00 61.84 367 GLN A CA 1
ATOM 2766 C C . GLN A 1 367 ? -38.372 -31.969 60.862 1.00 61.84 367 GLN A C 1
ATOM 2768 O O . GLN A 1 367 ? -38.666 -32.866 60.073 1.00 61.84 367 GLN A O 1
ATOM 2773 N N . PRO A 1 368 ? -38.328 -32.166 62.193 1.00 56.34 368 PRO A N 1
ATOM 2774 C CA . PRO A 1 368 ? -38.787 -33.406 62.790 1.00 56.34 368 PRO A CA 1
ATOM 2775 C C . PRO A 1 368 ? -40.281 -33.542 62.503 1.00 56.34 368 PRO A C 1
ATOM 2777 O O . PRO A 1 368 ? -41.052 -32.616 62.757 1.00 56.34 368 PRO A O 1
ATOM 2780 N N . ASP A 1 369 ? -40.656 -34.683 61.936 1.00 54.78 369 ASP A N 1
ATOM 2781 C CA . ASP A 1 369 ? -42.041 -35.051 61.678 1.00 54.78 369 ASP A CA 1
ATOM 2782 C C . ASP A 1 369 ? -42.788 -35.041 63.029 1.00 54.78 369 ASP A C 1
ATOM 2784 O O . ASP A 1 369 ? -42.405 -35.794 63.928 1.00 54.78 369 ASP A O 1
ATOM 2788 N N . PRO A 1 370 ? -43.795 -34.173 63.250 1.00 59.72 370 PRO A N 1
ATOM 2789 C CA . PRO A 1 370 ? -44.442 -34.011 64.557 1.00 59.72 370 PRO A CA 1
ATOM 2790 C C . PRO A 1 370 ? -45.382 -35.174 64.921 1.00 59.72 370 PRO A C 1
ATOM 2792 O O . PRO A 1 370 ? -46.252 -35.038 65.782 1.00 59.72 370 PRO A O 1
ATOM 2795 N N . ALA A 1 371 ? -45.241 -36.322 64.268 1.00 50.53 371 ALA A N 1
ATOM 2796 C CA . ALA A 1 371 ? -46.082 -37.476 64.493 1.00 50.53 371 ALA A CA 1
ATOM 2797 C C . ALA A 1 371 ? -45.470 -38.382 65.576 1.00 50.53 371 ALA A C 1
ATOM 2799 O O . ALA A 1 371 ? -44.457 -39.035 65.348 1.00 50.53 371 ALA A O 1
ATOM 2800 N N . LEU A 1 372 ? -46.197 -38.491 66.695 1.00 54.84 372 LEU A N 1
ATOM 2801 C CA . LEU A 1 372 ? -46.155 -39.579 67.686 1.00 54.84 372 LEU A CA 1
ATOM 2802 C C . LEU A 1 372 ? -45.172 -39.440 68.866 1.00 54.84 372 LEU A C 1
ATOM 2804 O O . LEU A 1 372 ? -44.326 -40.299 69.070 1.00 54.84 372 LEU A O 1
ATOM 2808 N N . GLU A 1 373 ? -45.392 -38.462 69.748 1.00 51.50 373 GLU A N 1
ATOM 2809 C CA . GLU A 1 373 ? -45.150 -38.668 71.190 1.00 51.50 373 GLU A CA 1
ATOM 2810 C C . GLU A 1 373 ? -46.355 -38.174 72.009 1.00 51.50 373 GLU A C 1
ATOM 2812 O O . GLU A 1 373 ? -46.327 -37.161 72.704 1.00 51.50 373 GLU A O 1
ATOM 2817 N N . GLU A 1 374 ? -47.457 -38.924 71.927 1.00 51.66 374 GLU A N 1
ATOM 2818 C CA . GLU A 1 374 ? -48.407 -39.019 73.033 1.00 51.66 374 GLU A CA 1
ATOM 2819 C C . GLU A 1 374 ? -47.837 -40.014 74.050 1.00 51.66 374 GLU A C 1
ATOM 2821 O O . GLU A 1 374 ? -47.944 -41.218 73.847 1.00 51.66 374 GLU A O 1
ATOM 2826 N N . CYS A 1 375 ? -47.242 -39.533 75.146 1.00 49.25 375 CYS A N 1
ATOM 2827 C CA . CYS A 1 375 ? -47.412 -40.189 76.445 1.00 49.25 375 CYS A CA 1
ATOM 2828 C C . CYS A 1 375 ? -46.924 -39.326 77.620 1.00 49.25 375 CYS A C 1
ATOM 2830 O O . CYS A 1 375 ? -45.737 -39.168 77.881 1.00 49.25 375 CYS A O 1
ATOM 2832 N N . SER A 1 376 ? -47.909 -38.910 78.416 1.00 50.66 376 SER A N 1
ATOM 2833 C CA . SER A 1 376 ? -47.850 -38.662 79.861 1.00 50.66 376 SER A CA 1
ATOM 2834 C C . SER A 1 376 ? -47.135 -37.410 80.404 1.00 50.66 376 SER A C 1
ATOM 2836 O O . SER A 1 376 ? -45.923 -37.332 80.539 1.00 50.66 376 SER A O 1
ATOM 2838 N N . ALA A 1 377 ? -47.992 -36.506 80.893 1.00 49.66 377 ALA A N 1
ATOM 2839 C CA . ALA A 1 377 ? -47.873 -35.803 82.173 1.00 49.66 377 ALA A CA 1
ATOM 2840 C C . ALA A 1 377 ? -46.675 -34.857 82.370 1.00 49.66 377 ALA A C 1
ATOM 2842 O O . ALA A 1 377 ? -45.777 -35.092 83.172 1.00 49.66 377 ALA A O 1
ATOM 2843 N N . GLY A 1 378 ? -46.773 -33.684 81.750 1.00 52.25 378 GLY A N 1
ATOM 2844 C CA . GLY A 1 378 ? -46.042 -32.494 82.172 1.00 52.25 378 GLY A CA 1
ATOM 2845 C C . GLY A 1 378 ? -46.539 -31.280 81.405 1.00 52.25 378 GLY A C 1
ATOM 2846 O O . GLY A 1 378 ? -46.091 -31.040 80.292 1.00 52.25 378 GLY A O 1
ATOM 2847 N N . ALA A 1 379 ? -47.491 -30.538 81.974 1.00 55.03 379 ALA A N 1
ATOM 2848 C CA . ALA A 1 379 ? -48.079 -29.343 81.373 1.00 55.03 379 ALA A CA 1
ATOM 2849 C C . ALA A 1 379 ? -47.040 -28.212 81.252 1.00 55.03 379 ALA A C 1
ATOM 2851 O O . ALA A 1 379 ? -46.959 -27.324 82.098 1.00 55.03 379 ALA A O 1
ATOM 2852 N N . LYS A 1 380 ? -46.225 -28.254 80.200 1.00 56.62 380 LYS A N 1
ATOM 2853 C CA . LYS A 1 380 ? -45.581 -27.072 79.627 1.00 56.62 380 LYS A CA 1
ATOM 2854 C C . LYS A 1 380 ? -46.390 -26.694 78.393 1.00 56.62 380 LYS A C 1
ATOM 2856 O O . LYS A 1 380 ? -46.750 -27.568 77.608 1.00 56.62 380 LYS A O 1
ATOM 2861 N N . SER A 1 381 ? -46.772 -25.422 78.304 1.00 63.81 381 SER A N 1
ATOM 2862 C CA . SER A 1 381 ? -47.721 -24.923 77.309 1.00 63.81 381 SER A CA 1
ATOM 2863 C C . SER A 1 381 ? -47.240 -25.267 75.900 1.00 63.81 381 SER A C 1
ATOM 2865 O O . SER A 1 381 ? -46.088 -25.019 75.557 1.00 63.81 381 SER A O 1
ATOM 2867 N N . GLN A 1 382 ? -48.121 -25.824 75.072 1.00 67.06 382 GLN A N 1
ATOM 2868 C CA . GLN A 1 382 ? -47.862 -26.134 73.661 1.00 67.06 382 GLN A CA 1
ATOM 2869 C C . GLN A 1 382 ? -47.369 -24.894 72.879 1.00 67.06 382 GLN A C 1
ATOM 2871 O O . GLN A 1 382 ? -46.655 -25.022 71.886 1.00 67.06 382 GLN A O 1
ATOM 2876 N N . GLU A 1 383 ? -47.689 -23.692 73.369 1.00 74.69 383 GLU A N 1
ATOM 2877 C CA . GLU A 1 383 ? -47.178 -22.422 72.848 1.00 74.69 383 GLU A CA 1
ATOM 2878 C C . GLU A 1 383 ? -45.669 -22.238 73.044 1.00 74.69 383 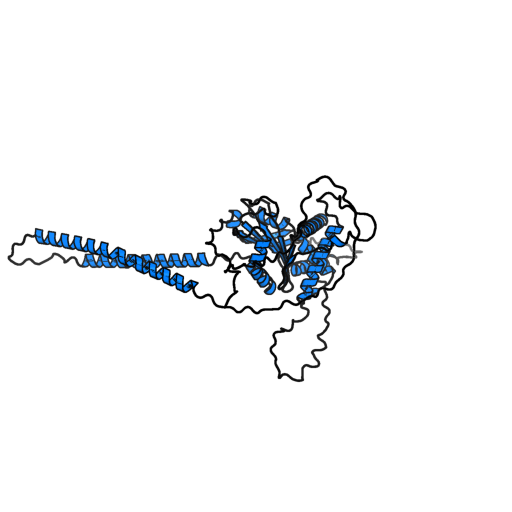GLU A C 1
ATOM 2880 O O . GLU A 1 383 ? -45.029 -21.721 72.131 1.00 74.69 383 GLU A O 1
ATOM 2885 N N . ASP A 1 384 ? -45.071 -22.716 74.142 1.00 77.38 384 ASP A N 1
ATOM 2886 C CA . ASP A 1 384 ? -43.623 -22.570 74.371 1.00 77.38 384 ASP A CA 1
ATOM 2887 C C . ASP A 1 384 ? -42.818 -23.347 73.320 1.00 77.38 384 ASP A C 1
ATOM 2889 O O . ASP A 1 384 ? -41.808 -22.856 72.819 1.00 77.38 384 ASP A O 1
ATOM 2893 N N . VAL A 1 385 ? -43.300 -24.522 72.904 1.00 76.56 385 VAL A N 1
ATOM 2894 C CA . VAL A 1 385 ? -42.638 -25.342 71.873 1.00 76.56 385 VAL A CA 1
ATOM 2895 C C . VAL A 1 385 ? -42.732 -24.677 70.498 1.00 76.56 385 VAL A C 1
ATOM 2897 O O . VAL A 1 385 ? -41.750 -24.630 69.752 1.00 76.56 385 VAL A O 1
ATOM 2900 N N . VAL A 1 386 ? -43.896 -24.114 70.158 1.00 79.06 386 VAL A N 1
ATOM 2901 C CA . VAL A 1 386 ? -44.084 -23.375 68.897 1.00 79.06 386 VAL A CA 1
ATOM 2902 C C . VAL A 1 386 ? -43.239 -22.099 68.892 1.00 79.06 386 VAL A C 1
ATOM 2904 O O . VAL A 1 386 ? -42.638 -21.752 67.871 1.00 79.06 386 VAL A O 1
ATOM 2907 N N . GLN A 1 387 ? -43.142 -21.413 70.030 1.00 83.19 387 GLN A N 1
ATOM 2908 C CA . GLN A 1 387 ? -42.374 -20.182 70.168 1.00 83.19 387 GLN A CA 1
ATOM 2909 C C . GLN A 1 387 ? -40.861 -20.441 70.129 1.00 83.19 387 GLN A C 1
ATOM 2911 O O . GLN A 1 387 ? -40.143 -19.703 69.448 1.00 83.19 387 GLN A O 1
ATOM 2916 N N . GLU A 1 388 ? -40.380 -21.525 70.742 1.00 84.19 388 GLU A N 1
ATOM 2917 C CA . GLU A 1 388 ? -38.981 -21.958 70.653 1.00 84.19 388 GLU A CA 1
ATOM 2918 C C . GLU A 1 388 ? -38.619 -22.409 69.230 1.00 84.19 388 GLU A C 1
ATOM 2920 O O . GLU A 1 388 ? -37.558 -22.047 68.712 1.00 84.19 388 GLU A O 1
ATOM 2925 N N . MET A 1 389 ? -39.519 -23.114 68.536 1.00 80.25 389 MET A N 1
ATOM 2926 C CA . MET A 1 389 ? -39.317 -23.484 67.132 1.00 80.25 389 MET A CA 1
ATOM 2927 C C . MET A 1 389 ? -39.227 -22.243 66.232 1.00 80.25 389 MET A C 1
ATOM 2929 O O . MET A 1 389 ? -38.345 -22.163 65.371 1.00 80.25 389 MET A O 1
ATOM 2933 N N . ARG A 1 390 ? -40.074 -21.233 66.471 1.00 81.56 390 ARG A N 1
ATOM 2934 C CA . ARG A 1 390 ? -40.050 -19.962 65.730 1.00 81.56 390 ARG A CA 1
ATOM 2935 C C . ARG A 1 390 ? -38.778 -19.158 66.017 1.00 81.56 390 ARG A C 1
ATOM 2937 O O . ARG A 1 390 ? -38.193 -18.605 65.084 1.00 81.56 390 ARG A O 1
ATOM 2944 N N . GLN A 1 391 ? -38.303 -19.148 67.266 1.00 83.38 391 GLN A N 1
ATOM 2945 C CA . GLN A 1 391 ? -37.019 -18.537 67.627 1.00 83.38 391 GLN A CA 1
ATOM 2946 C C . GLN A 1 391 ? -35.834 -19.277 66.998 1.00 83.38 391 GLN A C 1
ATOM 2948 O O . GLN A 1 391 ? -34.956 -18.630 66.429 1.00 83.38 391 GLN A O 1
ATOM 2953 N N . ARG A 1 392 ? -35.819 -20.618 67.005 1.00 81.44 392 ARG A N 1
ATOM 2954 C CA . ARG A 1 392 ? -34.789 -21.413 66.312 1.00 81.44 392 ARG A CA 1
ATOM 2955 C C . ARG A 1 392 ? -34.779 -21.152 64.806 1.00 81.44 392 ARG A C 1
ATOM 2957 O O . ARG A 1 392 ? -33.701 -21.062 64.216 1.00 81.44 392 ARG A O 1
ATOM 2964 N N . GLN A 1 393 ? -35.949 -20.988 64.189 1.00 80.81 393 GLN A N 1
ATOM 2965 C CA . GLN A 1 393 ? -36.060 -20.673 62.764 1.00 80.81 393 GLN A CA 1
ATOM 2966 C C . GLN A 1 393 ? -35.546 -19.258 62.444 1.00 80.81 393 GLN A C 1
ATOM 2968 O O . GLN A 1 393 ? -34.788 -19.090 61.487 1.00 80.81 393 GLN A O 1
ATOM 2973 N N . GLN A 1 394 ? -35.876 -18.256 63.270 1.00 80.31 394 GLN A N 1
ATOM 2974 C CA . GLN A 1 394 ? -35.339 -16.894 63.130 1.00 80.31 394 GLN A CA 1
ATOM 2975 C C . GLN A 1 394 ? -33.825 -16.835 63.369 1.00 80.31 394 GLN A C 1
ATOM 2977 O O . GLN A 1 394 ? -33.110 -16.175 62.614 1.00 80.31 394 GLN A O 1
ATOM 2982 N N . HIS A 1 395 ? -33.319 -17.559 64.370 1.00 80.88 395 HIS A N 1
ATOM 2983 C CA . HIS A 1 395 ? -31.888 -17.607 64.659 1.00 80.88 395 HIS A CA 1
ATOM 2984 C C . HIS A 1 395 ? -31.106 -18.260 63.508 1.00 80.88 395 HIS A C 1
ATOM 2986 O O . HIS A 1 395 ? -30.069 -17.735 63.106 1.00 80.88 395 HIS A O 1
ATOM 2992 N N . ARG A 1 396 ? -31.636 -19.332 62.889 1.00 77.25 396 ARG A N 1
ATOM 2993 C CA . ARG A 1 396 ? -31.042 -19.912 61.666 1.00 77.25 396 ARG A CA 1
ATOM 2994 C C . ARG A 1 396 ? -31.054 -18.939 60.483 1.00 77.25 396 ARG A C 1
ATOM 2996 O O . ARG A 1 396 ? -30.054 -18.871 59.772 1.00 77.25 396 ARG A O 1
ATOM 3003 N N . GLN A 1 397 ? -32.130 -18.171 60.279 1.00 76.69 397 GLN A N 1
ATOM 3004 C CA . GLN A 1 397 ? -32.166 -17.151 59.218 1.00 76.69 397 GLN A CA 1
ATOM 3005 C C . GLN A 1 397 ? -31.106 -16.060 59.426 1.00 76.69 397 GLN A C 1
ATOM 3007 O O . GLN A 1 397 ? -30.420 -15.692 58.473 1.00 76.69 397 GLN A O 1
ATOM 3012 N N . GLN A 1 398 ? -30.919 -15.580 60.660 1.00 77.81 398 GLN A N 1
ATOM 3013 C CA . GLN A 1 398 ? -29.858 -14.609 60.955 1.00 77.81 398 GLN A CA 1
ATOM 3014 C C . GLN A 1 398 ? -28.457 -15.197 60.765 1.00 77.81 398 GLN A C 1
ATOM 3016 O O . GLN A 1 398 ? -27.571 -14.509 60.257 1.00 77.81 398 GLN A O 1
ATOM 3021 N N . GLN A 1 399 ? -28.248 -16.466 61.123 1.00 77.88 399 GLN A N 1
ATOM 3022 C CA . GLN A 1 399 ? -26.943 -17.111 60.975 1.00 77.88 399 GLN A CA 1
ATOM 3023 C C . GLN A 1 399 ? -26.557 -17.309 59.498 1.00 77.88 399 GLN A C 1
ATOM 3025 O O . GLN A 1 399 ? -25.385 -17.164 59.156 1.00 77.88 399 GLN A O 1
ATOM 3030 N N . GLN A 1 400 ? -27.528 -17.558 58.609 1.00 70.06 400 GLN A N 1
ATOM 3031 C CA . GLN A 1 400 ? -27.276 -17.609 57.162 1.00 70.06 400 GLN A CA 1
ATOM 3032 C C . GLN A 1 400 ? -26.926 -16.235 56.575 1.00 70.06 400 GLN A C 1
ATOM 3034 O O . GLN A 1 400 ? -25.998 -16.143 55.771 1.00 70.06 400 GLN A O 1
ATOM 3039 N N . GLN A 1 401 ? -27.596 -15.160 57.007 1.00 71.00 401 GLN A N 1
ATOM 3040 C CA . GLN A 1 401 ? -27.266 -13.809 56.529 1.00 71.00 401 GLN A CA 1
ATOM 3041 C C . GLN A 1 401 ? -25.865 -13.348 56.959 1.00 71.00 401 GLN A C 1
ATOM 3043 O O . GLN A 1 401 ? -25.237 -12.575 56.241 1.00 71.00 401 GLN A O 1
ATOM 3048 N N . GLN A 1 402 ? -25.334 -13.841 58.084 1.00 69.69 402 GLN A N 1
ATOM 3049 C CA . GLN A 1 402 ? -23.976 -13.490 58.519 1.00 69.69 402 GLN A CA 1
ATOM 3050 C C . GLN A 1 402 ? -22.858 -14.269 57.809 1.00 69.69 402 GLN A C 1
ATOM 3052 O O . GLN A 1 402 ? -21.722 -13.801 57.812 1.00 69.69 402 GLN A O 1
ATOM 3057 N N . GLN A 1 403 ? -23.137 -15.417 57.181 1.00 64.44 403 GLN A N 1
ATOM 3058 C CA . GLN A 1 403 ? -22.097 -16.180 56.470 1.00 64.44 403 GLN A CA 1
ATOM 3059 C C . GLN A 1 403 ? -21.906 -15.747 55.010 1.00 64.44 403 GLN A C 1
ATOM 3061 O O . GLN A 1 403 ? -20.831 -15.952 54.447 1.00 64.44 403 GLN A O 1
ATOM 3066 N N . GLN A 1 404 ? -22.898 -15.095 54.400 1.00 59.09 404 GLN A N 1
ATOM 3067 C CA . GLN A 1 404 ? -22.813 -14.653 53.004 1.00 59.09 404 GLN A CA 1
ATOM 3068 C C . GLN A 1 404 ? -21.686 -13.633 52.711 1.00 59.09 404 GLN A C 1
ATOM 3070 O O . GLN A 1 404 ? -21.018 -13.783 51.687 1.00 59.09 404 GLN A O 1
ATOM 3075 N N . PRO A 1 405 ? -21.386 -12.637 53.574 1.00 56.59 405 PRO A N 1
ATOM 3076 C CA . PRO A 1 405 ? -20.374 -11.625 53.258 1.00 56.59 405 PRO A CA 1
ATOM 3077 C C . PRO A 1 405 ? -18.930 -12.144 53.235 1.00 56.59 405 PRO A C 1
ATOM 3079 O O . PRO A 1 405 ? -18.049 -11.455 52.726 1.00 56.59 405 PRO A O 1
ATOM 3082 N N . GLN A 1 406 ? -18.645 -13.324 53.803 1.00 58.03 406 GLN A N 1
ATOM 3083 C CA . GLN A 1 406 ? -17.257 -13.743 54.026 1.00 58.03 406 GLN A CA 1
ATOM 3084 C C . GLN A 1 406 ? -16.635 -14.517 52.854 1.00 58.03 406 GLN A C 1
ATOM 3086 O O . GLN A 1 406 ? -15.410 -14.545 52.743 1.00 58.03 406 GLN A O 1
ATOM 3091 N N . GLN A 1 407 ? -17.433 -15.087 51.944 1.00 59.97 407 GLN A N 1
ATOM 3092 C CA . GLN A 1 407 ? -16.886 -15.836 50.800 1.00 59.97 407 GLN A CA 1
ATOM 3093 C C . GLN A 1 407 ? -16.528 -14.949 49.597 1.00 59.97 407 GLN A C 1
ATOM 3095 O O . GLN A 1 407 ? -15.567 -15.236 48.882 1.00 59.97 407 GLN A O 1
ATOM 3100 N N . GLN A 1 408 ? -17.222 -13.825 49.408 1.00 61.09 408 GLN A N 1
ATOM 3101 C CA . GLN A 1 408 ? -16.993 -12.933 48.263 1.00 61.09 408 GLN A CA 1
ATOM 3102 C C . GLN A 1 408 ? -15.560 -12.347 48.192 1.00 61.09 408 GLN A C 1
ATOM 3104 O O . GLN A 1 408 ? -14.956 -12.362 47.115 1.00 61.09 408 GLN A O 1
ATOM 3109 N N . PRO A 1 409 ? -14.942 -11.887 49.303 1.00 64.88 409 PRO A N 1
ATOM 3110 C CA . PRO A 1 409 ? -13.602 -11.295 49.258 1.00 64.88 409 PRO A CA 1
ATOM 3111 C C . PRO A 1 409 ? -12.493 -12.301 48.927 1.00 64.88 409 PRO A C 1
ATOM 3113 O O . PRO A 1 409 ? -11.464 -11.929 48.356 1.00 64.88 409 PRO A O 1
ATOM 3116 N N . GLN A 1 410 ? -12.671 -13.575 49.292 1.00 66.19 410 GLN A N 1
ATOM 3117 C CA . GLN A 1 410 ? -11.645 -14.595 49.076 1.00 66.19 410 GLN A CA 1
ATOM 3118 C C . GLN A 1 410 ? -11.543 -14.971 47.594 1.00 66.19 410 GLN A C 1
ATOM 3120 O O . GLN A 1 410 ? -10.437 -15.086 47.064 1.00 66.19 410 GLN A O 1
ATOM 3125 N N . GLN A 1 411 ? -12.681 -15.043 46.902 1.00 64.88 411 GLN A N 1
ATOM 3126 C CA . GLN A 1 411 ? -12.724 -15.297 45.463 1.00 64.88 411 GLN A CA 1
ATOM 3127 C C . GLN A 1 411 ? -12.146 -14.118 44.661 1.00 64.88 411 GLN A C 1
ATOM 3129 O O . GLN A 1 411 ? -11.371 -14.319 43.724 1.00 64.88 411 GLN A O 1
ATOM 3134 N N . GLN A 1 412 ? -12.416 -12.880 45.093 1.00 72.06 412 GLN A N 1
ATOM 3135 C CA . GLN A 1 412 ? -11.858 -11.683 44.457 1.00 72.06 412 GLN A CA 1
ATOM 3136 C C . GLN A 1 412 ? -10.330 -11.574 44.636 1.00 72.06 412 GLN A C 1
ATOM 3138 O O . GLN A 1 412 ? -9.631 -11.109 43.732 1.00 72.06 412 GLN A O 1
ATOM 3143 N N . ARG A 1 413 ? -9.776 -12.050 45.764 1.00 74.25 413 ARG A N 1
ATOM 3144 C CA . ARG A 1 413 ? -8.314 -12.156 45.939 1.00 74.25 413 ARG A CA 1
ATOM 3145 C C . ARG A 1 413 ? -7.685 -13.193 45.019 1.00 74.25 413 ARG A C 1
ATOM 3147 O O . ARG A 1 413 ? -6.575 -12.961 44.547 1.00 74.25 413 ARG A O 1
ATOM 3154 N N . GLN A 1 414 ? -8.352 -14.320 44.790 1.00 74.12 414 GLN A N 1
ATOM 3155 C CA . GLN A 1 414 ? -7.784 -15.396 43.982 1.00 74.12 414 GLN A CA 1
ATOM 3156 C C . GLN A 1 414 ? -7.696 -14.994 42.503 1.00 74.12 414 GLN A C 1
ATOM 3158 O O . GLN A 1 414 ? -6.656 -15.209 41.886 1.00 74.12 414 GLN A O 1
ATOM 3163 N N . GLN A 1 415 ? -8.695 -14.270 41.981 1.00 69.38 415 GLN A N 1
ATOM 3164 C CA . GLN A 1 415 ? -8.620 -13.676 40.637 1.00 69.38 415 GLN A CA 1
ATOM 3165 C C . GLN A 1 415 ? -7.482 -12.650 40.506 1.00 69.38 415 GLN A C 1
ATOM 3167 O O . GLN A 1 415 ? -6.755 -12.651 39.515 1.00 69.38 415 GLN A O 1
ATOM 3172 N N . GLN A 1 416 ? -7.263 -11.807 41.524 1.00 74.94 416 GLN A N 1
ATOM 3173 C CA . GLN A 1 416 ? -6.143 -10.855 41.506 1.00 74.94 416 GLN A CA 1
ATOM 3174 C C . GLN A 1 416 ? -4.770 -11.544 41.546 1.00 74.94 416 GLN A C 1
ATOM 3176 O O . GLN A 1 416 ? -3.810 -11.019 40.981 1.00 74.94 416 GLN A O 1
ATOM 3181 N N . GLN A 1 417 ? -4.651 -12.704 42.199 1.00 76.62 417 GLN A N 1
ATOM 3182 C CA . GLN A 1 417 ? -3.402 -13.472 42.208 1.00 76.62 417 GLN A CA 1
ATOM 3183 C C . GLN A 1 417 ? -3.123 -14.136 40.855 1.00 76.62 417 GLN A C 1
ATOM 3185 O O . GLN A 1 417 ? -1.976 -14.115 40.409 1.00 76.62 417 GLN A O 1
ATOM 3190 N N . ASP A 1 418 ? -4.151 -14.649 40.179 1.00 66.56 418 ASP A N 1
ATOM 3191 C CA . ASP A 1 418 ? -3.995 -15.322 38.884 1.00 66.56 418 ASP A CA 1
ATOM 3192 C C . ASP A 1 418 ? -3.633 -14.329 37.760 1.00 66.56 418 ASP A C 1
ATOM 3194 O O . ASP A 1 418 ? -2.712 -14.562 36.971 1.00 66.56 418 ASP A O 1
ATOM 3198 N N . LEU A 1 419 ? -4.243 -13.135 37.783 1.00 64.12 419 LEU A N 1
ATOM 3199 C CA . LEU A 1 419 ? -3.839 -12.000 36.940 1.00 64.12 419 LEU A CA 1
ATOM 3200 C C . LEU A 1 419 ? -2.370 -11.613 37.169 1.00 64.12 419 LEU A C 1
ATOM 3202 O O . LEU A 1 419 ? -1.645 -11.299 36.226 1.00 64.12 419 LEU A O 1
ATOM 3206 N N . ARG A 1 420 ? -1.890 -11.661 38.415 1.00 67.38 420 ARG A N 1
ATOM 3207 C CA . ARG A 1 420 ? -0.509 -11.279 38.741 1.00 67.38 420 ARG A CA 1
ATOM 3208 C C . ARG A 1 420 ? 0.521 -12.308 38.267 1.00 67.38 420 ARG A C 1
ATOM 3210 O O . ARG A 1 420 ? 1.616 -11.913 37.873 1.00 67.38 420 ARG A O 1
ATOM 3217 N N . LEU A 1 421 ? 0.186 -13.599 38.299 1.00 64.56 421 LEU A N 1
ATOM 3218 C CA . LEU A 1 421 ? 1.078 -14.672 37.847 1.00 64.56 421 LEU A CA 1
ATOM 3219 C C . LEU A 1 421 ? 1.182 -14.736 36.315 1.00 64.56 421 LEU A C 1
ATOM 3221 O O . LEU A 1 421 ? 2.270 -14.994 35.806 1.00 64.56 421 LEU A O 1
ATOM 3225 N N . ARG A 1 422 ? 0.107 -14.433 35.571 1.00 57.09 422 ARG A N 1
ATOM 3226 C CA . ARG A 1 422 ? 0.118 -14.489 34.094 1.00 57.09 422 ARG A CA 1
ATOM 3227 C C . ARG A 1 422 ? 0.863 -13.345 33.403 1.00 57.09 422 ARG A C 1
ATOM 3229 O O . ARG A 1 422 ? 1.429 -13.563 32.339 1.00 57.09 422 ARG A O 1
ATOM 3236 N N . PHE A 1 423 ? 0.901 -12.148 33.989 1.00 59.09 423 PHE A N 1
ATOM 3237 C CA . PHE A 1 423 ? 1.569 -10.985 33.377 1.00 59.09 423 PHE A CA 1
ATOM 3238 C C . PHE A 1 423 ? 2.989 -10.718 33.916 1.00 59.09 423 PHE A C 1
ATOM 3240 O O . PHE A 1 423 ? 3.623 -9.744 33.515 1.00 59.09 423 PHE A O 1
ATOM 3247 N N . GLY A 1 424 ? 3.496 -11.558 34.828 1.00 47.12 424 GLY A N 1
ATOM 3248 C CA . GLY A 1 424 ? 4.759 -11.328 35.541 1.00 47.12 424 GLY A CA 1
ATOM 3249 C C . GLY A 1 424 ? 6.022 -11.958 34.937 1.00 47.12 424 GLY A C 1
ATOM 3250 O O . GLY A 1 424 ? 7.113 -11.625 35.391 1.00 47.12 424 GLY A O 1
ATOM 3251 N N . SER A 1 425 ? 5.921 -12.848 33.944 1.00 48.91 425 SER A N 1
ATOM 3252 C CA . SER A 1 425 ? 7.072 -13.597 33.405 1.00 48.91 425 SER A CA 1
ATOM 3253 C C . SER A 1 425 ? 7.276 -13.356 31.903 1.00 48.91 425 SER A C 1
ATOM 3255 O O . SER A 1 425 ? 6.957 -14.205 31.075 1.00 48.91 425 SER A O 1
ATOM 3257 N N . GLY A 1 426 ? 7.786 -12.179 31.538 1.00 40.28 426 GLY A N 1
ATOM 3258 C CA . GLY A 1 426 ? 8.241 -11.886 30.175 1.00 40.28 426 GLY A CA 1
ATOM 3259 C C . GLY A 1 426 ? 9.725 -12.211 30.015 1.00 40.28 426 GLY A C 1
ATOM 3260 O O . GLY A 1 426 ? 10.564 -11.567 30.634 1.00 40.28 426 GLY A O 1
ATOM 3261 N N . SER A 1 427 ? 10.014 -13.225 29.203 1.00 42.88 427 SER A N 1
ATOM 3262 C CA . SER A 1 427 ? 11.321 -13.786 28.846 1.00 42.88 427 SER A CA 1
ATOM 3263 C C . SER A 1 427 ? 12.296 -12.788 28.207 1.00 42.88 427 SER A C 1
ATOM 3265 O O . SER A 1 427 ? 11.941 -12.092 27.255 1.00 42.88 427 SER A O 1
ATOM 3267 N N . GLU A 1 428 ? 13.550 -12.807 28.661 1.00 37.44 428 GLU A N 1
ATOM 3268 C CA . GLU A 1 428 ? 14.695 -12.175 28.000 1.00 37.44 428 GLU A CA 1
ATOM 3269 C C . GLU A 1 428 ? 14.994 -12.882 26.665 1.00 37.44 428 GLU A C 1
ATOM 3271 O O . GLU A 1 428 ? 15.343 -14.061 26.641 1.00 37.44 428 GLU A O 1
ATOM 3276 N N . VAL A 1 429 ? 14.877 -12.164 25.545 1.00 36.38 429 VAL A N 1
ATOM 3277 C CA . VAL A 1 429 ? 15.363 -12.613 24.231 1.00 36.38 429 VAL A CA 1
ATOM 3278 C C . VAL A 1 429 ? 16.517 -11.709 23.816 1.00 36.38 429 VAL A C 1
ATOM 3280 O O . VAL A 1 429 ? 16.374 -10.493 23.684 1.00 36.38 429 VAL A O 1
ATOM 3283 N N . SER A 1 430 ? 17.683 -12.324 23.636 1.00 36.41 430 SER A N 1
ATOM 3284 C CA . SER A 1 430 ? 18.951 -11.686 23.293 1.00 36.41 430 SER A CA 1
ATOM 3285 C C . SER A 1 430 ? 18.901 -10.989 21.926 1.00 36.41 430 SER A C 1
ATOM 3287 O O . SER A 1 430 ? 18.647 -11.630 20.907 1.00 36.41 430 SER A O 1
ATOM 3289 N N . ARG A 1 431 ? 19.214 -9.685 21.878 1.00 32.59 431 ARG A N 1
ATOM 3290 C CA . ARG A 1 431 ? 19.487 -8.947 20.630 1.00 32.59 431 ARG A CA 1
ATOM 3291 C C . ARG A 1 431 ? 20.987 -8.671 20.489 1.00 32.59 431 ARG A C 1
ATOM 3293 O O . ARG A 1 431 ? 21.611 -8.055 21.350 1.00 32.59 431 ARG A O 1
ATOM 3300 N N . SER A 1 432 ? 21.542 -9.146 19.375 1.00 28.47 432 SER A N 1
ATOM 3301 C CA . SER A 1 432 ? 22.939 -8.995 18.966 1.00 28.47 432 SER A CA 1
ATOM 3302 C C . SER A 1 432 ? 23.205 -7.590 18.413 1.00 28.47 432 SER A C 1
ATOM 3304 O O . SER A 1 432 ? 22.460 -7.102 17.564 1.00 28.47 432 SER A O 1
ATOM 3306 N N . ARG A 1 433 ? 24.283 -6.950 18.884 1.00 35.62 433 ARG A N 1
ATOM 3307 C CA . ARG A 1 433 ? 24.820 -5.674 18.374 1.00 35.62 433 ARG A CA 1
ATOM 3308 C C . ARG A 1 433 ? 25.492 -5.880 17.013 1.00 35.62 433 ARG A C 1
ATOM 3310 O O . ARG A 1 433 ? 26.269 -6.819 16.871 1.00 35.62 433 ARG A O 1
ATOM 3317 N N . ILE A 1 434 ? 25.271 -4.967 16.064 1.00 33.31 434 ILE A N 1
ATOM 3318 C CA . ILE A 1 434 ? 26.134 -4.774 14.886 1.00 33.31 434 ILE A CA 1
ATOM 3319 C C . ILE A 1 434 ? 26.460 -3.279 14.738 1.00 33.31 434 ILE A C 1
ATOM 3321 O O . ILE A 1 434 ? 25.655 -2.413 15.071 1.00 33.31 434 ILE A O 1
ATOM 3325 N N . TYR A 1 435 ? 27.702 -3.056 14.316 1.00 33.84 435 TYR A N 1
ATOM 3326 C CA . TYR A 1 435 ? 28.551 -1.872 14.355 1.00 33.84 435 TYR A CA 1
ATOM 3327 C C . TYR A 1 435 ? 28.116 -0.684 13.486 1.00 33.84 435 TYR A C 1
ATOM 3329 O O . TYR A 1 435 ? 27.546 -0.841 12.410 1.00 33.84 435 TYR A O 1
ATOM 3337 N N . SER A 1 436 ? 28.519 0.505 13.938 1.00 29.83 436 SER A N 1
ATOM 3338 C CA . SER A 1 436 ? 28.668 1.729 13.152 1.00 29.83 436 SER A CA 1
ATOM 3339 C C . SER A 1 436 ? 30.154 1.961 12.837 1.00 29.83 436 SER A C 1
ATOM 3341 O O . SER A 1 436 ? 30.919 2.314 13.733 1.00 29.83 436 SER A O 1
ATOM 3343 N N . GLU A 1 437 ? 30.545 1.789 11.577 1.00 32.81 437 GLU A N 1
ATOM 3344 C CA . GLU A 1 437 ? 31.749 2.378 10.966 1.00 32.81 437 GLU A CA 1
ATOM 3345 C C . GLU A 1 437 ? 31.228 3.512 10.054 1.00 32.81 437 GLU A C 1
ATOM 3347 O O . GLU A 1 437 ? 30.242 3.324 9.349 1.00 32.81 437 GLU A O 1
ATOM 3352 N N . GLY A 1 438 ? 31.684 4.763 10.099 1.00 33.72 438 GLY A N 1
ATOM 3353 C CA . GLY A 1 438 ? 33.065 5.223 10.139 1.00 33.72 438 GLY A CA 1
ATOM 3354 C C . GLY A 1 438 ? 33.424 5.754 8.747 1.00 33.72 438 GLY A C 1
ATOM 3355 O O . GLY A 1 438 ? 34.058 5.042 7.984 1.00 33.72 438 GLY A O 1
ATOM 3356 N N . TRP A 1 439 ? 33.000 6.976 8.400 1.00 34.09 439 TRP A N 1
ATOM 3357 C CA . TRP A 1 439 ? 33.460 7.662 7.185 1.00 34.09 439 TRP A CA 1
ATOM 3358 C C . TRP A 1 439 ? 34.029 9.027 7.549 1.00 34.09 439 TRP A C 1
ATOM 3360 O O . TRP A 1 439 ? 33.376 9.835 8.208 1.00 34.09 439 TRP A O 1
ATOM 3370 N N . GLY A 1 440 ? 35.302 9.184 7.188 1.00 32.28 440 GLY A N 1
ATOM 3371 C CA . GLY A 1 440 ? 36.170 10.292 7.538 1.00 32.28 440 GLY A CA 1
ATOM 3372 C C . GLY A 1 440 ? 35.833 11.581 6.804 1.00 32.28 440 GLY A C 1
ATOM 3373 O O . GLY A 1 440 ? 35.361 11.585 5.670 1.00 32.28 440 GLY A O 1
ATOM 3374 N N . ASP A 1 441 ? 36.118 12.664 7.510 1.00 32.62 441 ASP A N 1
ATOM 3375 C CA . ASP A 1 441 ? 36.007 14.045 7.079 1.00 32.62 441 ASP A CA 1
ATOM 3376 C C . ASP A 1 441 ? 37.359 14.475 6.483 1.00 32.62 441 ASP A C 1
ATOM 3378 O O . ASP A 1 441 ? 38.398 14.346 7.137 1.00 32.62 441 ASP A O 1
ATOM 3382 N N . HIS A 1 442 ? 37.356 14.952 5.239 1.00 33.09 442 HIS A N 1
ATOM 3383 C CA . HIS A 1 442 ? 38.503 15.596 4.600 1.00 33.09 442 HIS A CA 1
ATOM 3384 C C . HIS A 1 442 ? 38.044 16.916 3.964 1.00 33.09 442 HIS A C 1
ATOM 3386 O O . HIS A 1 442 ? 37.408 16.927 2.917 1.00 33.09 442 HIS A O 1
ATOM 3392 N N . THR A 1 443 ? 38.357 17.999 4.683 1.00 38.09 443 THR A N 1
ATOM 3393 C CA . THR A 1 443 ? 38.846 19.322 4.240 1.00 38.09 443 THR A CA 1
ATOM 3394 C C . THR A 1 443 ? 38.494 19.801 2.826 1.00 38.09 443 THR A C 1
ATOM 3396 O O . THR A 1 443 ? 38.956 19.205 1.860 1.00 38.09 443 THR A O 1
ATOM 3399 N N . ASP A 1 444 ? 37.911 21.002 2.705 1.00 30.03 444 ASP A N 1
ATOM 3400 C CA . ASP A 1 444 ? 38.740 22.171 2.367 1.00 30.03 444 ASP A CA 1
ATOM 3401 C C . ASP A 1 444 ? 38.051 23.527 2.601 1.00 30.03 444 ASP A C 1
ATOM 3403 O O . ASP A 1 444 ? 36.838 23.691 2.465 1.00 30.03 444 ASP A O 1
ATOM 3407 N N . THR A 1 445 ? 38.873 24.506 2.964 1.00 37.94 445 THR A N 1
ATOM 3408 C CA . THR A 1 445 ? 38.534 25.907 3.243 1.00 37.94 445 THR A CA 1
ATOM 3409 C C . THR A 1 445 ? 39.062 26.803 2.127 1.00 37.94 445 THR A C 1
ATOM 3411 O O . THR A 1 445 ? 40.267 26.801 1.895 1.00 37.94 445 THR A O 1
ATOM 3414 N N . SER A 1 446 ? 38.227 27.664 1.534 1.00 35.31 446 SER A N 1
ATOM 3415 C CA . SER A 1 446 ? 38.707 28.909 0.908 1.00 35.31 446 SER A CA 1
ATOM 3416 C C . SER A 1 446 ? 37.632 30.011 0.796 1.00 35.31 446 SER A C 1
ATOM 3418 O O . SER A 1 446 ? 36.582 29.869 0.183 1.00 35.31 446 SER A O 1
ATOM 3420 N N . GLU A 1 447 ? 37.924 31.090 1.524 1.00 33.97 447 GLU A N 1
ATOM 3421 C CA . GLU A 1 447 ? 37.836 32.532 1.229 1.00 33.97 447 GLU A CA 1
ATOM 3422 C C . GLU A 1 447 ? 36.751 33.146 0.304 1.00 33.97 447 GLU A C 1
ATOM 3424 O O . GLU A 1 447 ? 36.773 33.047 -0.914 1.00 33.97 447 GLU A O 1
ATOM 3429 N N . ALA A 1 448 ? 35.888 33.939 0.958 1.00 38.34 448 ALA A N 1
ATOM 3430 C CA . ALA A 1 448 ? 35.613 35.377 0.765 1.00 38.34 448 ALA A CA 1
ATOM 3431 C C . ALA A 1 448 ? 35.355 35.984 -0.638 1.00 38.34 448 ALA A C 1
ATOM 3433 O O . ALA A 1 448 ? 36.271 36.153 -1.429 1.00 38.34 448 ALA A O 1
ATOM 3434 N N . HIS A 1 449 ? 34.167 36.593 -0.805 1.00 34.91 449 HIS A N 1
ATOM 3435 C CA . HIS A 1 449 ? 34.016 38.008 -1.203 1.00 34.91 449 HIS A CA 1
ATOM 3436 C C . HIS A 1 449 ? 32.611 38.555 -0.874 1.00 34.91 449 HIS A C 1
ATOM 3438 O O . HIS A 1 449 ? 31.618 37.834 -0.902 1.00 34.91 449 HIS A O 1
ATOM 3444 N N . GLY A 1 450 ? 32.553 39.838 -0.495 1.00 38.50 450 GLY A N 1
ATOM 3445 C CA . GLY A 1 450 ? 31.364 40.525 0.017 1.00 38.50 450 GLY A CA 1
ATOM 3446 C C . GLY A 1 450 ? 30.502 41.219 -1.043 1.00 38.50 450 GLY A C 1
ATOM 3447 O O . GLY A 1 450 ? 30.962 41.546 -2.133 1.00 38.50 450 GLY A O 1
ATOM 3448 N N . GLY A 1 451 ? 29.252 41.505 -0.667 1.00 32.06 451 GLY A N 1
ATOM 3449 C CA . GLY A 1 451 ? 28.297 42.312 -1.429 1.00 32.06 451 GLY A CA 1
ATOM 3450 C C . GLY A 1 451 ? 27.051 42.645 -0.595 1.00 32.06 451 GLY A C 1
ATOM 3451 O O . GLY A 1 451 ? 26.449 41.767 0.011 1.00 32.06 451 GLY A O 1
ATOM 3452 N N . VAL A 1 452 ? 26.721 43.934 -0.529 1.00 39.16 452 VAL A N 1
ATOM 3453 C CA . VAL A 1 452 ? 25.680 44.605 0.284 1.00 39.16 452 VAL A CA 1
ATOM 3454 C C . VAL A 1 452 ? 24.253 44.293 -0.231 1.00 39.16 452 VAL A C 1
ATOM 3456 O O . VAL A 1 452 ? 24.096 44.067 -1.431 1.00 39.16 452 VAL A O 1
ATOM 3459 N N . PRO A 1 453 ? 23.198 44.275 0.619 1.00 44.25 453 PRO A N 1
ATOM 3460 C CA . PRO A 1 453 ? 21.910 43.679 0.265 1.00 44.25 453 PRO A CA 1
ATOM 3461 C C . PRO A 1 453 ? 20.944 44.649 -0.433 1.00 44.25 453 PRO A C 1
ATOM 3463 O O . PRO A 1 453 ? 20.770 45.793 -0.012 1.00 44.25 453 PRO A O 1
ATOM 3466 N N . ALA A 1 454 ? 20.227 44.139 -1.435 1.00 36.16 454 ALA A N 1
ATOM 3467 C CA . ALA A 1 454 ? 18.985 44.720 -1.936 1.00 36.16 454 ALA A CA 1
ATOM 3468 C C . ALA A 1 454 ? 17.801 43.912 -1.381 1.00 36.16 454 ALA A C 1
ATOM 3470 O O . ALA A 1 454 ? 17.779 42.685 -1.471 1.00 36.16 454 ALA A O 1
ATOM 3471 N N . GLN A 1 455 ? 16.830 44.598 -0.776 1.00 43.97 455 GLN A N 1
ATOM 3472 C CA . GLN A 1 455 ? 15.615 43.977 -0.248 1.00 43.97 455 GLN A CA 1
ATOM 3473 C C . GLN A 1 455 ? 14.669 43.526 -1.367 1.00 43.97 455 GLN A C 1
ATOM 3475 O O . GLN A 1 455 ? 14.467 44.287 -2.316 1.00 43.97 455 GLN A O 1
ATOM 3480 N N . PRO A 1 456 ? 13.988 42.377 -1.203 1.00 36.09 456 PRO A N 1
ATOM 3481 C CA . PRO A 1 456 ? 12.754 42.122 -1.922 1.00 36.09 456 PRO A CA 1
ATOM 3482 C C . PRO A 1 456 ? 11.536 41.948 -1.006 1.00 36.09 456 PRO A C 1
ATOM 3484 O O . PRO A 1 456 ? 11.579 41.415 0.101 1.00 36.09 456 PRO A O 1
ATOM 3487 N N . VAL A 1 457 ? 10.436 42.426 -1.573 1.00 33.41 457 VAL A N 1
ATOM 3488 C CA . VAL A 1 457 ? 9.045 42.406 -1.133 1.00 33.41 457 VAL A CA 1
ATOM 3489 C C . VAL A 1 457 ? 8.568 40.987 -0.801 1.00 33.41 457 VAL A C 1
ATOM 3491 O O . VAL A 1 457 ? 8.834 40.028 -1.524 1.00 33.41 457 VAL A O 1
ATOM 3494 N N . SER A 1 458 ? 7.820 40.875 0.293 1.00 30.22 458 SER A N 1
ATOM 3495 C CA . SER A 1 458 ? 7.206 39.659 0.820 1.00 30.22 458 SER A CA 1
ATOM 3496 C C . SER A 1 458 ? 6.110 39.118 -0.105 1.00 30.22 458 SER A C 1
ATOM 3498 O O . SER A 1 458 ? 5.007 39.655 -0.177 1.00 30.22 458 SER A O 1
ATOM 3500 N N . ILE A 1 459 ? 6.401 37.996 -0.766 1.00 30.00 459 ILE A N 1
ATOM 3501 C CA . ILE A 1 459 ? 5.414 37.126 -1.414 1.00 30.00 459 ILE A CA 1
ATOM 3502 C C . ILE A 1 459 ? 5.467 35.774 -0.696 1.00 30.00 459 ILE A C 1
ATOM 3504 O O . ILE A 1 459 ? 6.526 35.162 -0.568 1.00 30.00 459 ILE A O 1
ATOM 3508 N N . ILE A 1 460 ? 4.318 35.337 -0.182 1.00 32.81 460 ILE A N 1
ATOM 3509 C CA . ILE A 1 460 ? 4.146 34.113 0.607 1.00 32.81 460 ILE A CA 1
ATOM 3510 C C . ILE A 1 460 ? 4.421 32.891 -0.287 1.00 32.81 460 ILE A C 1
ATOM 3512 O O . ILE A 1 460 ? 3.627 32.569 -1.167 1.00 32.81 460 ILE A O 1
ATOM 3516 N N . GLN A 1 461 ? 5.548 32.213 -0.057 1.00 27.78 461 GLN A N 1
ATOM 3517 C CA . GLN A 1 461 ? 5.874 30.904 -0.634 1.00 27.78 461 GLN A CA 1
ATOM 3518 C C . GLN A 1 461 ? 5.344 29.768 0.264 1.00 27.78 461 GLN A C 1
ATOM 3520 O O . GLN A 1 461 ? 5.451 29.869 1.489 1.00 27.78 461 GLN A O 1
ATOM 3525 N N . PRO A 1 462 ? 4.828 28.655 -0.293 1.00 32.69 462 PRO A N 1
ATOM 3526 C CA . PRO A 1 462 ? 4.647 27.425 0.469 1.00 32.69 462 PRO A CA 1
ATOM 3527 C C . PRO A 1 462 ? 6.022 26.804 0.772 1.00 32.69 462 PRO A C 1
ATOM 3529 O O . PRO A 1 462 ? 6.869 26.663 -0.109 1.00 32.69 462 PRO A O 1
ATOM 3532 N N . GLY A 1 463 ? 6.256 26.491 2.047 1.00 27.83 463 GLY A N 1
ATOM 3533 C CA . GLY A 1 463 ? 7.559 26.099 2.577 1.00 27.83 463 GLY A CA 1
ATOM 3534 C C . GLY A 1 463 ? 8.127 24.817 1.964 1.00 27.83 463 GLY A C 1
ATOM 3535 O O . GLY A 1 463 ? 7.496 23.765 1.998 1.00 27.83 463 GLY A O 1
ATOM 3536 N N . ARG A 1 464 ? 9.367 24.909 1.471 1.00 32.34 464 ARG A N 1
ATOM 3537 C CA . ARG A 1 464 ? 10.272 23.774 1.255 1.00 32.34 464 ARG A CA 1
ATOM 3538 C C . ARG A 1 464 ? 10.664 23.193 2.617 1.00 32.34 464 ARG A C 1
ATOM 3540 O O . ARG A 1 464 ? 11.170 23.919 3.471 1.00 32.34 464 ARG A O 1
ATOM 3547 N N . LEU A 1 465 ? 10.433 21.901 2.823 1.00 33.03 465 LEU A N 1
ATOM 3548 C CA . LEU A 1 465 ? 10.825 21.188 4.038 1.00 33.03 465 LEU A CA 1
ATOM 3549 C C . LEU A 1 465 ? 12.181 20.508 3.824 1.00 33.03 465 LEU A C 1
ATOM 3551 O O . LEU A 1 465 ? 12.295 19.545 3.074 1.00 33.03 465 LEU A O 1
ATOM 3555 N N . PHE A 1 466 ? 13.202 20.997 4.528 1.00 26.77 466 PHE A N 1
ATOM 3556 C CA . PHE A 1 466 ? 14.406 20.223 4.812 1.00 26.77 466 PHE A CA 1
ATOM 3557 C C . PHE A 1 466 ? 14.050 19.146 5.845 1.00 26.77 466 PHE A C 1
ATOM 3559 O O . PHE A 1 466 ? 13.786 19.452 7.009 1.00 26.77 466 PHE A O 1
ATOM 3566 N N . LEU A 1 467 ? 14.059 17.879 5.431 1.00 28.45 467 LEU A N 1
ATOM 3567 C CA . LEU A 1 467 ? 13.995 16.725 6.328 1.00 28.45 467 LEU A CA 1
ATOM 3568 C C . LEU A 1 467 ? 15.348 16.585 7.045 1.00 28.45 467 LEU A C 1
ATOM 3570 O O . LEU A 1 467 ? 16.242 15.863 6.609 1.00 28.45 467 LEU A O 1
ATOM 3574 N N . ARG A 1 468 ? 15.524 17.320 8.148 1.00 25.81 468 ARG A N 1
ATOM 3575 C CA . ARG A 1 468 ? 16.617 17.084 9.097 1.00 25.81 468 ARG A CA 1
ATOM 3576 C C . ARG A 1 468 ? 16.135 16.016 10.080 1.00 25.81 468 ARG A C 1
ATOM 3578 O O . ARG A 1 468 ? 15.322 16.307 10.953 1.00 25.81 468 ARG A O 1
ATOM 3585 N N . LEU A 1 469 ? 16.613 14.782 9.924 1.00 30.06 469 LEU A N 1
ATOM 3586 C CA . LEU A 1 469 ? 16.499 13.739 10.948 1.00 30.06 469 LEU A CA 1
ATOM 3587 C C . LEU A 1 469 ? 17.223 14.236 12.210 1.00 30.06 469 LEU A C 1
ATOM 3589 O O . LEU A 1 469 ? 18.444 14.149 12.317 1.00 30.06 469 LEU A O 1
ATOM 3593 N N . ALA A 1 470 ? 16.481 14.832 13.142 1.00 26.91 470 ALA A N 1
ATOM 3594 C CA . ALA A 1 470 ? 17.002 15.224 14.441 1.00 26.91 470 ALA A CA 1
ATOM 3595 C C . ALA A 1 470 ? 16.974 14.005 15.371 1.00 26.91 470 ALA A C 1
ATOM 3597 O O . ALA A 1 470 ? 15.943 13.663 15.947 1.00 26.91 470 ALA A O 1
ATOM 3598 N N . LEU A 1 471 ? 18.127 13.355 15.528 1.00 32.94 471 LEU A N 1
ATOM 3599 C CA . LEU A 1 471 ? 18.393 12.486 16.670 1.00 32.94 471 LEU A CA 1
ATOM 3600 C C . LEU A 1 471 ? 18.472 13.376 17.918 1.00 32.94 471 LEU A C 1
ATOM 3602 O O . LEU A 1 471 ? 19.483 14.028 18.171 1.00 32.94 471 LEU A O 1
ATOM 3606 N N . SER A 1 472 ? 17.381 13.459 18.677 1.00 29.27 472 SER A N 1
ATOM 3607 C CA . SER A 1 472 ? 17.348 14.216 19.928 1.00 29.27 472 SER A CA 1
ATOM 3608 C C . SER A 1 472 ? 17.999 13.395 21.045 1.00 29.27 472 SER A C 1
ATOM 3610 O O . SER A 1 472 ? 17.346 12.583 21.695 1.00 29.27 472 SER A O 1
ATOM 3612 N N . GLY A 1 473 ? 19.299 13.603 21.266 1.00 25.52 473 GLY A N 1
ATOM 3613 C CA . GLY A 1 473 ? 19.999 13.159 22.469 1.00 25.52 473 GLY A CA 1
ATOM 3614 C C . GLY A 1 473 ? 19.707 14.108 23.632 1.00 25.52 473 GLY A C 1
ATOM 3615 O O . GLY A 1 473 ? 20.171 15.245 23.647 1.00 25.52 473 GLY A O 1
ATOM 3616 N N . THR A 1 474 ? 18.933 13.660 24.616 1.00 30.56 474 THR A N 1
ATOM 3617 C CA . THR A 1 474 ? 18.725 14.384 25.876 1.00 30.56 474 THR A CA 1
ATOM 3618 C C . THR A 1 474 ? 19.950 14.227 26.780 1.00 30.56 474 THR A C 1
ATOM 3620 O O . THR A 1 474 ? 20.133 13.170 27.381 1.00 30.56 474 THR A O 1
ATOM 3623 N N . GLN A 1 475 ? 20.773 15.270 26.923 1.00 30.19 475 GLN A N 1
ATOM 3624 C CA . GLN A 1 475 ? 21.679 15.385 28.071 1.00 30.19 475 GLN A CA 1
ATOM 3625 C C . GLN A 1 475 ? 20.894 15.927 29.271 1.00 30.19 475 GLN A C 1
ATOM 3627 O O . GLN A 1 475 ? 20.460 17.079 29.279 1.00 30.19 475 GLN A O 1
ATOM 3632 N N . GLN A 1 476 ? 20.706 15.086 30.290 1.00 30.69 476 GLN A N 1
ATOM 3633 C CA . GLN A 1 476 ? 20.317 15.534 31.624 1.00 30.69 476 GLN A CA 1
ATOM 3634 C C . GLN A 1 476 ? 21.541 16.135 32.324 1.00 30.69 476 GLN A C 1
ATOM 3636 O O . GLN A 1 476 ? 22.507 15.437 32.619 1.00 30.69 476 GLN A O 1
ATOM 3641 N N . LEU A 1 477 ? 21.475 17.431 32.623 1.00 30.67 477 LEU A N 1
ATOM 3642 C CA . LEU A 1 477 ? 22.337 18.092 33.599 1.00 30.67 477 LEU A CA 1
ATOM 3643 C C . LEU A 1 477 ? 21.807 17.779 35.004 1.00 30.67 477 LEU A C 1
ATOM 3645 O O . LEU A 1 477 ? 20.837 18.382 35.467 1.00 30.67 477 LEU A O 1
ATOM 3649 N N . THR A 1 478 ? 22.449 16.840 35.695 1.00 33.12 478 THR A N 1
ATOM 3650 C CA . THR A 1 478 ? 22.335 16.705 37.150 1.00 33.12 478 THR A CA 1
ATOM 3651 C C . THR A 1 478 ? 23.115 17.833 37.822 1.00 33.12 478 THR A C 1
ATOM 3653 O O . THR A 1 478 ? 24.331 17.928 37.672 1.00 33.12 478 THR A O 1
ATOM 3656 N N . LYS A 1 479 ? 22.415 18.679 38.581 1.00 33.81 479 LYS A N 1
ATOM 3657 C CA . LYS A 1 479 ? 23.016 19.569 39.583 1.00 33.81 479 LYS A CA 1
ATOM 3658 C C . LYS A 1 479 ? 23.399 18.755 40.820 1.00 33.81 479 LYS A C 1
ATOM 3660 O O . LYS A 1 479 ? 22.560 17.998 41.303 1.00 33.81 479 LYS A O 1
ATOM 3665 N N . SER A 1 480 ? 24.582 18.995 41.384 1.00 31.53 480 SER A N 1
ATOM 3666 C CA . SER A 1 480 ? 24.781 18.904 42.835 1.00 31.53 480 SER A CA 1
ATOM 3667 C C . SER A 1 480 ? 26.000 19.714 43.292 1.00 31.53 480 SER A C 1
ATOM 3669 O O . SER A 1 480 ? 27.058 19.612 42.675 1.00 31.53 480 SER A O 1
ATOM 3671 N N . CYS A 1 481 ? 25.788 20.421 44.411 1.00 34.31 481 CYS A N 1
ATOM 3672 C CA . CYS A 1 481 ? 26.655 21.328 45.181 1.00 34.31 481 CYS A CA 1
ATOM 3673 C C . CYS A 1 481 ? 26.871 22.731 44.605 1.00 34.31 481 CYS A C 1
ATOM 3675 O O . CYS A 1 481 ? 27.678 22.897 43.667 1.00 34.31 481 CYS A O 1
#

Organism: Polarella glacialis (NCBI:txid89957)

Secondary structure (DSSP, 8-state):
-----S--------PPPPPPPHHHHH-SEEEEEEE---SHHHHHHHHHHHHHHHHTT-EEEE-SS-EEE----TTTTT--SSS------S-TT---HHHHHHHHHHHHHHHHHHHHHTTEEE-TTS-EEE-SPPP-------TT--SS-SSSSSTTS-----B-HHHHHHHHHHHHHHSSSHHHHHHHHHTT--S--EEEEEEEEEETTEEEEEEEEE-SS--B-SSGGG-B-SEEEEEEE--HHHHHHHHHHHHHTTS--------------------------EEEEEEEEEE--TT--SHHHHHHHTHHHHHHHHHH---STTT--PPPHHHHHHHHHHHHHHHHHHHHHHHHHHHHHHHHHTS--------------HHHHHHHHHHHHHHHHHHHHHHHHHHHHHHHHHHHHHHHHHSS---------------------------PPPP-----PPPP-----------------

Foldseek 3Di:
DDDPDDDPPPVPVFPPFDQDDPLCNVPLWDKDKFFFDPDPVLLVVLLVLLLVCLLVQQEWEAALQDIGGQHFPVVPVQPPPDPDPPPCPPDVPDDDPVSSVSSLVSLLVSLVVRCVVQQWAADPLLQIDRLDDDDPPPDPPPVPDDDDPPPVPPVSPDPDRHHDSVSSSLLSSLLSSVSHLVVVLVVCVVSVFDSDWQFWHWYFFAAPSFTKIKIKTATHDDWDDDDSQQTHHQKMKIKMWDGSSVLSSVVVVVVVVPPPPPPPDDDDDDDDDPDPPPPPPPPRRITMMIMGMDGHGPPDRHSVSVCVVCVVVSSVCRHVVPCVVVSDPPDPPVVVVVVVVVVVVVVVVVVVVVVVVVVVVVVVVPPPDPPDDPDDDDDDDPVVVVVVVVVVVVVVVVVVVVVVVPPVVVVVVVVVVVVCVVVPDDDDDDDDDDDDDDDDDDDDDDDDDDDDDDDDDDDDDDDDDDPDPDPDDDDDDDDDD

Sequence (481 aa):
TGIDQGRTYWRTRAAALPPLPPGLREQPEGQVEVPLPTSEAARLECLRDLARTIQGGGIVVLGRRRLYPLRTDLEDVGSGEGGATATLGGSPGKVGSDVCRAALQALSESLRMELLDQGYGLSAMGIPLATIPRRCTLGVEAEDAQEEELTATAARRTAPKFVDEAALHALALEAAAHISVSPGIQVAVDRGLEPLLLQPTFAVCIGGGQVRVLTFAFVGGPVTGDRPDRKRTPFALRMATDDLVAAAAGRRNNSNNSSNNNSNNNNDNDTNNSSNNNNSSRASPTAWLRYAAHAVGPSANTTLDLIVSLEEELFAANEDGDWQKLAAVEPPPDLALEEQQHQQHQQQEQQQHQQHHHQQQEQQKQQPDPALEECSAGAKSQEDVVQEMRQRQQHRQQQQQQQQPQQQPQQQRQQQQDLRLRFGSGSEVSRSRIYSEGWGDHTDTSEAHGGVPAQPVSIIQPGRLFLRLALSGTQQLTKSC